Protein AF-0000000073274382 (afdb_homodimer)

Radius of gyration: 22.49 Å; Cα contacts (8 Å, |Δi|>4): 958; chains: 2; bounding box: 64×59×46 Å

Solvent-accessible surface area (backbone atoms only — not comparable to full-atom values): 23959 Å² total; per-residue (Å²): 131,74,59,62,71,60,52,50,51,51,50,50,51,32,51,76,71,53,59,61,35,60,42,79,40,63,68,43,65,32,16,36,60,38,70,47,84,64,98,58,76,69,55,64,51,43,50,75,52,72,89,67,48,58,53,62,30,24,75,82,33,79,48,30,32,30,72,34,10,65,38,61,51,41,24,43,28,49,54,54,39,52,49,35,74,75,32,78,81,61,76,46,40,51,64,54,44,52,42,12,24,39,25,37,29,30,40,70,44,73,39,38,23,36,30,43,52,49,37,32,19,44,68,73,38,45,47,28,59,74,50,41,92,60,39,60,63,46,13,50,50,35,40,48,47,71,65,41,87,89,57,79,57,35,32,37,32,38,70,44,46,30,30,60,51,50,29,33,40,34,37,68,52,89,99,43,81,56,51,65,43,68,72,48,70,46,38,25,76,72,33,68,47,63,59,67,86,44,49,38,60,87,58,90,63,76,57,45,38,41,60,46,32,42,41,63,38,42,53,48,71,71,44,72,87,109,134,76,59,61,72,58,52,50,49,51,50,50,51,31,50,74,70,54,59,61,36,62,44,79,39,64,68,42,65,33,16,36,60,38,70,47,83,63,97,56,76,71,56,62,50,42,48,74,52,74,90,69,48,56,54,62,29,22,76,83,33,79,47,29,30,29,72,35,9,65,39,61,50,41,24,44,28,49,54,54,41,52,50,34,75,76,33,79,81,62,76,45,41,52,64,56,45,52,42,12,24,40,24,38,31,29,39,70,44,74,38,37,25,36,30,42,51,49,38,32,19,44,68,71,39,45,47,25,60,73,49,40,92,61,40,61,63,47,14,50,49,35,39,48,48,70,65,40,85,88,58,78,55,36,31,39,33,38,69,44,46,29,29,61,49,49,30,34,39,33,39,69,52,89,99,44,81,54,49,64,43,69,73,49,69,46,38,26,76,72,34,70,47,64,58,68,85,44,49,37,58,88,59,90,63,76,58,46,38,42,60,45,30,42,41,64,38,41,52,47,69,70,44,70,87,110

Structure (mmCIF, N/CA/C/O backbone):
data_AF-0000000073274382-model_v1
#
loop_
_entity.id
_entity.type
_entity.pdbx_description
1 polymer 'RES domain-containing protein'
#
loop_
_atom_site.group_PDB
_atom_site.id
_atom_site.type_symbol
_atom_site.label_atom_id
_atom_site.label_alt_id
_atom_site.label_comp_id
_atom_site.label_asym_id
_atom_site.label_entity_id
_atom_site.label_seq_id
_atom_site.pdbx_PDB_ins_code
_atom_site.Cartn_x
_atom_site.Cartn_y
_atom_site.Cartn_z
_atom_site.occupancy
_atom_site.B_iso_or_equiv
_atom_site.auth_seq_id
_atom_site.auth_comp_id
_atom_site.auth_asym_id
_atom_site.auth_atom_id
_atom_site.pdbx_PDB_model_num
ATOM 1 N N . MET A 1 1 ? -7.207 -14.641 16.875 1 57.22 1 MET A N 1
ATOM 2 C CA . MET A 1 1 ? -7.715 -15.461 15.781 1 57.22 1 MET A CA 1
ATOM 3 C C . MET A 1 1 ? -9.039 -14.922 15.258 1 57.22 1 MET A C 1
ATOM 5 O O . MET A 1 1 ? -9.883 -14.484 16.047 1 57.22 1 MET A O 1
ATOM 9 N N . VAL A 1 2 ? -9.039 -14.75 13.898 1 70 2 VAL A N 1
ATOM 10 C CA . VAL A 1 2 ? -10.258 -14.195 13.312 1 70 2 VAL A CA 1
ATOM 11 C C . VAL A 1 2 ? -11.367 -15.25 13.336 1 70 2 VAL A C 1
ATOM 13 O O . VAL A 1 2 ? -11.102 -16.438 13.125 1 70 2 VAL A O 1
ATOM 16 N N . ASN A 1 3 ? -12.477 -14.859 13.836 1 82.94 3 ASN A N 1
ATOM 17 C CA . ASN A 1 3 ? -13.648 -15.719 13.742 1 82.94 3 ASN A CA 1
ATOM 18 C C . ASN A 1 3 ? -14.078 -15.93 12.289 1 82.94 3 ASN A C 1
ATOM 20 O O . ASN A 1 3 ? -14.68 -15.039 11.688 1 82.94 3 ASN A O 1
ATOM 24 N N . LYS A 1 4 ? -13.844 -17.172 11.773 1 85.69 4 LYS A N 1
ATOM 25 C CA . LYS A 1 4 ? -14.086 -17.5 10.367 1 85.69 4 LYS A CA 1
ATOM 26 C C . LYS A 1 4 ? -15.547 -17.297 10 1 85.69 4 LYS A C 1
ATOM 28 O O . LYS A 1 4 ? -15.859 -16.688 8.969 1 85.69 4 LYS A O 1
ATOM 33 N N . LYS A 1 5 ? -16.438 -17.891 10.805 1 87.88 5 LYS A N 1
ATOM 34 C CA . LYS A 1 5 ? -17.859 -17.797 10.508 1 87.88 5 LYS A CA 1
ATOM 35 C C . LYS A 1 5 ? -18.328 -16.344 10.422 1 87.88 5 LYS A C 1
ATOM 37 O O . LYS A 1 5 ? -19.109 -15.992 9.539 1 87.88 5 LYS A O 1
ATOM 42 N N . ASN A 1 6 ? -17.844 -15.531 11.289 1 93.38 6 ASN A N 1
ATOM 43 C CA . ASN A 1 6 ? -18.219 -14.125 11.289 1 93.38 6 ASN A CA 1
ATOM 44 C C . ASN A 1 6 ? -17.688 -13.398 10.055 1 93.38 6 ASN A C 1
ATOM 46 O O . ASN A 1 6 ? -18.406 -12.594 9.445 1 93.38 6 ASN A O 1
ATOM 50 N N . LEU A 1 7 ? -16.453 -13.688 9.648 1 96.44 7 LEU A N 1
ATOM 51 C CA . LEU A 1 7 ? -15.867 -13.055 8.477 1 96.44 7 LEU A CA 1
ATOM 52 C C . LEU A 1 7 ? -16.609 -13.484 7.207 1 96.44 7 LEU A C 1
ATOM 54 O O . LEU A 1 7 ? -16.922 -12.648 6.355 1 96.44 7 LEU A O 1
ATOM 58 N N . HIS A 1 8 ? -16.969 -14.773 7.09 1 97.5 8 HIS A N 1
ATOM 59 C CA . HIS A 1 8 ? -17.688 -15.258 5.918 1 97.5 8 HIS A CA 1
ATOM 60 C C . HIS A 1 8 ? -19.062 -14.594 5.809 1 97.5 8 HIS A C 1
ATOM 62 O O . HIS A 1 8 ? -19.5 -14.25 4.707 1 97.5 8 HIS A O 1
ATOM 68 N N . LYS A 1 9 ? -19.672 -14.5 6.953 1 97.44 9 LYS A N 1
ATOM 69 C CA . LYS A 1 9 ? -20.969 -13.859 6.969 1 97.44 9 LYS A CA 1
ATOM 70 C C . LYS A 1 9 ? -20.875 -12.406 6.496 1 97.44 9 LYS A C 1
ATOM 72 O O . LYS A 1 9 ? -21.719 -11.953 5.707 1 97.44 9 LYS A O 1
ATOM 77 N N . GLU A 1 10 ? -19.922 -11.719 6.992 1 96.88 10 GLU A N 1
ATOM 78 C CA . GLU A 1 10 ? -19.719 -10.32 6.605 1 96.88 10 GLU A CA 1
ATOM 79 C C . GLU A 1 10 ? -19.406 -10.203 5.113 1 96.88 10 GLU A C 1
ATOM 81 O O . GLU A 1 10 ? -19.969 -9.352 4.426 1 96.88 10 GLU A O 1
ATOM 86 N N . LEU A 1 11 ? -18.578 -11.031 4.59 1 98.38 11 LEU A N 1
ATOM 87 C CA . LEU A 1 11 ? -18.219 -11.031 3.172 1 98.38 11 LEU A CA 1
ATOM 88 C C . LEU A 1 11 ? -19.438 -11.352 2.312 1 98.38 11 LEU A C 1
ATOM 90 O O . LEU A 1 11 ? -19.656 -10.719 1.275 1 98.38 11 LEU A O 1
ATOM 94 N N . ALA A 1 12 ? -20.188 -12.32 2.752 1 98.12 12 ALA A N 1
ATOM 95 C CA . ALA A 1 12 ? -21.391 -12.688 2.021 1 98.12 12 ALA A CA 1
ATOM 96 C C . ALA A 1 12 ? -22.359 -11.508 1.947 1 98.12 12 ALA A C 1
ATOM 98 O O . ALA A 1 12 ? -23 -11.281 0.911 1 98.12 12 ALA A O 1
ATOM 99 N N . GLN A 1 13 ? -22.516 -10.812 3.068 1 97.06 13 GLN A N 1
ATOM 100 C CA . GLN A 1 13 ? -23.375 -9.641 3.098 1 97.06 13 GLN A CA 1
ATOM 101 C C . GLN A 1 13 ? -22.891 -8.562 2.137 1 97.06 13 GLN A C 1
ATOM 103 O O . GLN A 1 13 ? -23.672 -7.988 1.384 1 97.06 13 GLN A O 1
ATOM 108 N N . LEU A 1 14 ? -21.594 -8.266 2.16 1 96.69 14 LEU A N 1
ATOM 109 C CA . LEU A 1 14 ? -21.016 -7.285 1.252 1 96.69 14 LEU A CA 1
ATOM 110 C C . LEU A 1 14 ? -21.219 -7.691 -0.202 1 96.69 14 LEU A C 1
ATOM 112 O O . LEU A 1 14 ? -21.547 -6.848 -1.047 1 96.69 14 LEU A O 1
ATOM 116 N N . GLU A 1 15 ? -21.031 -8.977 -0.472 1 97.31 15 GLU A N 1
ATOM 117 C CA . GLU A 1 15 ? -21.25 -9.5 -1.815 1 97.31 15 GLU A CA 1
ATOM 118 C C . GLU A 1 15 ? -22.703 -9.297 -2.264 1 97.31 15 GLU A C 1
ATOM 120 O O . GLU A 1 15 ? -22.953 -8.836 -3.379 1 97.31 15 GLU A O 1
ATOM 125 N N . ALA A 1 16 ? -23.594 -9.617 -1.39 1 96.06 16 ALA A N 1
ATOM 126 C CA . ALA A 1 16 ? -25.016 -9.484 -1.697 1 96.06 16 ALA A CA 1
ATOM 127 C C . ALA A 1 16 ? -25.391 -8.031 -1.98 1 96.06 16 ALA A C 1
ATOM 129 O O . ALA A 1 16 ? -26.25 -7.758 -2.812 1 96.06 16 ALA A O 1
ATOM 130 N N . GLU A 1 17 ? -24.719 -7.137 -1.352 1 93.56 17 GLU A N 1
ATOM 131 C CA . GLU A 1 17 ? -25.016 -5.711 -1.48 1 93.56 17 GLU A CA 1
ATOM 132 C C . GLU A 1 17 ? -24.203 -5.078 -2.598 1 93.56 17 GLU A C 1
ATOM 134 O O . GLU A 1 17 ? -24.328 -3.885 -2.879 1 93.56 17 GLU A O 1
ATOM 139 N N . GLY A 1 18 ? -23.312 -5.836 -3.207 1 93.69 18 GLY A N 1
ATOM 140 C CA . GLY A 1 18 ? -22.469 -5.328 -4.285 1 93.69 18 GLY A CA 1
ATOM 141 C C . GLY A 1 18 ? -21.344 -4.449 -3.795 1 93.69 18 GLY A C 1
ATOM 142 O O . GLY A 1 18 ? -20.922 -3.527 -4.496 1 93.69 18 GLY A O 1
ATOM 143 N N . HIS A 1 19 ? -20.812 -4.738 -2.543 1 94.88 19 HIS A N 1
ATOM 144 C CA . HIS A 1 19 ? -19.859 -3.826 -1.926 1 94.88 19 HIS A CA 1
ATOM 145 C C . HIS A 1 19 ? -18.453 -4.445 -1.867 1 94.88 19 HIS A C 1
ATOM 147 O O . HIS A 1 19 ? -17.516 -3.82 -1.375 1 94.88 19 HIS A O 1
ATOM 153 N N . ILE A 1 20 ? -18.25 -5.676 -2.428 1 97.81 20 ILE A N 1
ATOM 154 C CA . ILE A 1 20 ? -16.906 -6.223 -2.52 1 97.81 20 ILE A CA 1
ATOM 155 C C . ILE A 1 20 ? -16.125 -5.473 -3.588 1 97.81 20 ILE A C 1
ATOM 157 O O . ILE A 1 20 ? -16.5 -5.477 -4.762 1 97.81 20 ILE A O 1
ATOM 161 N N . PRO A 1 21 ? -15.117 -4.84 -3.18 1 97.94 21 PRO A N 1
ATOM 162 C CA . PRO A 1 21 ? -14.32 -4.164 -4.203 1 97.94 21 PRO A CA 1
ATOM 163 C C . PRO A 1 21 ? -13.516 -5.141 -5.062 1 97.94 21 PRO A C 1
ATOM 165 O O . PRO A 1 21 ? -12.922 -6.086 -4.539 1 97.94 21 PRO A O 1
ATOM 168 N N . TYR A 1 22 ? -13.523 -4.895 -6.352 1 97.75 22 TYR A N 1
ATOM 169 C CA . TYR A 1 22 ? -12.773 -5.742 -7.27 1 97.75 22 TYR A CA 1
ATOM 170 C C . TYR A 1 22 ? -12.266 -4.938 -8.461 1 97.75 22 TYR A C 1
ATOM 172 O O . TYR A 1 22 ? -12.742 -3.832 -8.719 1 97.75 22 TYR A O 1
ATOM 180 N N . LYS A 1 23 ? -11.234 -5.457 -9.055 1 96 23 LYS A N 1
ATOM 181 C CA . LYS A 1 23 ? -10.695 -4.938 -10.305 1 96 23 LYS A CA 1
ATOM 182 C C . LYS A 1 23 ? -10.961 -5.902 -11.461 1 96 23 LYS A C 1
ATOM 184 O O . LYS A 1 23 ? -10.773 -7.113 -11.312 1 96 23 LYS A O 1
ATOM 189 N N . ILE A 1 24 ? -11.461 -5.312 -12.531 1 96.44 24 ILE A N 1
ATOM 190 C CA . ILE A 1 24 ? -11.469 -6.062 -13.781 1 96.44 24 ILE A CA 1
ATOM 191 C C . ILE A 1 24 ? -10.18 -5.789 -14.555 1 96.44 24 ILE A C 1
ATOM 193 O O . ILE A 1 24 ? -9.914 -4.652 -14.953 1 96.44 24 ILE A O 1
ATOM 197 N N . GLN A 1 25 ? -9.453 -6.781 -14.602 1 94.38 25 GLN A N 1
ATOM 198 C CA . GLN A 1 25 ? -8.164 -6.621 -15.273 1 94.38 25 GLN A CA 1
ATOM 199 C C . GLN A 1 25 ? -8.203 -7.195 -16.688 1 94.38 25 GLN A C 1
ATOM 201 O O . GLN A 1 25 ? -8.492 -8.375 -16.875 1 94.38 25 GLN A O 1
ATOM 206 N N . GLU A 1 26 ? -7.938 -6.297 -17.594 1 93.12 26 GLU A N 1
ATOM 207 C CA . GLU A 1 26 ? -7.797 -6.773 -18.969 1 93.12 26 GLU A CA 1
ATOM 208 C C . GLU A 1 26 ? -6.566 -7.664 -19.109 1 93.12 26 GLU A C 1
ATOM 210 O O . GLU A 1 26 ? -5.77 -7.797 -18.188 1 93.12 26 GLU A O 1
ATOM 215 N N . GLU A 1 27 ? -6.484 -8.227 -20.25 1 90.56 27 GLU A N 1
ATOM 216 C CA . GLU A 1 27 ? -5.328 -9.078 -20.484 1 90.56 27 GLU A CA 1
ATOM 217 C C . GLU A 1 27 ? -4.023 -8.312 -20.297 1 90.56 27 GLU A C 1
ATOM 219 O O . GLU A 1 27 ? -3.85 -7.227 -20.844 1 90.56 27 GLU A O 1
ATOM 224 N N . ASN A 1 28 ? -3.293 -8.906 -19.375 1 95 28 ASN A N 1
ATOM 225 C CA . ASN A 1 28 ? -2.027 -8.25 -19.062 1 95 28 ASN A CA 1
ATOM 226 C C . ASN A 1 28 ? -0.95 -9.266 -18.688 1 95 28 ASN A C 1
ATOM 228 O O . ASN A 1 28 ? -1.222 -10.469 -18.625 1 95 28 ASN A O 1
ATOM 232 N N . GLN A 1 29 ? 0.264 -8.766 -18.656 1 97.44 29 GLN A N 1
ATOM 233 C CA . GLN A 1 29 ? 1.385 -9.625 -18.281 1 97.44 29 GLN A CA 1
ATOM 234 C C . GLN A 1 29 ? 1.617 -9.625 -16.781 1 97.44 29 GLN A C 1
ATOM 236 O O . GLN A 1 29 ? 1.356 -8.625 -16.109 1 97.44 29 GLN A O 1
ATOM 241 N N . GLN A 1 30 ? 2.041 -10.734 -16.266 1 98.44 30 GLN A N 1
ATOM 242 C CA . GLN A 1 30 ? 2.428 -10.953 -14.875 1 98.44 30 GLN A CA 1
ATOM 243 C C . GLN A 1 30 ? 3.834 -11.539 -14.781 1 98.44 30 GLN A C 1
ATOM 245 O O . GLN A 1 30 ? 4.324 -12.156 -15.734 1 98.44 30 GLN A O 1
ATOM 250 N N . LYS A 1 31 ? 4.445 -11.328 -13.656 1 98.81 31 LYS A N 1
ATOM 251 C CA . LYS A 1 31 ? 5.809 -11.812 -13.461 1 98.81 31 LYS A CA 1
ATOM 252 C C . LYS A 1 31 ? 5.895 -12.758 -12.266 1 98.81 31 LYS A C 1
ATOM 254 O O . LYS A 1 31 ? 5.191 -12.57 -11.266 1 98.81 31 LYS A O 1
ATOM 259 N N . ARG A 1 32 ? 6.73 -13.727 -12.383 1 98.5 32 ARG A N 1
ATOM 260 C CA . ARG A 1 32 ? 7.078 -14.617 -11.281 1 98.5 32 ARG A CA 1
ATOM 261 C C . ARG A 1 32 ? 8.586 -14.828 -11.195 1 98.5 32 ARG A C 1
ATOM 263 O O . ARG A 1 32 ? 9.266 -14.914 -12.227 1 98.5 32 ARG A O 1
ATOM 270 N N . TRP A 1 33 ? 9.039 -14.859 -10.008 1 97.31 33 TRP A N 1
ATOM 271 C CA . TRP A 1 33 ? 10.422 -15.211 -9.695 1 97.31 33 TRP A CA 1
ATOM 272 C C . TRP A 1 33 ? 10.508 -16.609 -9.109 1 97.31 33 TRP A C 1
ATOM 274 O O . TRP A 1 33 ? 9.719 -16.969 -8.227 1 97.31 33 TRP A O 1
ATOM 284 N N . GLN A 1 34 ? 11.461 -17.391 -9.609 1 96.75 34 GLN A N 1
ATOM 285 C CA . GLN A 1 34 ? 11.766 -18.703 -9.031 1 96.75 34 GLN A CA 1
ATOM 286 C C . GLN A 1 34 ? 13.273 -18.891 -8.859 1 96.75 34 GLN A C 1
ATOM 288 O O . GLN A 1 34 ? 14.055 -18.438 -9.695 1 96.75 34 GLN A O 1
ATOM 293 N N . TRP A 1 35 ? 13.68 -19.641 -7.895 1 95.56 35 TRP A N 1
ATOM 294 C CA . TRP A 1 35 ? 15.086 -19.797 -7.543 1 95.56 35 TRP A CA 1
ATOM 295 C C . TRP A 1 35 ? 15.789 -20.734 -8.516 1 95.56 35 TRP A C 1
ATOM 297 O O . TRP A 1 35 ? 17.016 -20.781 -8.57 1 95.56 35 TRP A O 1
ATOM 307 N N . LYS A 1 36 ? 14.945 -21.5 -9.18 1 95.5 36 LYS A N 1
ATOM 308 C CA . LYS A 1 36 ? 15.484 -22.438 -10.164 1 95.5 36 LYS A CA 1
ATOM 309 C C . LYS A 1 36 ? 14.539 -22.594 -11.352 1 95.5 36 LYS A C 1
ATOM 311 O O . LYS A 1 36 ? 13.414 -22.094 -11.32 1 95.5 36 LYS A O 1
ATOM 316 N N . HIS A 1 37 ? 15.086 -23.297 -12.336 1 95.81 37 HIS A N 1
ATOM 317 C CA . HIS A 1 37 ? 14.305 -23.484 -13.555 1 95.81 37 HIS A CA 1
ATOM 318 C C . HIS A 1 37 ? 13.195 -24.516 -13.344 1 95.81 37 HIS A C 1
ATOM 320 O O . HIS A 1 37 ? 13.422 -25.562 -12.734 1 95.81 37 HIS A O 1
ATOM 326 N N . TYR A 1 38 ? 12.047 -24.188 -13.766 1 96.06 38 TYR A N 1
ATOM 327 C CA . TYR A 1 38 ? 10.906 -25.078 -13.914 1 96.06 38 TYR A CA 1
ATOM 328 C C . TYR A 1 38 ? 10.344 -25.031 -15.328 1 96.06 38 TYR A C 1
ATOM 330 O O . TYR A 1 38 ? 10.578 -24.062 -16.062 1 96.06 38 TYR A O 1
ATOM 338 N N . THR A 1 39 ? 9.578 -26.031 -15.664 1 95.38 39 THR A N 1
ATOM 339 C CA . THR A 1 39 ? 9.039 -26.109 -17.016 1 95.38 39 THR A CA 1
ATOM 340 C C . THR A 1 39 ? 8.062 -24.969 -17.281 1 95.38 39 THR A C 1
ATOM 342 O O . THR A 1 39 ? 7.938 -24.5 -18.406 1 95.38 39 THR A O 1
ATOM 345 N N . SER A 1 40 ? 7.383 -24.5 -16.25 1 97.25 40 SER A N 1
ATOM 346 C CA . SER A 1 40 ? 6.422 -23.406 -16.359 1 97.25 40 SER A CA 1
ATOM 347 C C . SER A 1 40 ? 6.395 -22.578 -15.086 1 97.25 40 SER A C 1
ATOM 349 O O . SER A 1 40 ? 6.641 -23.094 -13.992 1 97.25 40 SER A O 1
ATOM 351 N N . GLY A 1 41 ? 6.105 -21.281 -15.336 1 97.38 41 GLY A N 1
ATOM 352 C CA . GLY A 1 41 ? 5.887 -20.422 -14.18 1 97.38 41 GLY A CA 1
ATOM 353 C C . GLY A 1 41 ? 4.488 -20.547 -13.609 1 97.38 41 GLY A C 1
ATOM 354 O O . GLY A 1 41 ? 4.207 -20.031 -12.523 1 97.38 41 GLY A O 1
ATOM 355 N N . VAL A 1 42 ? 3.627 -21.203 -14.352 1 98.06 42 VAL A N 1
ATOM 356 C CA . VAL A 1 42 ? 2.26 -21.391 -13.875 1 98.06 42 VAL A CA 1
ATOM 357 C C . VAL A 1 42 ? 2.18 -22.625 -12.992 1 98.06 42 VAL A C 1
ATOM 359 O O . VAL A 1 42 ? 2.459 -23.734 -13.453 1 98.06 42 VAL A O 1
ATOM 362 N N . HIS A 1 43 ? 1.908 -22.484 -11.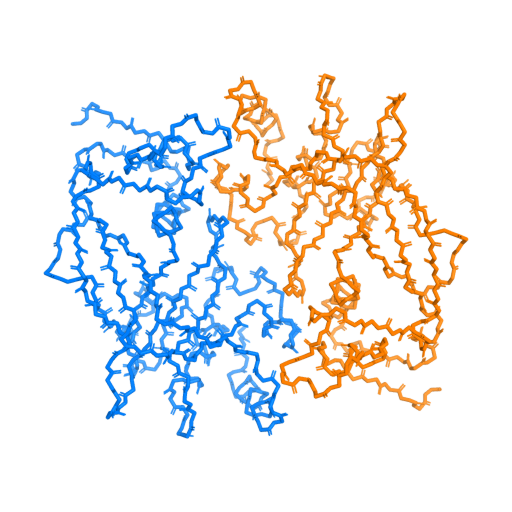805 1 96.94 43 HIS A N 1
ATOM 363 C CA . HIS A 1 43 ? 1.713 -23.578 -10.852 1 96.94 43 HIS A CA 1
ATOM 364 C C . HIS A 1 43 ? 0.72 -23.172 -9.766 1 96.94 43 HIS A C 1
ATOM 366 O O . HIS A 1 43 ? 0.996 -22.281 -8.961 1 96.94 43 HIS A O 1
ATOM 372 N N . TYR A 1 44 ? -0.398 -23.859 -9.773 1 97.19 44 TYR A N 1
ATOM 373 C CA . TYR A 1 44 ? -1.399 -23.641 -8.734 1 97.19 44 TYR A CA 1
ATOM 374 C C . TYR A 1 44 ? -1.19 -24.609 -7.578 1 97.19 44 TYR A C 1
ATOM 376 O O . TYR A 1 44 ? -1.521 -25.797 -7.68 1 97.19 44 TYR A O 1
ATOM 384 N N . PHE A 1 45 ? -0.705 -24.078 -6.492 1 96.31 45 PHE A N 1
ATOM 385 C CA . PHE A 1 45 ? -0.283 -24.891 -5.355 1 96.31 45 PHE A CA 1
ATOM 386 C C . PHE A 1 45 ? -1.33 -24.859 -4.25 1 96.31 45 PHE A C 1
ATOM 388 O O . PHE A 1 45 ? -1.826 -23.797 -3.889 1 96.31 45 PHE A O 1
ATOM 395 N N . ALA A 1 46 ? -1.783 -26.031 -3.77 1 97 46 ALA A N 1
ATOM 396 C CA . ALA A 1 46 ? -2.764 -26.172 -2.693 1 97 46 ALA A CA 1
ATOM 397 C C . ALA A 1 46 ? -2.184 -26.953 -1.519 1 97 46 ALA A C 1
ATOM 399 O O . ALA A 1 46 ? -2.605 -28.078 -1.247 1 97 46 ALA A O 1
ATOM 400 N N . PRO A 1 47 ? -1.356 -26.297 -0.76 1 96.56 47 PRO A N 1
ATOM 401 C CA . PRO A 1 47 ? -0.765 -27 0.38 1 96.56 47 PRO A CA 1
ATOM 402 C C . PRO A 1 47 ? -1.756 -27.219 1.521 1 96.56 47 PRO A C 1
ATOM 404 O O . PRO A 1 47 ? -2.688 -26.422 1.691 1 96.56 47 PRO A O 1
ATOM 407 N N . THR A 1 48 ? -1.571 -28.266 2.291 1 94.56 48 THR A N 1
ATOM 408 C CA . THR A 1 48 ? -2.391 -28.516 3.469 1 94.56 48 THR A CA 1
ATOM 409 C C . THR A 1 48 ? -1.576 -28.328 4.746 1 94.56 48 THR A C 1
ATOM 411 O O . THR A 1 48 ? -2.139 -28.125 5.824 1 94.56 48 THR A O 1
ATOM 414 N N . ASP A 1 49 ? -0.257 -28.391 4.562 1 95.62 49 ASP A N 1
ATOM 415 C CA . ASP A 1 49 ? 0.638 -28.094 5.68 1 95.62 49 ASP A CA 1
ATOM 416 C C . ASP A 1 49 ? 0.731 -26.594 5.926 1 95.62 49 ASP A C 1
ATOM 418 O O . ASP A 1 49 ? 1.162 -25.844 5.051 1 95.62 49 ASP A O 1
ATOM 422 N N . PRO A 1 50 ? 0.406 -26.156 7.145 1 92.19 50 PRO A N 1
ATOM 423 C CA . PRO A 1 50 ? 0.426 -24.719 7.445 1 92.19 50 PRO A CA 1
ATOM 424 C C . PRO A 1 50 ? 1.792 -24.078 7.195 1 92.19 50 PRO A C 1
ATOM 426 O O . PRO A 1 50 ? 1.872 -22.906 6.82 1 92.19 50 PRO A O 1
ATOM 429 N N . LEU A 1 51 ? 2.818 -24.859 7.348 1 92.25 51 LEU A N 1
ATOM 430 C CA . LEU A 1 51 ? 4.168 -24.328 7.191 1 92.25 51 LEU A CA 1
ATOM 431 C C . LEU A 1 51 ? 4.473 -24.047 5.723 1 92.25 51 LEU A C 1
ATOM 433 O O . LEU A 1 51 ? 5.406 -23.297 5.41 1 92.25 51 LEU A O 1
ATOM 437 N N . GLU A 1 52 ? 3.639 -24.562 4.855 1 95 52 GLU A N 1
ATOM 438 C CA . GLU A 1 52 ? 3.852 -24.391 3.422 1 95 52 GLU A CA 1
ATOM 439 C C . GLU A 1 52 ? 2.887 -23.359 2.84 1 95 52 GLU A C 1
ATOM 441 O O . GLU A 1 52 ? 2.977 -23.016 1.661 1 95 52 GLU A O 1
ATOM 446 N N . MET A 1 53 ? 1.979 -22.938 3.67 1 95.5 53 MET A N 1
ATOM 447 C CA . MET A 1 53 ? 0.945 -22.031 3.184 1 95.5 53 MET A CA 1
ATOM 448 C C . MET A 1 53 ? 1.458 -20.594 3.15 1 95.5 53 MET A C 1
ATOM 450 O O . MET A 1 53 ? 2.158 -20.156 4.066 1 95.5 53 MET A O 1
ATOM 454 N N . GLY A 1 54 ? 1.182 -19.969 2 1 95.88 54 GLY A N 1
ATOM 455 C CA . GLY A 1 54 ? 1.383 -18.531 1.914 1 95.88 54 GLY A CA 1
ATOM 456 C C . GLY A 1 54 ? 0.177 -17.734 2.369 1 95.88 54 GLY A C 1
ATOM 457 O O . GLY A 1 54 ? -0.847 -18.312 2.748 1 95.88 54 GLY A O 1
ATOM 458 N N . ARG A 1 55 ? 0.283 -16.547 2.34 1 96.69 55 ARG A N 1
ATOM 459 C CA . ARG A 1 55 ? -0.66 -15.578 2.889 1 96.69 55 ARG A CA 1
ATOM 460 C C . ARG A 1 55 ? -2.047 -15.758 2.279 1 96.69 55 ARG A C 1
ATOM 462 O O . ARG A 1 55 ? -3.059 -15.578 2.959 1 96.69 55 ARG A O 1
ATOM 469 N N . TYR A 1 56 ? -2.09 -16.094 1.008 1 98.44 56 TYR A N 1
ATOM 470 C CA . TYR A 1 56 ? -3.375 -16.156 0.319 1 98.44 56 TYR A CA 1
ATOM 471 C C . TYR A 1 56 ? -3.654 -17.562 -0.19 1 98.44 56 TYR A C 1
ATOM 473 O O . TYR A 1 56 ? -4.312 -17.75 -1.216 1 98.44 56 TYR A O 1
ATOM 481 N N . ASN A 1 57 ? -3.029 -18.531 0.455 1 98.31 57 ASN A N 1
ATOM 482 C CA . ASN A 1 57 ? -3.422 -19.906 0.165 1 98.31 57 ASN A CA 1
ATOM 483 C C . ASN A 1 57 ? -4.77 -20.25 0.794 1 98.31 57 ASN A C 1
ATOM 485 O O . ASN A 1 57 ? -5.172 -19.641 1.784 1 98.31 57 ASN A O 1
ATOM 489 N N . ASP A 1 58 ? -5.434 -21.156 0.171 1 97.75 58 ASP A N 1
ATOM 490 C CA . ASP A 1 58 ? -6.699 -21.688 0.672 1 97.75 58 ASP A CA 1
ATOM 491 C C . ASP A 1 58 ? -6.465 -22.656 1.825 1 97.75 58 ASP A C 1
ATOM 493 O O . ASP A 1 58 ? -5.91 -23.75 1.628 1 97.75 58 ASP A O 1
ATOM 497 N N . PRO A 1 59 ? -6.938 -22.344 3.025 1 96.62 59 PRO A N 1
ATOM 498 C CA . PRO A 1 59 ? -6.656 -23.203 4.18 1 96.62 59 PRO A CA 1
ATOM 499 C C . PRO A 1 59 ? -7.359 -24.562 4.098 1 96.62 59 PRO A C 1
ATOM 501 O O . PRO A 1 59 ? -7.004 -25.5 4.82 1 96.62 59 PRO A O 1
ATOM 504 N N . THR A 1 60 ? -8.305 -24.719 3.221 1 95.94 60 THR A N 1
ATOM 505 C CA . THR A 1 60 ? -9.031 -25.969 3.086 1 95.94 60 THR A CA 1
ATOM 506 C C . THR A 1 60 ? -8.273 -26.938 2.18 1 95.94 60 THR A C 1
ATOM 508 O O . THR A 1 60 ? -8.578 -28.141 2.145 1 95.94 60 THR A O 1
ATOM 511 N N . GLY A 1 61 ? -7.359 -26.438 1.384 1 95.88 61 GLY A N 1
ATOM 512 C CA . GLY A 1 61 ? -6.586 -27.266 0.471 1 95.88 61 GLY A CA 1
ATOM 513 C C . GLY A 1 61 ? -7.336 -27.594 -0.803 1 95.88 61 GLY A C 1
ATOM 514 O O . GLY A 1 61 ? -6.852 -28.391 -1.621 1 95.88 61 GLY A O 1
ATOM 515 N N . ILE A 1 62 ? -8.461 -26.984 -1.022 1 95.5 62 ILE A N 1
ATOM 516 C CA . ILE A 1 62 ? -9.312 -27.281 -2.172 1 95.5 62 ILE A CA 1
ATOM 517 C C . ILE A 1 62 ? -8.805 -26.531 -3.398 1 95.5 62 ILE A C 1
ATOM 519 O O . ILE A 1 62 ? -8.719 -27.094 -4.488 1 95.5 62 ILE A O 1
ATOM 523 N N . THR A 1 63 ? -8.438 -25.297 -3.195 1 96.38 63 THR A N 1
ATOM 524 C CA . THR A 1 63 ? -8.109 -24.406 -4.297 1 96.38 63 THR A CA 1
ATOM 525 C C . THR A 1 63 ? -6.605 -24.141 -4.344 1 96.38 63 THR A C 1
ATOM 527 O O . THR A 1 63 ? -6.008 -23.734 -3.348 1 96.38 63 THR A O 1
ATOM 530 N N . GLY A 1 64 ? -6.012 -24.359 -5.496 1 97.19 64 GLY A N 1
ATOM 531 C CA . GLY A 1 64 ? -4.617 -24 -5.691 1 97.19 64 GLY A CA 1
ATOM 532 C C . GLY A 1 64 ? -4.434 -22.531 -6.035 1 97.19 64 GLY A C 1
ATOM 533 O O . GLY A 1 64 ? -5.277 -21.938 -6.707 1 97.19 64 GLY A O 1
ATOM 534 N N . ILE A 1 65 ? -3.346 -21.984 -5.625 1 98.44 65 ILE A N 1
ATOM 535 C CA . ILE A 1 65 ? -3.061 -20.562 -5.809 1 98.44 65 ILE A CA 1
ATOM 536 C C . ILE A 1 65 ? -1.77 -20.391 -6.609 1 98.44 65 ILE A C 1
ATOM 538 O O . ILE A 1 65 ? -0.786 -21.094 -6.367 1 98.44 65 ILE A O 1
ATOM 542 N N . CYS A 1 66 ? -1.781 -19.547 -7.555 1 98.56 66 CYS A N 1
ATOM 543 C CA . CYS A 1 66 ? -0.583 -19.109 -8.258 1 98.56 66 CYS A CA 1
ATOM 544 C C . CYS A 1 66 ? -0.302 -17.625 -7.977 1 98.56 66 CYS A C 1
ATOM 546 O O . CYS A 1 66 ? -1.077 -16.766 -8.375 1 98.56 66 CYS A O 1
ATOM 548 N N . TYR A 1 67 ? 0.811 -17.375 -7.312 1 98.44 67 TYR A N 1
ATOM 549 C CA . TYR A 1 67 ? 1.206 -16.016 -6.969 1 98.44 67 TYR A CA 1
ATOM 550 C C . TYR A 1 67 ? 1.965 -15.352 -8.117 1 98.44 67 TYR A C 1
ATOM 552 O O . TYR A 1 67 ? 2.889 -15.953 -8.68 1 98.44 67 TYR A O 1
ATOM 560 N N . THR A 1 68 ? 1.584 -14.156 -8.414 1 98.69 68 THR A N 1
ATOM 561 C CA . THR A 1 68 ? 2.293 -13.359 -9.414 1 98.69 68 THR A CA 1
ATOM 562 C C . THR A 1 68 ? 2.445 -11.922 -8.938 1 98.69 68 THR A C 1
ATOM 564 O O . THR A 1 68 ? 1.939 -11.547 -7.879 1 98.69 68 THR A O 1
ATOM 567 N N . ALA A 1 69 ? 3.223 -11.164 -9.68 1 98.62 69 ALA A N 1
ATOM 568 C CA . ALA A 1 69 ? 3.359 -9.727 -9.477 1 98.62 69 ALA A CA 1
ATOM 569 C C . ALA A 1 69 ? 3.258 -8.969 -10.797 1 98.62 69 ALA A C 1
ATOM 571 O O . ALA A 1 69 ? 3.475 -9.539 -11.867 1 98.62 69 ALA A O 1
ATOM 572 N N . ASP A 1 70 ? 2.945 -7.676 -10.672 1 98.06 70 ASP A N 1
ATOM 573 C CA . ASP A 1 70 ? 2.795 -6.855 -11.867 1 98.06 70 ASP A CA 1
ATOM 574 C C . ASP A 1 70 ? 4.141 -6.637 -12.555 1 98.06 70 ASP A C 1
ATOM 576 O O . ASP A 1 70 ? 4.203 -6.508 -13.781 1 98.06 70 ASP A O 1
ATOM 580 N N . TYR A 1 71 ? 5.176 -6.559 -11.773 1 98.62 71 TYR A N 1
ATOM 581 C CA . TYR A 1 71 ? 6.508 -6.25 -12.289 1 98.62 71 TYR A CA 1
ATOM 582 C C . TYR A 1 71 ? 7.555 -7.172 -11.688 1 98.62 71 TYR A C 1
ATOM 584 O O . TYR A 1 71 ? 7.363 -7.703 -10.586 1 98.62 71 TYR A O 1
ATOM 592 N N . ALA A 1 72 ? 8.641 -7.301 -12.398 1 98.75 72 ALA A N 1
ATOM 593 C CA . ALA A 1 72 ? 9.711 -8.195 -11.969 1 98.75 72 ALA A CA 1
ATOM 594 C C . ALA A 1 72 ? 10.273 -7.766 -10.617 1 98.75 72 ALA A C 1
ATOM 596 O O . ALA A 1 72 ? 10.531 -8.609 -9.75 1 98.75 72 ALA A O 1
ATOM 597 N N . VAL A 1 73 ? 10.406 -6.469 -10.422 1 98.62 73 VAL A N 1
ATOM 598 C CA . VAL A 1 73 ? 10.984 -5.953 -9.188 1 98.62 73 VAL A CA 1
ATOM 599 C C . VAL A 1 73 ? 10.133 -6.387 -7.992 1 98.62 73 VAL A C 1
ATOM 601 O O . VAL A 1 73 ? 10.664 -6.715 -6.93 1 98.62 73 VAL A O 1
ATOM 604 N N . VAL A 1 74 ? 8.836 -6.406 -8.156 1 98.62 74 VAL A N 1
ATOM 605 C CA . VAL A 1 74 ? 7.926 -6.758 -7.066 1 98.62 74 VAL A CA 1
ATOM 606 C C . VAL A 1 74 ? 8.031 -8.25 -6.77 1 98.62 74 VAL A C 1
ATOM 608 O O . VAL A 1 74 ? 8.086 -8.656 -5.605 1 98.62 74 VAL A O 1
ATOM 611 N N . ALA A 1 75 ? 8.062 -9.055 -7.832 1 98.5 75 ALA A N 1
ATOM 612 C CA . ALA A 1 75 ? 8.211 -10.492 -7.66 1 98.5 75 ALA A CA 1
ATOM 613 C C . ALA A 1 75 ? 9.516 -10.828 -6.945 1 98.5 75 ALA A C 1
ATOM 615 O O . ALA A 1 75 ? 9.531 -11.633 -6.012 1 98.5 75 ALA A O 1
ATOM 616 N N . ILE A 1 76 ? 10.586 -10.203 -7.359 1 98 76 ILE A N 1
ATOM 617 C CA . ILE A 1 76 ? 11.906 -10.422 -6.77 1 98 76 ILE A CA 1
ATOM 618 C C . ILE A 1 76 ? 11.898 -9.977 -5.312 1 98 76 ILE A C 1
ATOM 620 O O . ILE A 1 76 ? 12.359 -10.703 -4.43 1 98 76 ILE A O 1
ATOM 624 N N . ALA A 1 77 ? 11.328 -8.82 -5.055 1 97.88 77 ALA A N 1
ATOM 625 C CA . ALA A 1 77 ? 11.281 -8.266 -3.705 1 97.88 77 ALA A CA 1
ATOM 626 C C . ALA A 1 77 ? 10.531 -9.195 -2.756 1 97.88 77 ALA A C 1
ATOM 628 O O . ALA A 1 77 ? 10.961 -9.398 -1.615 1 97.88 77 ALA A O 1
ATOM 629 N N . GLU A 1 78 ? 9.43 -9.719 -3.209 1 96.38 78 GLU A N 1
ATOM 630 C CA . GLU A 1 78 ? 8.648 -10.625 -2.369 1 96.38 78 GLU A CA 1
ATOM 631 C C . GLU A 1 78 ? 9.461 -11.867 -1.992 1 96.38 78 GLU A C 1
ATOM 633 O O . GLU A 1 78 ? 9.406 -12.32 -0.85 1 96.38 78 GLU A O 1
ATOM 638 N N . SER A 1 79 ? 10.211 -12.398 -2.896 1 94.62 79 SER A N 1
ATOM 639 C CA . SER A 1 79 ? 10.992 -13.602 -2.641 1 94.62 79 SER A CA 1
ATOM 640 C C . SER A 1 79 ? 12.203 -13.312 -1.764 1 94.62 79 SER A C 1
ATOM 642 O O . SER A 1 79 ? 12.352 -13.891 -0.688 1 94.62 79 SER A O 1
ATOM 644 N N . LEU A 1 80 ? 13.023 -12.359 -2.197 1 94.94 80 LEU A N 1
ATOM 645 C CA . LEU A 1 80 ? 14.242 -12.039 -1.468 1 94.94 80 LEU A CA 1
ATOM 646 C C . LEU A 1 80 ? 13.914 -11.422 -0.111 1 94.94 80 LEU A C 1
ATOM 648 O O . LEU A 1 80 ? 14.594 -11.703 0.881 1 94.94 80 LEU A O 1
ATOM 652 N N . GLY A 1 81 ? 12.836 -10.562 -0.136 1 94.31 81 GLY A N 1
ATOM 653 C CA . GLY A 1 81 ? 12.414 -9.961 1.121 1 94.31 81 GLY A CA 1
ATOM 654 C C . GLY A 1 81 ? 12.008 -10.984 2.166 1 94.31 81 GLY A C 1
ATOM 655 O O . GLY A 1 81 ? 12.375 -10.859 3.336 1 94.31 81 GLY A O 1
ATOM 656 N N . ARG A 1 82 ? 11.289 -11.961 1.735 1 91.38 82 ARG A N 1
ATOM 657 C CA . ARG A 1 82 ? 10.883 -13.023 2.648 1 91.38 82 ARG A CA 1
ATOM 658 C C . ARG A 1 82 ? 12.094 -13.75 3.223 1 91.38 82 ARG A C 1
ATOM 660 O O . ARG A 1 82 ? 12.156 -14 4.43 1 91.38 82 ARG A O 1
ATOM 667 N N . HIS A 1 83 ? 13.047 -14.062 2.41 1 90.5 83 HIS A N 1
ATOM 668 C CA . HIS A 1 83 ? 14.258 -14.742 2.855 1 90.5 83 HIS A CA 1
ATOM 669 C C . HIS A 1 83 ? 15.047 -13.883 3.834 1 90.5 83 HIS A C 1
ATOM 671 O O . HIS A 1 83 ? 15.516 -14.367 4.863 1 90.5 83 HIS A O 1
ATOM 677 N N . TYR A 1 84 ? 15.125 -12.633 3.537 1 91.06 84 TYR A N 1
ATOM 678 C CA . TYR A 1 84 ? 15.867 -11.688 4.367 1 91.06 84 TYR A CA 1
ATOM 679 C C . TYR A 1 84 ? 15.227 -11.555 5.746 1 91.06 84 TYR A C 1
ATOM 681 O O . TYR A 1 84 ? 15.922 -11.531 6.762 1 91.06 84 TYR A O 1
ATOM 689 N N . GLN A 1 85 ? 13.883 -11.492 5.781 1 89.62 85 GLN A N 1
ATOM 690 C CA . GLN A 1 85 ? 13.18 -11.344 7.047 1 89.62 85 GLN A CA 1
ATOM 691 C C . GLN A 1 85 ? 13.352 -12.594 7.918 1 89.62 85 GLN A C 1
ATOM 693 O O . GLN A 1 85 ? 13.375 -12.5 9.148 1 89.62 85 GLN A O 1
ATOM 698 N N . HIS A 1 86 ? 13.539 -13.703 7.301 1 88.62 86 HIS A N 1
ATOM 699 C CA . HIS A 1 86 ? 13.734 -14.953 8.023 1 88.62 86 HIS A CA 1
ATOM 700 C C . HIS A 1 86 ? 15.172 -15.086 8.523 1 88.62 86 HIS A C 1
ATOM 702 O O . HIS A 1 86 ? 15.414 -15.719 9.555 1 88.62 86 HIS A O 1
ATOM 708 N N . ASN A 1 87 ? 16.094 -14.562 7.73 1 89.31 87 ASN A N 1
ATOM 709 C CA . ASN A 1 87 ? 17.516 -14.578 8.062 1 89.31 87 ASN A CA 1
ATOM 710 C C . ASN A 1 87 ? 18.203 -13.289 7.645 1 89.31 87 ASN A C 1
ATOM 712 O O . ASN A 1 87 ? 18.719 -13.188 6.531 1 89.31 87 ASN A O 1
ATOM 716 N N . LYS A 1 88 ? 18.406 -12.43 8.5 1 83.06 88 LYS A N 1
ATOM 717 C CA . LYS A 1 88 ? 18.953 -11.109 8.211 1 83.06 88 LYS A CA 1
ATOM 718 C C . LYS A 1 88 ? 20.406 -11.195 7.762 1 83.06 88 LYS A C 1
ATOM 720 O O . LYS A 1 88 ? 20.922 -10.266 7.145 1 83.06 88 LYS A O 1
ATOM 725 N N . ALA A 1 89 ? 21.016 -12.336 8.109 1 82.31 89 ALA A N 1
ATOM 726 C CA . ALA A 1 89 ? 22.391 -12.547 7.684 1 82.31 89 ALA A CA 1
ATOM 727 C C . ALA A 1 89 ? 22.453 -13.219 6.312 1 82.31 89 ALA A C 1
ATOM 729 O O . ALA A 1 89 ? 23.516 -13.656 5.875 1 82.31 89 ALA A O 1
ATOM 730 N N . PHE A 1 90 ? 21.328 -13.18 5.809 1 81.94 90 PHE A N 1
ATOM 731 C CA . PHE A 1 90 ? 21.188 -13.812 4.5 1 81.94 90 PHE A CA 1
ATOM 732 C C . PHE A 1 90 ? 22.156 -13.195 3.502 1 81.94 90 PHE A C 1
ATOM 734 O O . PHE A 1 90 ? 22.25 -11.969 3.381 1 81.94 90 PHE A O 1
ATOM 741 N N . ILE A 1 91 ? 22.969 -14.148 2.834 1 83.81 91 ILE A N 1
ATOM 742 C CA . ILE A 1 91 ? 23.906 -13.711 1.804 1 83.81 91 ILE A CA 1
ATOM 743 C C . ILE A 1 91 ? 23.406 -14.156 0.431 1 83.81 91 ILE A C 1
ATOM 745 O O . ILE A 1 91 ? 23.156 -15.344 0.213 1 83.81 91 ILE A O 1
ATOM 749 N N . LEU A 1 92 ? 23.281 -13.234 -0.403 1 90.56 92 LEU A N 1
ATOM 750 C CA . LEU A 1 92 ? 22.859 -13.516 -1.771 1 90.56 92 LEU A CA 1
ATOM 751 C C . LEU A 1 92 ? 24.062 -13.789 -2.668 1 90.56 92 LEU A C 1
ATOM 753 O O . LEU A 1 92 ? 24.828 -12.875 -2.967 1 90.56 92 LEU A O 1
ATOM 757 N N . GLY A 1 93 ? 24.219 -15.078 -3.1 1 91.69 93 GLY A N 1
ATOM 758 C CA . GLY A 1 93 ? 25.328 -15.461 -3.949 1 91.69 93 GLY A CA 1
ATOM 759 C C . GLY A 1 93 ? 25.031 -15.328 -5.43 1 91.69 93 GLY A C 1
ATOM 760 O O . GLY A 1 93 ? 23.922 -15.617 -5.867 1 91.69 93 GLY A O 1
ATOM 761 N N . LEU A 1 94 ? 26.078 -14.984 -6.16 1 91.62 94 LEU A N 1
ATOM 762 C CA . LEU A 1 94 ? 25.922 -14.82 -7.602 1 91.62 94 LEU A CA 1
ATOM 763 C C . LEU A 1 94 ? 25.547 -16.141 -8.258 1 91.62 94 LEU A C 1
ATOM 765 O O . LEU A 1 94 ? 24.781 -16.172 -9.219 1 91.62 94 LEU A O 1
ATOM 769 N N . SER A 1 95 ? 26.031 -17.172 -7.75 1 90.38 95 SER A N 1
ATOM 770 C CA . SER A 1 95 ? 25.734 -18.484 -8.305 1 90.38 95 SER A CA 1
ATOM 771 C C . SER A 1 95 ? 24.25 -18.828 -8.172 1 90.38 95 SER A C 1
ATOM 773 O O . SER A 1 95 ? 23.641 -19.375 -9.102 1 90.38 95 SER A O 1
ATOM 775 N N . ASP A 1 96 ? 23.688 -18.562 -7.023 1 90.44 96 ASP A N 1
ATOM 776 C CA . ASP A 1 96 ? 22.266 -18.766 -6.812 1 90.44 96 ASP A CA 1
ATOM 777 C C . ASP A 1 96 ? 21.438 -17.875 -7.734 1 90.44 96 ASP A C 1
ATOM 779 O O . ASP A 1 96 ? 20.422 -18.312 -8.273 1 90.44 96 ASP A O 1
ATOM 783 N N . LEU A 1 97 ? 21.891 -16.703 -7.949 1 92 97 LEU A N 1
ATOM 784 C CA . LEU A 1 97 ? 21.156 -15.742 -8.781 1 92 97 LEU A CA 1
ATOM 785 C C . LEU A 1 97 ? 21.188 -16.156 -10.242 1 92 97 LEU A C 1
ATOM 787 O O . LEU A 1 97 ? 20.234 -15.922 -10.984 1 92 97 LEU A O 1
ATOM 791 N N . LYS A 1 98 ? 22.234 -16.812 -10.594 1 91 98 LYS A N 1
ATOM 792 C CA . LYS A 1 98 ? 22.359 -17.281 -11.969 1 91 98 LYS A CA 1
ATOM 793 C C . LYS A 1 98 ? 21.375 -18.438 -12.242 1 91 98 LYS A C 1
ATOM 795 O O . LYS A 1 98 ? 20.953 -18.641 -13.375 1 91 98 LYS A O 1
ATOM 800 N N . LYS A 1 99 ? 21.031 -19.094 -11.25 1 94.75 99 LYS A N 1
ATOM 801 C CA . LYS A 1 99 ? 20.078 -20.188 -11.375 1 94.75 99 LYS A CA 1
ATOM 802 C C . LYS A 1 99 ? 18.641 -19.688 -11.344 1 94.75 99 LYS A C 1
ATOM 804 O O . LYS A 1 99 ? 17.734 -20.344 -11.852 1 94.75 99 LYS A O 1
ATOM 809 N N . ALA A 1 100 ? 18.469 -18.578 -10.75 1 96.94 100 ALA A N 1
ATOM 810 C CA . ALA A 1 100 ? 17.125 -18 -10.586 1 96.94 100 ALA A CA 1
ATOM 811 C C . ALA A 1 100 ? 16.531 -17.641 -11.938 1 96.94 100 ALA A C 1
ATOM 813 O O . ALA A 1 100 ? 17.25 -17.328 -12.891 1 96.94 100 ALA A O 1
ATOM 814 N N . GLN A 1 101 ? 15.172 -17.734 -12.031 1 97.94 101 GLN A N 1
ATOM 815 C CA . GLN A 1 101 ? 14.43 -17.484 -13.266 1 97.94 101 GLN A CA 1
ATOM 816 C C . GLN A 1 101 ? 13.367 -16.406 -13.055 1 97.94 101 GLN A C 1
ATOM 818 O O . GLN A 1 101 ? 12.766 -16.312 -11.977 1 97.94 101 GLN A O 1
ATOM 823 N N . ILE A 1 102 ? 13.203 -15.594 -14.086 1 98.5 102 ILE A N 1
ATOM 824 C CA . ILE A 1 102 ? 12.039 -14.719 -14.188 1 98.5 102 ILE A CA 1
ATOM 825 C C . ILE A 1 102 ? 11.078 -15.258 -15.242 1 98.5 102 ILE A C 1
ATOM 827 O O . ILE A 1 102 ? 11.461 -15.453 -16.406 1 98.5 102 ILE A O 1
ATOM 831 N N . TYR A 1 103 ? 9.883 -15.516 -14.859 1 98.75 103 TYR A N 1
ATOM 832 C CA . TYR A 1 103 ? 8.836 -15.953 -15.766 1 98.75 103 TYR A CA 1
ATOM 833 C C . TYR A 1 103 ? 7.898 -14.805 -16.109 1 98.75 103 TYR A C 1
ATOM 835 O O . TYR A 1 103 ? 7.543 -14 -15.25 1 98.75 103 TYR A O 1
ATOM 843 N N . THR A 1 104 ? 7.59 -14.68 -17.344 1 98.62 104 THR A N 1
ATOM 844 C CA . THR A 1 104 ? 6.52 -13.82 -17.828 1 98.62 104 THR A CA 1
ATOM 845 C C . THR A 1 104 ? 5.273 -14.633 -18.156 1 98.62 104 THR A C 1
ATOM 847 O O . THR A 1 104 ? 5.32 -15.539 -19 1 98.62 104 THR A O 1
ATOM 850 N N . LEU A 1 105 ? 4.258 -14.336 -17.422 1 98.69 105 LEU A N 1
ATOM 851 C CA . LEU A 1 105 ? 2.955 -14.945 -17.656 1 98.69 105 LEU A CA 1
ATOM 852 C C . LEU A 1 105 ? 1.988 -13.93 -18.266 1 98.69 105 LEU A C 1
ATOM 854 O O . LEU A 1 105 ? 2.252 -12.727 -18.25 1 98.69 105 LEU A O 1
ATOM 858 N N . ALA A 1 106 ? 0.954 -14.43 -18.844 1 98.25 106 ALA A N 1
ATOM 859 C CA . ALA A 1 106 ? -0.131 -13.586 -19.344 1 98.25 106 ALA A CA 1
ATOM 860 C C . ALA A 1 106 ? -1.486 -14.102 -18.859 1 98.25 106 ALA A C 1
ATOM 862 O O . ALA A 1 106 ? -1.702 -15.312 -18.781 1 98.25 106 ALA A O 1
ATOM 863 N N . THR A 1 107 ? -2.359 -13.18 -18.516 1 97.88 107 THR A N 1
ATOM 864 C CA . THR A 1 107 ? -3.732 -13.617 -18.281 1 97.88 107 THR A CA 1
ATOM 865 C C . THR A 1 107 ? -4.387 -14.062 -19.594 1 97.88 107 THR A C 1
ATOM 867 O O . THR A 1 107 ? -4.172 -13.461 -20.641 1 97.88 107 THR A O 1
ATOM 870 N N . THR A 1 108 ? -5.207 -15.055 -19.516 1 97.19 108 THR A N 1
ATOM 871 C CA . THR A 1 108 ? -5.789 -15.68 -20.703 1 97.19 108 THR A CA 1
ATOM 872 C C . THR A 1 108 ? -7.098 -15 -21.094 1 97.19 108 THR A C 1
ATOM 874 O O . THR A 1 108 ? -7.633 -15.234 -22.172 1 97.19 108 THR A O 1
ATOM 877 N N . ARG A 1 109 ? -7.578 -14.25 -20.25 1 95.69 109 ARG A N 1
ATOM 878 C CA . ARG A 1 109 ? -8.867 -13.57 -20.359 1 95.69 109 ARG A CA 1
ATOM 879 C C . ARG A 1 109 ? -8.977 -12.422 -19.375 1 95.69 109 ARG A C 1
ATOM 881 O O . ARG A 1 109 ? -8.07 -12.211 -18.562 1 95.69 109 ARG A O 1
ATOM 888 N N . LYS A 1 110 ? -10.016 -11.719 -19.578 1 96.12 110 LYS A N 1
ATOM 889 C CA . LYS A 1 110 ? -10.344 -10.758 -18.531 1 96.12 110 LYS A CA 1
ATOM 890 C C . LYS A 1 110 ? -10.547 -11.453 -17.188 1 96.12 110 LYS A C 1
ATOM 892 O O . LYS A 1 110 ? -11.203 -12.492 -17.109 1 96.12 110 LYS A O 1
ATOM 897 N N . THR A 1 111 ? -9.891 -10.953 -16.203 1 97.25 111 THR A N 1
ATOM 898 C CA . THR A 1 111 ? -10.008 -11.555 -14.875 1 97.25 111 THR A CA 1
ATOM 899 C C . THR A 1 111 ? -10.656 -10.586 -13.898 1 97.25 111 THR A C 1
ATOM 901 O O . THR A 1 111 ? -10.531 -9.367 -14.047 1 97.25 111 THR A O 1
ATOM 904 N N . LYS A 1 112 ? -11.445 -11.078 -13 1 97.44 112 LYS A N 1
ATOM 905 C CA . LYS A 1 112 ? -12.055 -10.352 -11.883 1 97.44 112 LYS A CA 1
ATOM 906 C C . LYS A 1 112 ? -11.328 -10.648 -10.57 1 97.44 112 LYS A C 1
ATOM 908 O O . LYS A 1 112 ? -11.367 -11.781 -10.078 1 97.44 112 LYS A O 1
ATOM 913 N N . LEU A 1 113 ? -10.695 -9.609 -9.961 1 98.56 113 LEU A N 1
ATOM 914 C CA . LEU A 1 113 ? -9.805 -9.805 -8.82 1 98.56 113 LEU A CA 1
ATOM 915 C C . LEU A 1 113 ? -10.273 -8.969 -7.629 1 98.56 113 LEU A C 1
ATOM 917 O O . LEU A 1 113 ? -10.445 -7.758 -7.746 1 98.56 113 LEU A O 1
ATOM 921 N N . ILE A 1 114 ? -10.484 -9.625 -6.492 1 98.69 114 ILE A N 1
ATOM 922 C CA . ILE A 1 114 ? -10.805 -8.883 -5.277 1 98.69 114 ILE A CA 1
ATOM 923 C C . ILE A 1 114 ? -9.656 -7.938 -4.926 1 98.69 114 ILE A C 1
ATOM 925 O O . ILE A 1 114 ? -8.484 -8.32 -5.016 1 98.69 114 ILE A O 1
ATOM 929 N N . ASP A 1 115 ? -10.023 -6.73 -4.57 1 98 115 ASP A N 1
ATOM 930 C CA . ASP A 1 115 ? -9.055 -5.691 -4.242 1 98 115 ASP A CA 1
ATOM 931 C C . ASP A 1 115 ? -8.844 -5.594 -2.732 1 98 115 ASP A C 1
ATOM 933 O O . ASP A 1 115 ? -9.602 -4.91 -2.037 1 98 115 ASP A O 1
ATOM 937 N N . ILE A 1 116 ? -7.793 -6.121 -2.199 1 98.12 116 ILE A N 1
ATOM 938 C CA . ILE A 1 116 ? -7.582 -6.27 -0.762 1 98.12 116 ILE A CA 1
ATOM 939 C C . ILE A 1 116 ? -7.344 -4.898 -0.133 1 98.12 116 ILE A C 1
ATOM 941 O O . ILE A 1 116 ? -7.891 -4.594 0.93 1 98.12 116 ILE A O 1
ATOM 945 N N . PRO A 1 117 ? -6.578 -4 -0.752 1 95.75 117 PRO A N 1
ATOM 946 C CA . PRO A 1 117 ? -6.367 -2.695 -0.125 1 95.75 117 PRO A CA 1
ATOM 947 C C . PRO A 1 117 ? -7.672 -1.949 0.14 1 95.75 117 PRO A C 1
ATOM 949 O O . PRO A 1 117 ? -7.793 -1.243 1.144 1 95.75 117 PRO A O 1
ATOM 952 N N . LYS A 1 118 ? -8.641 -2.109 -0.677 1 96.88 118 LYS A N 1
ATOM 953 C CA . LYS A 1 118 ? -9.945 -1.485 -0.446 1 96.88 118 LYS A CA 1
ATOM 954 C C . LYS A 1 118 ? -10.789 -2.318 0.51 1 96.88 118 LYS A C 1
ATOM 956 O O . LYS A 1 118 ? -11.43 -1.776 1.412 1 96.88 118 LYS A O 1
ATOM 961 N N . LEU A 1 119 ? -10.75 -3.613 0.354 1 98.06 119 LEU A N 1
ATOM 962 C CA . LEU A 1 119 ? -11.594 -4.508 1.134 1 98.06 119 LEU A CA 1
ATOM 963 C C . LEU A 1 119 ? -11.25 -4.426 2.617 1 98.06 119 LEU A C 1
ATOM 965 O O . LEU A 1 119 ? -12.141 -4.434 3.469 1 98.06 119 LEU A O 1
ATOM 969 N N . GLN A 1 120 ? -9.977 -4.402 2.846 1 96.94 120 GLN A N 1
ATOM 970 C CA . GLN A 1 120 ? -9.602 -4.359 4.258 1 96.94 120 GLN A CA 1
ATOM 971 C C . GLN A 1 120 ? -10.18 -3.119 4.938 1 96.94 120 GLN A C 1
ATOM 973 O O . GLN A 1 120 ? -10.602 -3.18 6.094 1 9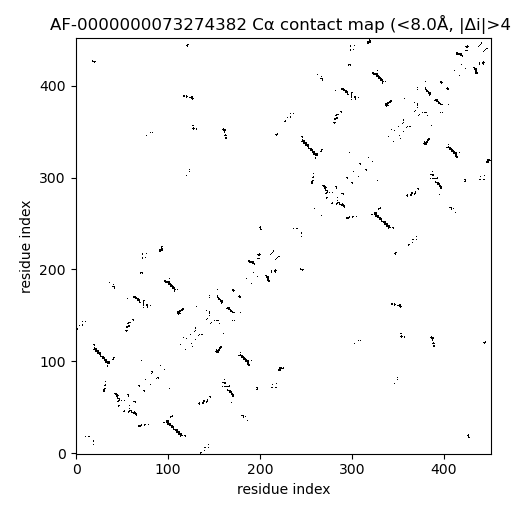6.94 120 GLN A O 1
ATOM 978 N N . GLY A 1 121 ? -10.219 -1.997 4.219 1 95.56 121 GLY A N 1
ATOM 979 C CA . GLY A 1 121 ? -10.82 -0.793 4.773 1 95.56 121 GLY A CA 1
ATOM 980 C C . GLY A 1 121 ? -12.305 -0.939 5.047 1 95.56 121 GLY A C 1
ATOM 981 O O . GLY A 1 121 ? -12.797 -0.484 6.082 1 95.56 121 GLY A O 1
ATOM 982 N N . ILE A 1 122 ? -12.953 -1.575 4.156 1 96.44 122 ILE A N 1
ATOM 983 C CA . ILE A 1 122 ? -14.391 -1.783 4.262 1 96.44 122 ILE A CA 1
ATOM 984 C C . ILE A 1 122 ? -14.695 -2.707 5.438 1 96.44 122 ILE A C 1
ATOM 986 O O . ILE A 1 122 ? -15.695 -2.523 6.137 1 96.44 122 ILE A O 1
ATOM 990 N N . LEU A 1 123 ? -13.758 -3.623 5.684 1 95.94 123 LEU A N 1
ATOM 991 C CA . LEU A 1 123 ? -13.906 -4.578 6.777 1 95.94 123 LEU A CA 1
ATOM 992 C C . LEU A 1 123 ? -13.375 -3.998 8.086 1 95.94 123 LEU A C 1
ATOM 994 O O . LEU A 1 123 ? -13.43 -4.656 9.125 1 95.94 123 LEU A O 1
ATOM 998 N N . HIS A 1 124 ? -12.805 -2.805 8.016 1 95.31 124 HIS A N 1
ATOM 999 C CA . HIS A 1 124 ? -12.203 -2.125 9.156 1 95.31 124 HIS A CA 1
ATOM 1000 C C . HIS A 1 124 ? -11.07 -2.947 9.75 1 95.31 124 HIS A C 1
ATOM 1002 O O . HIS A 1 124 ? -10.938 -3.041 10.969 1 95.31 124 HIS A O 1
ATOM 1008 N N . ILE A 1 125 ? -10.367 -3.602 8.844 1 95.69 125 ILE A N 1
ATOM 1009 C CA . ILE A 1 125 ? -9.102 -4.277 9.125 1 95.6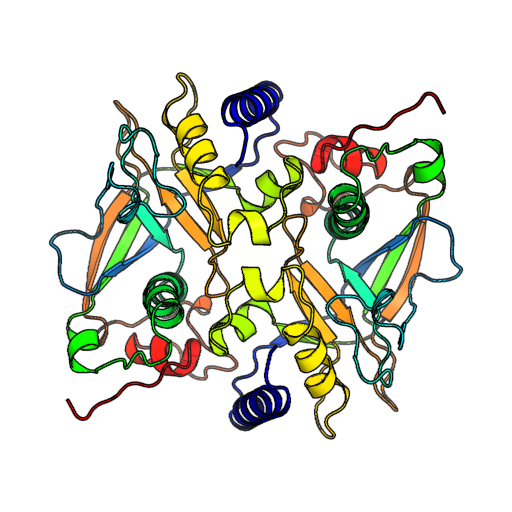9 125 ILE A CA 1
ATOM 1010 C C . ILE A 1 125 ? -7.938 -3.408 8.656 1 95.69 125 ILE A C 1
ATOM 1012 O O . ILE A 1 125 ? -7.965 -2.859 7.555 1 95.69 125 ILE A O 1
ATOM 1016 N N . THR A 1 126 ? -6.895 -3.254 9.5 1 96.25 126 THR A N 1
ATOM 1017 C CA . THR A 1 126 ? -5.793 -2.365 9.148 1 96.25 126 THR A CA 1
ATOM 1018 C C . THR A 1 126 ? -4.828 -3.057 8.188 1 96.25 126 THR A C 1
ATOM 1020 O O . THR A 1 126 ? -4.758 -4.289 8.148 1 96.25 126 THR A O 1
ATOM 1023 N N . ALA A 1 127 ? -4.125 -2.229 7.438 1 96.25 127 ALA A N 1
ATOM 1024 C CA . ALA A 1 127 ? -3.209 -2.744 6.426 1 96.25 127 ALA A CA 1
ATOM 1025 C C . ALA A 1 127 ? -2.148 -3.645 7.055 1 96.25 127 ALA A C 1
ATOM 1027 O O . ALA A 1 127 ? -1.786 -4.676 6.484 1 96.25 127 ALA A O 1
ATOM 1028 N N . ASP A 1 128 ? -1.63 -3.291 8.234 1 95.88 128 ASP A N 1
ATOM 1029 C CA . ASP A 1 128 ? -0.588 -4.09 8.875 1 95.88 128 ASP A CA 1
ATOM 1030 C C . ASP A 1 128 ? -1.126 -5.453 9.297 1 95.88 128 ASP A C 1
ATOM 1032 O O . ASP A 1 128 ? -0.365 -6.414 9.422 1 95.88 128 ASP A O 1
ATOM 1036 N N . GLN A 1 129 ? -2.471 -5.602 9.5 1 94.69 129 GLN A N 1
ATOM 1037 C CA . GLN A 1 129 ? -3.064 -6.879 9.875 1 94.69 129 GLN A CA 1
ATOM 1038 C C . GLN A 1 129 ? -3.09 -7.84 8.695 1 94.69 129 GLN A C 1
ATOM 1040 O O . GLN A 1 129 ? -2.896 -9.047 8.859 1 94.69 129 GLN A O 1
ATOM 1045 N N . VAL A 1 130 ? -3.266 -7.277 7.461 1 96.19 130 VAL A N 1
ATOM 1046 C CA . VAL A 1 130 ? -3.338 -8.164 6.301 1 96.19 130 VAL A CA 1
ATOM 1047 C C . VAL A 1 130 ? -1.94 -8.375 5.727 1 96.19 130 VAL A C 1
ATOM 1049 O O . VAL A 1 130 ? -1.74 -9.234 4.867 1 96.19 130 VAL A O 1
ATOM 1052 N N . MET A 1 131 ? -0.95 -7.664 6.215 1 96 131 MET A N 1
ATOM 1053 C CA . MET A 1 131 ? 0.409 -7.801 5.699 1 96 131 MET A CA 1
ATOM 1054 C C . MET A 1 131 ? 1.342 -8.359 6.766 1 96 131 MET A C 1
ATOM 1056 O O . MET A 1 131 ? 2.531 -8.562 6.516 1 96 131 MET A O 1
ATOM 1060 N N . GLY A 1 132 ? 0.815 -8.641 7.914 1 93.25 132 GLY A N 1
ATOM 1061 C CA . GLY A 1 132 ? 1.634 -9.078 9.039 1 93.25 132 GLY A CA 1
ATOM 1062 C C . GLY A 1 132 ? 1.884 -10.57 9.047 1 93.25 132 GLY A C 1
ATOM 1063 O O . GLY A 1 132 ? 1.73 -11.242 8.023 1 93.25 132 GLY A O 1
ATOM 1064 N N . LYS A 1 133 ? 2.303 -11.133 10.148 1 89.25 133 LYS A N 1
ATOM 1065 C CA . LYS A 1 133 ? 2.803 -12.5 10.273 1 89.25 133 LYS A CA 1
ATOM 1066 C C . LYS A 1 133 ? 1.657 -13.508 10.266 1 89.25 133 LYS A C 1
ATOM 1068 O O . LYS A 1 133 ? 1.836 -14.656 9.859 1 89.25 133 LYS A O 1
ATOM 1073 N N . SER A 1 134 ? 0.491 -13.078 10.711 1 93.5 134 SER A N 1
ATOM 1074 C CA . SER A 1 134 ? -0.651 -13.984 10.711 1 93.5 134 SER A CA 1
ATOM 1075 C C . SER A 1 134 ? -1.364 -13.977 9.359 1 93.5 134 SER A C 1
ATOM 1077 O O . SER A 1 134 ? -1.642 -12.914 8.805 1 93.5 134 SER A O 1
ATOM 1079 N N . TYR A 1 135 ? -1.709 -15.211 8.898 1 96.31 135 TYR A N 1
ATOM 1080 C CA . TYR A 1 135 ? -2.346 -15.344 7.594 1 96.31 135 TYR A CA 1
ATOM 1081 C C . TYR A 1 135 ? -3.822 -15.688 7.738 1 96.31 135 TYR A C 1
ATOM 1083 O O . TYR A 1 135 ? -4.516 -15.914 6.742 1 96.31 135 TYR A O 1
ATOM 1091 N N . ASP A 1 136 ? -4.309 -15.641 8.898 1 96.25 136 ASP A N 1
ATOM 1092 C CA . ASP A 1 136 ? -5.656 -16.141 9.172 1 96.25 136 ASP A CA 1
ATOM 1093 C C . ASP A 1 136 ? -6.699 -15.352 8.383 1 96.25 136 ASP A C 1
ATOM 1095 O O . ASP A 1 136 ? -7.527 -15.945 7.684 1 96.25 136 ASP A O 1
ATOM 1099 N N . ILE A 1 137 ? -6.633 -14.109 8.383 1 97.31 137 ILE A N 1
ATOM 1100 C CA . ILE A 1 137 ? -7.633 -13.258 7.75 1 97.31 137 ILE A CA 1
ATOM 1101 C C . ILE A 1 137 ? -7.609 -13.469 6.238 1 97.31 137 ILE A C 1
ATOM 1103 O O . ILE A 1 137 ? -8.641 -13.758 5.629 1 97.31 137 ILE A O 1
ATOM 1107 N N . THR A 1 138 ? -6.449 -13.383 5.648 1 98.25 138 THR A N 1
ATOM 1108 C CA . THR A 1 138 ? -6.324 -13.414 4.195 1 98.25 138 THR A CA 1
ATOM 1109 C C . THR A 1 138 ? -6.645 -14.812 3.66 1 98.25 138 THR A C 1
ATOM 1111 O O . THR A 1 138 ? -7.305 -14.945 2.631 1 98.25 138 THR A O 1
ATOM 1114 N N . GLN A 1 139 ? -6.227 -15.852 4.383 1 98.12 139 GLN A N 1
ATOM 1115 C CA . GLN A 1 139 ? -6.543 -17.219 3.967 1 98.12 139 GLN A CA 1
ATOM 1116 C C . GLN A 1 139 ? -8.047 -17.469 4.023 1 98.12 139 GLN A C 1
ATOM 1118 O O . GLN A 1 139 ? -8.602 -18.141 3.148 1 98.12 139 GLN A O 1
ATOM 1123 N N . ASN A 1 140 ? -8.727 -16.891 4.988 1 97.94 140 ASN A N 1
ATOM 1124 C CA . ASN A 1 140 ? -10.164 -17.094 5.102 1 97.94 140 ASN A CA 1
ATOM 1125 C C . ASN A 1 140 ? -10.922 -16.312 4.035 1 97.94 140 ASN A C 1
ATOM 1127 O O . ASN A 1 140 ? -11.984 -16.734 3.576 1 97.94 140 ASN A O 1
ATOM 1131 N N . ILE A 1 141 ? -10.367 -15.18 3.631 1 98.5 141 ILE A N 1
ATOM 1132 C CA . ILE A 1 141 ? -10.961 -14.453 2.514 1 98.5 141 ILE A CA 1
ATOM 1133 C C . ILE A 1 141 ? -10.859 -15.297 1.242 1 98.5 141 ILE A C 1
ATOM 1135 O O . ILE A 1 141 ? -11.82 -15.383 0.47 1 98.5 141 ILE A O 1
ATOM 1139 N N . VAL A 1 142 ? -9.742 -15.914 1.028 1 98.38 142 VAL A N 1
ATOM 1140 C CA . VAL A 1 142 ? -9.562 -16.766 -0.141 1 98.38 142 VAL A CA 1
ATOM 1141 C C . VAL A 1 142 ? -10.539 -17.938 -0.081 1 98.38 142 VAL A C 1
ATOM 1143 O O . VAL A 1 142 ? -11.195 -18.266 -1.073 1 98.38 142 VAL A O 1
ATOM 1146 N N . ASP A 1 143 ? -10.609 -18.594 1.075 1 98.06 143 ASP A N 1
ATOM 1147 C CA . ASP A 1 143 ? -11.555 -19.688 1.249 1 98.06 143 ASP A CA 1
ATOM 1148 C C . ASP A 1 143 ? -12.961 -19.281 0.825 1 98.06 143 ASP A C 1
ATOM 1150 O O . ASP A 1 143 ? -13.578 -19.938 -0.008 1 98.06 143 ASP A O 1
ATOM 1154 N N . TRP A 1 144 ? -13.391 -18.172 1.268 1 98.62 144 TRP A N 1
ATOM 1155 C CA . TRP A 1 144 ? -14.719 -17.672 0.926 1 98.62 144 TRP A CA 1
ATOM 1156 C C . TRP A 1 144 ? -14.828 -17.406 -0.57 1 98.62 144 TRP A C 1
ATOM 1158 O O . TRP A 1 144 ? -15.766 -17.859 -1.225 1 98.62 144 TRP A O 1
ATOM 1168 N N . ALA A 1 145 ? -13.922 -16.703 -1.134 1 98.31 145 ALA A N 1
ATOM 1169 C CA . ALA A 1 145 ? -14 -16.203 -2.502 1 98.31 145 ALA A CA 1
ATOM 1170 C C . ALA A 1 145 ? -13.875 -17.328 -3.514 1 98.31 145 ALA A C 1
ATOM 1172 O O . ALA A 1 145 ? -14.539 -17.312 -4.555 1 98.31 145 ALA A O 1
ATOM 1173 N N . ALA A 1 146 ? -13.055 -18.281 -3.213 1 97.5 146 ALA A N 1
ATOM 1174 C CA . ALA A 1 146 ? -12.734 -19.328 -4.188 1 97.5 146 ALA A CA 1
ATOM 1175 C C . ALA A 1 146 ? -13.703 -20.5 -4.074 1 97.5 146 ALA A C 1
ATOM 1177 O O . ALA A 1 146 ? -13.961 -21.188 -5.059 1 97.5 146 ALA A O 1
ATOM 1178 N N . ASN A 1 147 ? -14.273 -20.672 -2.891 1 96.88 147 ASN A N 1
ATOM 1179 C CA . ASN A 1 147 ? -14.961 -21.938 -2.668 1 96.88 147 ASN A CA 1
ATOM 1180 C C . ASN A 1 147 ? -16.469 -21.734 -2.488 1 96.88 147 ASN A C 1
ATOM 1182 O O . ASN A 1 147 ? -17.234 -22.703 -2.469 1 96.88 147 ASN A O 1
ATOM 1186 N N . THR A 1 148 ? -16.906 -20.547 -2.326 1 96.75 148 THR A N 1
ATOM 1187 C CA . THR A 1 148 ? -18.344 -20.297 -2.238 1 96.75 148 THR A CA 1
ATOM 1188 C C . THR A 1 148 ? -19 -20.422 -3.611 1 96.75 148 THR A C 1
ATOM 1190 O O . THR A 1 148 ? -18.609 -19.719 -4.551 1 96.75 148 THR A O 1
ATOM 1193 N N . PRO A 1 149 ? -20 -21.297 -3.738 1 94.81 149 PRO A N 1
ATOM 1194 C CA . PRO A 1 149 ? -20.672 -21.469 -5.031 1 94.81 149 PRO A CA 1
ATOM 1195 C C . PRO A 1 149 ? -21.297 -20.172 -5.547 1 94.81 149 PRO A C 1
ATOM 1197 O O . PRO A 1 149 ? -21.859 -19.406 -4.766 1 94.81 149 PRO A O 1
ATOM 1200 N N . GLY A 1 150 ? -21.125 -19.938 -6.781 1 94.31 150 GLY A N 1
ATOM 1201 C CA . GLY A 1 150 ? -21.766 -18.797 -7.426 1 94.31 150 GLY A CA 1
ATOM 1202 C C . GLY A 1 150 ? -20.859 -17.594 -7.555 1 94.31 150 GLY A C 1
ATOM 1203 O O . GLY A 1 150 ? -21.125 -16.688 -8.352 1 94.31 150 GLY A O 1
ATOM 1204 N N . LEU A 1 151 ? -19.812 -17.547 -6.727 1 96.44 151 LEU A N 1
ATOM 1205 C CA . LEU A 1 151 ? -18.875 -16.438 -6.855 1 96.44 151 LEU A CA 1
ATOM 1206 C C . LEU A 1 151 ? -17.984 -16.609 -8.086 1 96.44 151 LEU A C 1
ATOM 1208 O O . LEU A 1 151 ? -17.609 -17.734 -8.43 1 96.44 151 LEU A O 1
ATOM 1212 N N . ASP A 1 152 ? -17.609 -15.492 -8.711 1 95.81 152 ASP A N 1
ATOM 1213 C CA . ASP A 1 152 ? -16.906 -15.594 -9.992 1 95.81 152 ASP A CA 1
ATOM 1214 C C . ASP A 1 152 ? -15.562 -14.883 -9.922 1 95.81 152 ASP A C 1
ATOM 1216 O O . ASP A 1 152 ? -15.086 -14.344 -10.93 1 95.81 152 ASP A O 1
ATOM 1220 N N . TYR A 1 153 ? -14.969 -14.758 -8.828 1 97.56 153 TYR A N 1
ATOM 1221 C CA . TYR A 1 153 ? -13.648 -14.148 -8.695 1 97.56 153 TYR A CA 1
ATOM 1222 C C . TYR A 1 153 ? -12.562 -15.094 -9.211 1 97.56 153 TYR A C 1
ATOM 1224 O O . TYR A 1 153 ? -12.633 -16.297 -9.008 1 97.56 153 TYR A O 1
ATOM 1232 N N . ASP A 1 154 ? -11.508 -14.523 -9.812 1 98 154 ASP A N 1
ATOM 1233 C CA . ASP A 1 154 ? -10.398 -15.281 -10.375 1 98 154 ASP A CA 1
ATOM 1234 C C . ASP A 1 154 ? -9.164 -15.203 -9.477 1 98 154 ASP A C 1
ATOM 1236 O O . ASP A 1 154 ? -8.164 -15.883 -9.727 1 98 154 ASP A O 1
ATOM 1240 N N . GLY A 1 155 ? -9.227 -14.359 -8.5 1 98.5 155 GLY A N 1
ATOM 1241 C CA . GLY A 1 155 ? -8.094 -14.164 -7.602 1 98.5 155 GLY A CA 1
ATOM 1242 C C . GLY A 1 155 ? -8.242 -12.938 -6.723 1 98.5 155 GLY A C 1
ATOM 1243 O O . GLY A 1 155 ? -9.328 -12.383 -6.598 1 98.5 155 GLY A O 1
ATOM 1244 N N . ILE A 1 156 ? -7.152 -12.578 -6.059 1 98.69 156 ILE A N 1
ATOM 1245 C CA . ILE A 1 156 ? -7.062 -11.43 -5.172 1 98.69 156 ILE A CA 1
ATOM 1246 C C . ILE A 1 156 ? -5.797 -10.633 -5.484 1 98.69 156 ILE A C 1
ATOM 1248 O O . ILE A 1 156 ? -4.727 -11.211 -5.688 1 98.69 156 ILE A O 1
ATOM 1252 N N . THR A 1 157 ? -5.98 -9.359 -5.621 1 98.44 157 THR A N 1
ATOM 1253 C CA . THR A 1 157 ? -4.828 -8.477 -5.738 1 98.44 157 THR A CA 1
ATOM 1254 C C . THR A 1 157 ? -4.527 -7.805 -4.402 1 98.44 157 THR A C 1
ATOM 1256 O O . THR A 1 157 ? -5.445 -7.457 -3.654 1 98.44 157 THR A O 1
ATOM 1259 N N . TYR A 1 158 ? -3.256 -7.641 -4.094 1 98.12 158 TYR A N 1
ATOM 1260 C CA . TYR A 1 158 ? -2.818 -7.109 -2.809 1 98.12 158 TYR A CA 1
ATOM 1261 C C . TYR A 1 158 ? -1.485 -6.383 -2.943 1 98.12 158 TYR A C 1
ATOM 1263 O O . TYR A 1 158 ? -0.738 -6.617 -3.896 1 98.12 158 TYR A O 1
ATOM 1271 N N . SER A 1 159 ? -1.212 -5.512 -2.008 1 96.75 159 SER A N 1
ATOM 1272 C CA . SER A 1 159 ? 0.053 -4.785 -1.998 1 96.75 159 SER A CA 1
ATOM 1273 C C . SER A 1 159 ? 1.195 -5.664 -1.504 1 96.75 159 SER A C 1
ATOM 1275 O O . SER A 1 159 ? 1.029 -6.43 -0.55 1 96.75 159 SER A O 1
ATOM 1277 N N . SER A 1 160 ? 2.314 -5.5 -2.162 1 97.19 160 SER A N 1
ATOM 1278 C CA . SER A 1 160 ? 3.504 -6.219 -1.716 1 97.19 160 SER A CA 1
ATOM 1279 C C . SER A 1 160 ? 3.92 -5.781 -0.315 1 97.19 160 SER A C 1
ATOM 1281 O O . SER A 1 160 ? 3.898 -4.594 0.002 1 97.19 160 SER A O 1
ATOM 1283 N N . ARG A 1 161 ? 4.332 -6.742 0.499 1 96.94 161 ARG A N 1
ATOM 1284 C CA . ARG A 1 161 ? 4.836 -6.516 1.85 1 96.94 161 ARG A CA 1
ATOM 1285 C C . ARG A 1 161 ? 6.258 -5.973 1.819 1 96.94 161 ARG A C 1
ATOM 1287 O O . ARG A 1 161 ? 6.719 -5.363 2.789 1 96.94 161 ARG A O 1
ATOM 1294 N N . HIS A 1 162 ? 6.969 -6.102 0.714 1 96.88 162 HIS A N 1
ATOM 1295 C CA . HIS A 1 162 ? 8.414 -5.941 0.73 1 96.88 162 HIS A CA 1
ATOM 1296 C C . HIS A 1 162 ? 8.859 -4.824 -0.21 1 96.88 162 HIS A C 1
ATOM 1298 O O . HIS A 1 162 ? 10.016 -4.402 -0.184 1 96.88 162 HIS A O 1
ATOM 1304 N N . TYR A 1 163 ? 7.973 -4.344 -1.012 1 96.12 163 TYR A N 1
ATOM 1305 C CA . TYR A 1 163 ? 8.289 -3.246 -1.92 1 96.12 163 TYR A CA 1
ATOM 1306 C C . TYR A 1 163 ? 7.023 -2.588 -2.447 1 96.12 163 TYR A C 1
ATOM 1308 O O . TYR A 1 163 ? 5.918 -3.082 -2.213 1 96.12 163 TYR A O 1
ATOM 1316 N N . TYR A 1 164 ? 7.215 -1.404 -3.09 1 94.56 164 TYR A N 1
ATOM 1317 C CA . TYR A 1 164 ? 6.086 -0.725 -3.713 1 94.56 164 TYR A CA 1
ATOM 1318 C C . TYR A 1 164 ? 5.598 -1.489 -4.938 1 94.56 164 TYR A C 1
ATOM 1320 O O . TYR A 1 164 ? 6.367 -1.749 -5.863 1 94.56 164 TYR A O 1
ATOM 1328 N N . GLY A 1 165 ? 4.305 -1.834 -4.902 1 96.56 165 GLY A N 1
ATOM 1329 C CA . GLY A 1 165 ? 3.73 -2.529 -6.043 1 96.56 165 GLY A CA 1
ATOM 1330 C C . GLY A 1 165 ? 2.66 -3.533 -5.652 1 96.56 165 GLY A C 1
ATOM 1331 O O . GLY A 1 165 ? 2.391 -3.73 -4.465 1 96.56 165 GLY A O 1
ATOM 1332 N N . MET A 1 166 ? 2.096 -4.215 -6.711 1 97.5 166 MET A N 1
ATOM 1333 C CA . MET A 1 166 ? 0.953 -5.098 -6.504 1 97.5 166 MET A CA 1
ATOM 1334 C C . MET A 1 166 ? 1.306 -6.539 -6.863 1 97.5 166 MET A C 1
ATOM 1336 O O . MET A 1 166 ? 2.066 -6.777 -7.801 1 97.5 166 MET A O 1
ATOM 1340 N N . CYS A 1 167 ? 0.744 -7.426 -6.117 1 98.25 167 CYS A N 1
ATOM 1341 C CA . CYS A 1 167 ? 0.768 -8.859 -6.359 1 98.25 167 CYS A CA 1
ATOM 1342 C C . CYS A 1 167 ? -0.641 -9.406 -6.574 1 98.25 167 CYS A C 1
ATOM 1344 O O . CYS A 1 167 ? -1.623 -8.742 -6.238 1 98.25 167 CYS A O 1
ATOM 1346 N N . THR A 1 168 ? -0.683 -10.547 -7.164 1 98.69 168 THR A N 1
ATOM 1347 C CA . THR A 1 168 ? -1.967 -11.211 -7.355 1 98.69 168 THR A CA 1
ATOM 1348 C C . THR A 1 168 ? -1.86 -12.695 -7.02 1 98.69 168 THR A C 1
ATOM 1350 O O . THR A 1 168 ? -0.873 -13.344 -7.371 1 98.69 168 THR A O 1
ATOM 1353 N N . ALA A 1 169 ? -2.764 -13.195 -6.309 1 98.75 169 ALA A N 1
ATOM 1354 C CA . ALA A 1 169 ? -2.994 -14.625 -6.105 1 98.75 169 ALA A CA 1
ATOM 1355 C C . ALA A 1 169 ? -4.148 -15.125 -6.965 1 98.75 169 ALA A C 1
ATOM 1357 O O . ALA A 1 169 ? -5.316 -14.852 -6.668 1 98.75 169 ALA A O 1
ATOM 1358 N N . PHE A 1 170 ? -3.818 -15.867 -7.98 1 98.62 170 PHE A N 1
ATOM 1359 C CA . PHE A 1 170 ? -4.816 -16.391 -8.914 1 98.62 170 PHE A CA 1
ATOM 1360 C C . PHE A 1 170 ? -5.234 -17.797 -8.523 1 98.62 170 PHE A C 1
ATOM 1362 O O . PHE A 1 170 ? -4.438 -18.562 -7.973 1 98.62 170 PHE A O 1
ATOM 1369 N N . TRP A 1 171 ? -6.457 -18.109 -8.805 1 98.31 171 TRP A N 1
ATOM 1370 C CA . TRP A 1 171 ? -6.883 -19.516 -8.75 1 98.31 171 TRP A CA 1
ATOM 1371 C C . TRP A 1 171 ? -7.695 -19.875 -9.992 1 98.31 171 TRP A C 1
ATOM 1373 O O . TRP A 1 171 ? -8.07 -19.016 -10.781 1 98.31 171 TRP A O 1
ATOM 1383 N N . CYS A 1 172 ? -7.801 -21.219 -10.133 1 93.56 172 CYS A N 1
ATOM 1384 C CA . CYS A 1 172 ? -8.602 -21.75 -11.234 1 93.56 172 CYS A CA 1
ATOM 1385 C C . CYS A 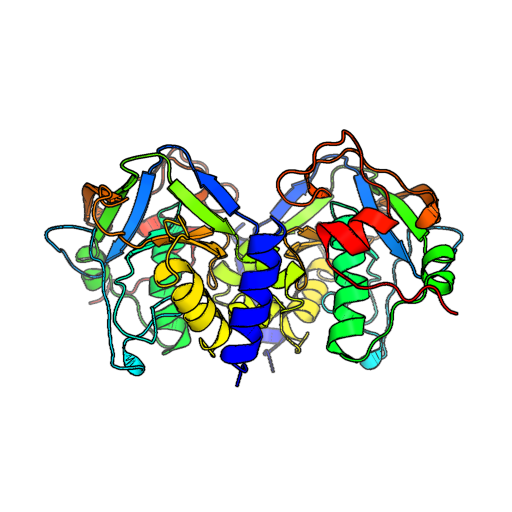1 172 ? -10 -22.125 -10.75 1 93.56 172 CYS A C 1
ATOM 1387 O O . CYS A 1 172 ? -10.18 -22.516 -9.602 1 93.56 172 CYS A O 1
ATOM 1389 N N . ARG A 1 173 ? -10.852 -21.938 -11.594 1 85.88 173 ARG A N 1
ATOM 1390 C CA . ARG A 1 173 ? -12.219 -22.391 -11.359 1 85.88 173 ARG A CA 1
ATOM 1391 C C . ARG A 1 173 ? -12.594 -23.516 -12.32 1 85.88 173 ARG A C 1
ATOM 1393 O O . ARG A 1 173 ? -12.109 -23.562 -13.461 1 85.88 173 ARG A O 1
ATOM 1400 N N . LYS A 1 174 ? -13.531 -24.281 -11.789 1 81.31 174 LYS A N 1
ATOM 1401 C CA . LYS A 1 174 ? -13.984 -25.391 -12.609 1 81.31 174 LYS A CA 1
ATOM 1402 C C . LYS A 1 174 ? -14.641 -24.906 -13.898 1 81.31 174 LYS A C 1
ATOM 1404 O O . LYS A 1 174 ? -15.383 -23.922 -13.883 1 81.31 174 LYS A O 1
ATOM 1409 N N . HIS A 1 175 ? -14.336 -25.469 -15.062 1 85.44 175 HIS A N 1
ATOM 1410 C CA . HIS A 1 175 ? -14.953 -25.281 -16.375 1 85.44 175 HIS A CA 1
ATOM 1411 C C . HIS A 1 175 ? -14.609 -23.922 -16.953 1 85.44 175 HIS A C 1
ATOM 1413 O O . HIS A 1 175 ? -15.32 -23.406 -17.828 1 85.44 175 HIS A O 1
ATOM 1419 N N . ILE A 1 176 ? -13.82 -23.234 -16.297 1 88.25 176 ILE A N 1
ATOM 1420 C CA . ILE A 1 176 ? -13.312 -21.969 -16.844 1 88.25 176 ILE A CA 1
ATOM 1421 C C . ILE A 1 176 ? -11.844 -22.125 -17.203 1 88.25 176 ILE A C 1
ATOM 1423 O O . ILE A 1 176 ? -11.086 -22.797 -16.5 1 88.25 176 ILE A O 1
ATOM 1427 N N . ILE A 1 177 ? -11.516 -21.547 -18.312 1 92.56 177 ILE A N 1
ATOM 1428 C CA . ILE A 1 177 ? -10.117 -21.562 -18.719 1 92.56 177 ILE A CA 1
ATOM 1429 C C . ILE A 1 177 ? -9.242 -20.984 -17.609 1 92.56 177 ILE A C 1
ATOM 1431 O O . ILE A 1 177 ? -9.57 -19.953 -17.031 1 92.56 177 ILE A O 1
ATOM 1435 N N . PRO A 1 178 ? -8.164 -21.688 -17.266 1 95.38 178 PRO A N 1
ATOM 1436 C CA . PRO A 1 178 ? -7.27 -21.125 -16.25 1 95.38 178 PRO A CA 1
ATOM 1437 C C . PRO A 1 178 ? -6.828 -19.688 -16.578 1 95.38 178 PRO A C 1
ATOM 1439 O O . PRO A 1 178 ? -6.602 -19.375 -17.75 1 95.38 178 PRO A O 1
ATOM 1442 N N . PRO A 1 179 ? -6.656 -18.891 -15.609 1 97.62 179 PRO A N 1
ATOM 1443 C CA . PRO A 1 179 ? -6.453 -17.453 -15.836 1 97.62 179 PRO A CA 1
ATOM 1444 C C . PRO A 1 179 ? -5.039 -17.141 -16.312 1 97.62 179 PRO A C 1
ATOM 1446 O O . PRO A 1 179 ? -4.785 -16.016 -16.781 1 97.62 179 PRO A O 1
ATOM 1449 N N . LEU A 1 180 ? -4.086 -18.078 -16.266 1 98.12 180 LEU A N 1
ATOM 1450 C CA . LEU A 1 180 ? -2.701 -17.75 -16.594 1 98.12 180 LEU A CA 1
ATOM 1451 C C . LEU A 1 180 ? -2.129 -18.719 -17.609 1 98.12 180 LEU A C 1
ATOM 1453 O O . LEU A 1 180 ? -2.441 -19.906 -17.578 1 98.12 180 LEU A O 1
ATOM 1457 N N . VAL A 1 181 ? -1.336 -18.188 -18.406 1 97.81 181 VAL A N 1
ATOM 1458 C CA . VAL A 1 181 ? -0.532 -19.016 -19.312 1 97.81 181 VAL A CA 1
ATOM 1459 C C . VAL A 1 181 ? 0.923 -18.547 -19.266 1 97.81 181 VAL A C 1
ATOM 1461 O O . VAL A 1 181 ? 1.2 -17.359 -19.078 1 97.81 181 VAL A O 1
ATOM 1464 N N . ASP A 1 182 ? 1.798 -19.453 -19.422 1 98.31 182 ASP A N 1
ATOM 1465 C CA . ASP A 1 182 ? 3.227 -19.172 -19.453 1 98.31 182 ASP A CA 1
ATOM 1466 C C . ASP A 1 182 ? 3.65 -18.641 -20.828 1 98.31 182 ASP A C 1
ATOM 1468 O O . ASP A 1 182 ? 3.379 -19.266 -21.859 1 98.31 182 ASP A O 1
ATOM 1472 N N . ILE A 1 183 ? 4.301 -17.5 -20.891 1 98.31 183 ILE A N 1
ATOM 1473 C CA . ILE A 1 183 ? 4.703 -16.875 -22.141 1 98.31 183 ILE A CA 1
ATOM 1474 C C . ILE A 1 183 ? 6.195 -17.109 -22.375 1 98.31 183 ILE A C 1
ATOM 1476 O O . ILE A 1 183 ? 6.602 -17.516 -23.469 1 98.31 183 ILE A O 1
ATOM 1480 N N . SER A 1 184 ? 6.98 -16.781 -21.406 1 97.81 184 SER A N 1
ATOM 1481 C CA . SER A 1 184 ? 8.422 -16.906 -21.547 1 97.81 184 SER A CA 1
ATOM 1482 C C . SER A 1 184 ? 9.109 -16.938 -20.188 1 97.81 184 SER A C 1
ATOM 1484 O O . SER A 1 184 ? 8.484 -16.656 -19.156 1 97.81 184 SER A O 1
ATOM 1486 N N . HIS A 1 185 ? 10.312 -17.359 -20.203 1 97.81 185 HIS A N 1
ATOM 1487 C CA . HIS A 1 185 ? 11.18 -17.25 -19.031 1 97.81 185 HIS A CA 1
ATOM 1488 C C . HIS A 1 185 ? 12.648 -17.141 -19.438 1 97.81 185 HIS A C 1
ATOM 1490 O O . HIS A 1 185 ? 13.016 -17.516 -20.562 1 97.81 185 HIS A O 1
ATOM 1496 N N . CYS A 1 186 ? 13.438 -16.625 -18.578 1 97.06 186 CYS A N 1
ATOM 1497 C CA . CYS A 1 186 ? 14.883 -16.641 -18.734 1 97.06 186 CYS A CA 1
ATOM 1498 C C . CYS A 1 186 ? 15.586 -16.516 -17.391 1 97.06 186 CYS A C 1
ATOM 1500 O O . CYS A 1 186 ? 14.953 -16.172 -16.391 1 97.06 186 CYS A O 1
ATOM 1502 N N . SER A 1 187 ? 16.844 -16.859 -17.422 1 97 187 SER A N 1
ATOM 1503 C CA . SER A 1 187 ? 17.641 -16.719 -16.203 1 97 187 SER A CA 1
ATOM 1504 C C . SER A 1 187 ? 17.797 -15.25 -15.805 1 97 187 SER A C 1
ATOM 1506 O O . SER A 1 187 ? 17.844 -14.375 -16.672 1 97 187 SER A O 1
ATOM 1508 N N . LEU A 1 188 ? 17.859 -15.031 -14.508 1 96.62 188 LEU A N 1
ATOM 1509 C CA . LEU A 1 188 ? 17.922 -13.672 -13.977 1 96.62 188 LEU A CA 1
ATOM 1510 C C . LEU A 1 188 ? 19.078 -12.898 -14.586 1 96.62 188 LEU A C 1
ATOM 1512 O O . LEU A 1 188 ? 18.953 -11.703 -14.867 1 96.62 188 LEU A O 1
ATOM 1516 N N . ASP A 1 189 ? 20.219 -13.578 -14.789 1 93.56 189 ASP A N 1
ATOM 1517 C CA . ASP A 1 189 ? 21.422 -12.891 -15.266 1 93.56 189 ASP A CA 1
ATOM 1518 C C . ASP A 1 189 ? 21.25 -12.453 -16.719 1 93.56 189 ASP A C 1
ATOM 1520 O O . ASP A 1 189 ? 22 -11.594 -17.203 1 93.56 189 ASP A O 1
ATOM 1524 N N . LEU A 1 190 ? 20.25 -12.977 -17.391 1 96 190 LEU A N 1
ATOM 1525 C CA . LEU A 1 190 ? 20 -12.617 -18.781 1 96 190 LEU A CA 1
ATOM 1526 C C . LEU A 1 190 ? 18.766 -11.719 -18.891 1 96 190 LEU A C 1
ATOM 1528 O O . LEU A 1 190 ? 18.453 -11.219 -19.969 1 96 190 LEU A O 1
ATOM 1532 N N . TYR A 1 191 ? 18.109 -11.492 -17.859 1 98.12 191 TYR A N 1
ATOM 1533 C CA . TYR A 1 191 ? 16.844 -10.742 -17.875 1 98.12 191 TYR A CA 1
ATOM 1534 C C . TYR A 1 191 ? 17.109 -9.25 -18.031 1 98.12 191 TYR A C 1
ATOM 1536 O O . TYR A 1 191 ? 18.031 -8.703 -17.406 1 98.12 191 TYR A O 1
ATOM 1544 N N . THR A 1 192 ? 16.312 -8.602 -18.891 1 98.25 192 THR A N 1
ATOM 1545 C CA . THR A 1 192 ? 16.25 -7.152 -19.016 1 98.25 192 THR A CA 1
ATOM 1546 C C . THR A 1 192 ? 14.797 -6.676 -19.109 1 98.25 192 THR A C 1
ATOM 1548 O O . THR A 1 192 ? 13.922 -7.41 -19.562 1 98.25 192 THR A O 1
ATOM 1551 N N . ASP A 1 193 ? 14.547 -5.512 -18.578 1 98.25 193 ASP A N 1
ATOM 1552 C CA . ASP A 1 193 ? 13.203 -4.949 -18.578 1 98.25 193 ASP A CA 1
ATOM 1553 C C . ASP A 1 193 ? 13.234 -3.436 -18.781 1 98.25 193 ASP A C 1
ATOM 1555 O O . ASP A 1 193 ? 14.156 -2.76 -18.312 1 98.25 193 ASP A O 1
ATOM 1559 N N . CYS A 1 194 ? 12.203 -2.881 -19.438 1 98.19 194 CYS A N 1
ATOM 1560 C CA . CYS A 1 194 ? 12.211 -1.462 -19.766 1 98.19 194 CYS A CA 1
ATOM 1561 C C . CYS A 1 194 ? 11.094 -0.723 -19.031 1 98.19 194 CYS A C 1
ATOM 1563 O O . CYS A 1 194 ? 10.93 0.486 -19.219 1 98.19 194 CYS A O 1
ATOM 1565 N N . LYS A 1 195 ? 10.328 -1.503 -18.266 1 97.38 195 LYS A N 1
ATOM 1566 C CA . LYS A 1 195 ? 9.289 -0.839 -17.5 1 97.38 195 LYS A CA 1
ATOM 1567 C C . LYS A 1 195 ? 9.891 0.007 -16.375 1 97.38 195 LYS A C 1
ATOM 1569 O O . LYS A 1 195 ? 10.695 -0.485 -15.586 1 97.38 195 LYS A O 1
ATOM 1574 N N . LYS A 1 196 ? 9.422 1.203 -16.25 1 96.5 196 LYS A N 1
ATOM 1575 C CA . LYS A 1 196 ? 10.008 2.17 -15.328 1 96.5 196 LYS A CA 1
ATOM 1576 C C . LYS A 1 196 ? 9.805 1.742 -13.875 1 96.5 196 LYS A C 1
ATOM 1578 O O . LYS A 1 196 ? 10.57 2.129 -13 1 96.5 196 LYS A O 1
ATOM 1583 N N . GLU A 1 197 ? 8.82 0.963 -13.625 1 96.75 197 GLU A N 1
ATOM 1584 C CA . GLU A 1 197 ? 8.539 0.475 -12.281 1 96.75 197 GLU A CA 1
ATOM 1585 C C . GLU A 1 197 ? 9.703 -0.349 -11.734 1 96.75 197 GLU A C 1
ATOM 1587 O O . GLU A 1 197 ? 9.883 -0.465 -10.523 1 96.75 197 GLU A O 1
ATOM 1592 N N . ASN A 1 198 ? 10.508 -0.863 -12.641 1 98.19 198 ASN A N 1
ATOM 1593 C CA . ASN A 1 198 ? 11.648 -1.678 -12.234 1 98.19 198 ASN A CA 1
ATOM 1594 C C . ASN A 1 198 ? 12.859 -0.816 -11.891 1 98.19 198 ASN A C 1
ATOM 1596 O O . ASN A 1 198 ? 13.844 -1.311 -11.336 1 98.19 198 ASN A O 1
ATOM 1600 N N . PHE A 1 199 ? 12.82 0.452 -12.211 1 97.56 199 PHE A N 1
ATOM 1601 C CA . PHE A 1 199 ? 13.992 1.316 -12.125 1 97.56 199 PHE A CA 1
ATOM 1602 C C . PHE A 1 199 ? 14.117 1.93 -10.734 1 97.56 199 PHE A C 1
ATOM 1604 O O . PHE A 1 199 ? 13.109 2.254 -10.102 1 97.56 199 PHE A O 1
ATOM 1611 N N . PRO A 1 200 ? 15.391 2.027 -10.234 1 95.75 200 PRO A N 1
ATOM 1612 C CA . PRO A 1 200 ? 15.562 2.926 -9.094 1 95.75 200 PRO A CA 1
ATOM 1613 C C . PRO A 1 200 ? 15.32 4.391 -9.453 1 95.75 200 PRO A C 1
ATOM 1615 O O . PRO A 1 200 ? 15.07 4.711 -10.617 1 95.75 200 PRO A O 1
ATOM 1618 N N . GLN A 1 201 ? 15.391 5.262 -8.383 1 92.19 201 GLN A N 1
ATOM 1619 C CA . GLN A 1 201 ? 15.242 6.695 -8.602 1 92.19 201 GLN A CA 1
ATOM 1620 C C . GLN A 1 201 ? 16.312 7.223 -9.555 1 92.19 201 GLN A C 1
ATOM 1622 O O . GLN A 1 201 ? 17.484 6.883 -9.422 1 92.19 201 GLN A O 1
ATOM 1627 N N . ASN A 1 202 ? 15.953 8 -10.57 1 91.06 202 ASN A N 1
ATOM 1628 C CA . ASN A 1 202 ? 16.859 8.719 -11.461 1 91.06 202 ASN A CA 1
ATOM 1629 C C . ASN A 1 202 ? 17.719 7.762 -12.281 1 91.06 202 ASN A C 1
ATOM 1631 O O . ASN A 1 202 ? 18.891 8.031 -12.531 1 91.06 202 ASN A O 1
ATOM 1635 N N . TRP A 1 203 ? 17.203 6.617 -12.625 1 95.75 203 TRP A N 1
ATOM 1636 C CA . TRP A 1 203 ? 17.891 5.637 -13.461 1 95.75 203 TRP A CA 1
ATOM 1637 C C . TRP A 1 203 ? 18.141 6.195 -14.859 1 95.75 203 TRP A C 1
ATOM 1639 O O . TRP A 1 203 ? 17.203 6.578 -15.555 1 95.75 203 TRP A O 1
ATOM 1649 N N . PRO A 1 204 ? 19.406 6.277 -15.391 1 95.75 204 PRO A N 1
ATOM 1650 C CA . PRO A 1 204 ? 19.719 7.023 -16.609 1 95.75 204 PRO A CA 1
ATOM 1651 C C . PRO A 1 204 ? 19.594 6.172 -17.875 1 95.75 204 PRO A C 1
ATOM 1653 O O . PRO A 1 204 ? 19.766 6.68 -18.984 1 95.75 204 PRO A O 1
ATOM 1656 N N . TYR A 1 205 ? 19.297 4.883 -17.75 1 97.69 205 TYR A N 1
ATOM 1657 C CA . TYR A 1 205 ? 19.281 3.982 -18.906 1 97.69 205 TYR A CA 1
ATOM 1658 C C . TYR A 1 205 ? 17.859 3.629 -19.297 1 97.69 205 TYR A C 1
ATOM 1660 O O . TYR A 1 205 ? 16.906 3.922 -18.578 1 97.69 205 TYR A O 1
ATOM 1668 N N . GLN A 1 206 ? 17.734 3.01 -20.469 1 98.06 206 GLN A N 1
ATOM 1669 C CA . GLN A 1 206 ? 16.422 2.699 -21.016 1 98.06 206 GLN A CA 1
ATOM 1670 C C . GLN A 1 206 ? 15.914 1.357 -20.5 1 98.06 206 GLN A C 1
ATOM 1672 O O . GLN A 1 206 ? 14.727 1.055 -20.625 1 98.06 206 GLN A O 1
ATOM 1677 N N . ASP A 1 207 ? 16.875 0.575 -20.141 1 98.56 207 ASP A N 1
ATOM 1678 C CA . ASP A 1 207 ? 16.516 -0.725 -19.578 1 98.56 207 ASP A CA 1
ATOM 1679 C C . ASP A 1 207 ? 17.312 -1.021 -18.312 1 98.56 207 ASP A C 1
ATOM 1681 O O . ASP A 1 207 ? 18.172 -0.234 -17.922 1 98.56 207 ASP A O 1
ATOM 1685 N N . ILE A 1 208 ? 16.953 -2.086 -17.609 1 98.5 208 ILE A N 1
ATOM 1686 C CA . ILE A 1 208 ? 17.641 -2.527 -16.391 1 98.5 208 ILE A CA 1
ATOM 1687 C C . ILE A 1 208 ? 17.75 -4.051 -16.391 1 98.5 208 ILE A C 1
ATOM 1689 O O . ILE A 1 208 ? 16.828 -4.746 -16.812 1 98.5 208 ILE A O 1
ATOM 1693 N N . THR A 1 209 ? 18.859 -4.547 -15.961 1 98.19 209 THR A N 1
ATOM 1694 C CA . THR A 1 209 ? 19.062 -5.992 -15.922 1 98.19 209 THR A CA 1
ATOM 1695 C C . THR A 1 209 ? 18.484 -6.578 -14.633 1 98.19 209 THR A C 1
ATOM 1697 O O . THR A 1 209 ? 18.234 -5.848 -13.672 1 98.19 209 THR A O 1
ATOM 1700 N N . GLY A 1 210 ? 18.281 -7.887 -14.688 1 97.88 210 GLY A N 1
ATOM 1701 C CA . GLY A 1 210 ? 17.844 -8.562 -13.477 1 97.88 210 GLY A CA 1
ATOM 1702 C C . GLY A 1 210 ? 18.75 -8.32 -12.289 1 97.88 210 GLY A C 1
ATOM 1703 O O . GLY A 1 210 ? 18.281 -8.062 -11.18 1 97.88 210 GLY A O 1
ATOM 1704 N N . LEU A 1 211 ? 20.031 -8.367 -12.508 1 97 211 LEU A N 1
ATOM 1705 C CA . LEU A 1 211 ? 21 -8.156 -11.438 1 97 211 LEU A CA 1
ATOM 1706 C C . LEU A 1 211 ? 20.938 -6.719 -10.93 1 97 211 LEU A C 1
ATOM 1708 O O . LEU A 1 211 ? 21.047 -6.48 -9.719 1 97 211 LEU A O 1
ATOM 1712 N N . GLU A 1 212 ? 20.719 -5.789 -11.836 1 97.38 212 GLU A N 1
ATOM 1713 C CA . GLU A 1 212 ? 20.641 -4.387 -11.445 1 97.38 212 GLU A CA 1
ATOM 1714 C C . GLU A 1 212 ? 19.359 -4.109 -10.656 1 97.38 212 GLU A C 1
ATOM 1716 O O . GLU A 1 212 ? 19.344 -3.264 -9.758 1 97.38 212 GLU A O 1
ATOM 1721 N N . ILE A 1 213 ? 18.281 -4.785 -10.977 1 98.12 213 ILE A N 1
ATOM 1722 C CA . ILE A 1 213 ? 17.078 -4.656 -10.164 1 98.12 213 ILE A CA 1
ATOM 1723 C C . ILE A 1 213 ? 17.375 -5.023 -8.719 1 98.12 213 ILE A C 1
ATOM 1725 O O . ILE A 1 213 ? 16.984 -4.316 -7.793 1 98.12 213 ILE A O 1
ATOM 1729 N N . ILE A 1 214 ? 18.141 -6.066 -8.516 1 97.19 214 ILE A N 1
ATOM 1730 C CA . ILE A 1 214 ? 18.453 -6.57 -7.184 1 97.19 214 ILE A CA 1
ATOM 1731 C C . ILE A 1 214 ? 19.406 -5.605 -6.477 1 97.19 214 ILE A C 1
ATOM 1733 O O . ILE A 1 214 ? 19.188 -5.246 -5.32 1 97.19 214 ILE A O 1
ATOM 1737 N N . THR A 1 215 ? 20.406 -5.055 -7.184 1 95.81 215 THR A N 1
ATOM 1738 C CA . THR A 1 215 ? 21.453 -4.285 -6.535 1 95.81 215 THR A CA 1
ATOM 1739 C C . THR A 1 215 ? 21.109 -2.801 -6.512 1 95.81 215 THR A C 1
ATOM 1741 O O . THR A 1 215 ? 21.344 -2.119 -5.508 1 95.81 215 THR A O 1
ATOM 1744 N N . GLU A 1 216 ? 20.5 -2.316 -7.633 1 96.75 216 GLU A N 1
ATOM 1745 C CA . GLU A 1 216 ? 20.312 -0.875 -7.762 1 96.75 216 GLU A CA 1
ATOM 1746 C C . GLU A 1 216 ? 18.922 -0.462 -7.285 1 96.75 216 GLU A C 1
ATOM 1748 O O . GLU A 1 216 ? 18.75 0.595 -6.676 1 96.75 216 GLU A O 1
ATOM 1753 N N . THR A 1 217 ? 17.953 -1.271 -7.57 1 97.5 217 THR A N 1
ATOM 1754 C CA . THR A 1 217 ? 16.609 -0.903 -7.188 1 97.5 217 THR A CA 1
ATOM 1755 C C . THR A 1 217 ? 16.297 -1.382 -5.77 1 97.5 217 THR A C 1
ATOM 1757 O O . THR A 1 217 ? 15.844 -0.599 -4.93 1 97.5 217 THR A O 1
ATOM 1760 N N . LEU A 1 218 ? 16.625 -2.643 -5.465 1 96.5 218 LEU A N 1
ATOM 1761 C CA . LEU A 1 218 ? 16.234 -3.232 -4.191 1 96.5 218 LEU A CA 1
ATOM 1762 C C . LEU A 1 218 ? 17.375 -3.146 -3.18 1 96.5 218 LEU A C 1
ATOM 1764 O O . LEU A 1 218 ? 17.172 -3.414 -1.992 1 96.5 218 LEU A O 1
ATOM 1768 N N . HIS A 1 219 ? 18.578 -2.846 -3.607 1 95.12 219 HIS A N 1
ATOM 1769 C CA . HIS A 1 219 ? 19.734 -2.543 -2.764 1 95.12 219 HIS A CA 1
ATOM 1770 C C . HIS A 1 219 ? 20.125 -3.752 -1.927 1 95.12 219 HIS A C 1
ATOM 1772 O O . HIS A 1 219 ? 20.453 -3.615 -0.745 1 95.12 219 HIS A O 1
ATOM 1778 N N . PHE A 1 220 ? 20.016 -4.855 -2.549 1 94.94 220 PHE A N 1
ATOM 1779 C CA . PHE A 1 220 ? 20.641 -6.039 -1.974 1 94.94 220 PHE A CA 1
ATOM 1780 C C . PHE A 1 220 ? 22.125 -6.105 -2.344 1 94.94 220 PHE A C 1
ATOM 1782 O O . PHE A 1 220 ? 22.516 -5.684 -3.436 1 94.94 220 PHE A O 1
ATOM 1789 N N . LYS A 1 221 ? 22.953 -6.684 -1.483 1 91.88 221 LYS A N 1
ATOM 1790 C CA . LYS A 1 221 ? 24.359 -6.957 -1.788 1 91.88 221 LYS A CA 1
ATOM 1791 C C . LYS A 1 221 ? 24.531 -8.391 -2.271 1 91.88 221 LYS A C 1
ATOM 1793 O O . LYS A 1 221 ? 23.906 -9.312 -1.752 1 91.88 221 LYS A O 1
ATOM 1798 N N . ILE A 1 222 ? 25.312 -8.445 -3.299 1 92.88 222 ILE A N 1
ATOM 1799 C CA . ILE A 1 222 ? 25.594 -9.758 -3.854 1 92.88 222 ILE A CA 1
ATOM 1800 C C . ILE A 1 222 ? 27.031 -10.156 -3.518 1 92.88 222 ILE A C 1
ATOM 1802 O O . ILE A 1 222 ? 27.953 -9.352 -3.648 1 92.88 222 ILE A O 1
ATOM 1806 N N . ASN A 1 223 ? 27.203 -11.328 -2.994 1 88.62 223 ASN A N 1
ATOM 1807 C CA . ASN A 1 223 ? 28.516 -11.906 -2.766 1 88.62 223 ASN A CA 1
ATOM 1808 C C . ASN A 1 223 ? 29.016 -12.664 -3.994 1 88.62 223 ASN A C 1
ATOM 1810 O O . ASN A 1 223 ? 28.453 -13.688 -4.371 1 88.62 223 ASN A O 1
ATOM 1814 N N . ASP A 1 224 ? 30.078 -12.219 -4.605 1 79.38 224 ASP A N 1
ATOM 1815 C CA . ASP A 1 224 ? 30.609 -12.805 -5.836 1 79.38 224 ASP A CA 1
ATOM 1816 C C . ASP A 1 224 ? 31.594 -13.922 -5.527 1 79.38 224 ASP A C 1
ATOM 1818 O O . ASP A 1 224 ? 32.031 -14.641 -6.43 1 79.38 224 ASP A O 1
ATOM 1822 N N . ASN A 1 225 ? 32.156 -14.023 -4.352 1 66.31 225 ASN A N 1
ATOM 1823 C CA . ASN A 1 225 ? 33.219 -14.961 -4.051 1 66.31 225 ASN A CA 1
ATOM 1824 C C . ASN A 1 225 ? 32.719 -16.391 -3.945 1 66.31 225 ASN A C 1
ATOM 1826 O O . ASN A 1 225 ? 33.469 -17.297 -3.576 1 66.31 225 ASN A O 1
ATOM 1830 N N . GLU A 1 226 ? 31.5 -16.688 -4.238 1 48.41 226 GLU A N 1
ATOM 1831 C CA . GLU A 1 226 ? 31.297 -18.125 -4.105 1 48.41 226 GLU A CA 1
ATOM 1832 C C . GLU A 1 226 ? 31.422 -18.828 -5.457 1 48.41 226 GLU A C 1
ATOM 1834 O O . GLU A 1 226 ? 31.109 -18.234 -6.496 1 48.41 226 GLU A O 1
ATOM 1839 N N . MET B 1 1 ? 13.391 -2.096 19.172 1 56.25 1 MET B N 1
ATOM 1840 C CA . MET B 1 1 ? 13.68 -0.677 18.969 1 56.25 1 MET B CA 1
ATOM 1841 C C . MET B 1 1 ? 14.742 -0.48 17.891 1 56.25 1 MET B C 1
ATOM 1843 O O . MET B 1 1 ? 15.719 -1.228 17.828 1 56.25 1 MET B O 1
ATOM 1847 N N . VAL B 1 2 ? 14.336 0.387 16.922 1 69.5 2 VAL B N 1
ATOM 1848 C CA . VAL B 1 2 ? 15.273 0.618 15.82 1 69.5 2 VAL B CA 1
ATOM 1849 C C . VAL B 1 2 ? 16.453 1.446 16.328 1 69.5 2 VAL B C 1
ATOM 1851 O O . VAL B 1 2 ? 16.281 2.352 17.141 1 69.5 2 VAL B O 1
ATOM 1854 N N . ASN B 1 3 ? 17.609 0.972 16.047 1 82.38 3 ASN B N 1
ATOM 1855 C CA . ASN B 1 3 ? 18.812 1.762 16.312 1 82.38 3 ASN B CA 1
ATOM 1856 C C . ASN B 1 3 ? 18.844 3.025 15.469 1 82.38 3 ASN B C 1
ATOM 1858 O O . ASN B 1 3 ? 19.141 2.963 14.273 1 82.38 3 ASN B O 1
ATOM 1862 N N . LYS B 1 4 ? 18.625 4.195 16.125 1 85.62 4 LYS B N 1
ATOM 1863 C CA . LYS B 1 4 ? 18.516 5.484 15.453 1 85.62 4 LYS B CA 1
ATOM 1864 C C . LYS B 1 4 ? 19.781 5.809 14.68 1 85.62 4 LYS B C 1
ATOM 1866 O O . LYS B 1 4 ? 19.734 6.219 13.516 1 85.62 4 LYS B O 1
ATOM 1871 N N . LYS B 1 5 ? 20.938 5.727 15.375 1 87.31 5 LYS B N 1
ATOM 1872 C CA . LYS B 1 5 ? 22.219 6.07 14.75 1 87.31 5 LYS B CA 1
ATOM 1873 C C . LYS B 1 5 ? 22.453 5.227 13.5 1 87.31 5 LYS B C 1
ATOM 1875 O O . LYS B 1 5 ? 22.922 5.742 12.477 1 87.31 5 LYS B O 1
ATOM 1880 N N . ASN B 1 6 ? 22.109 3.986 13.555 1 93.44 6 ASN B N 1
ATOM 1881 C CA . ASN B 1 6 ? 22.297 3.104 12.406 1 93.44 6 ASN B CA 1
ATOM 1882 C C . ASN B 1 6 ? 21.375 3.475 11.25 1 93.44 6 ASN B C 1
ATOM 1884 O O . ASN B 1 6 ? 21.797 3.484 10.094 1 93.44 6 ASN B O 1
ATOM 1888 N N . LEU B 1 7 ? 20.125 3.814 11.547 1 96.44 7 LEU B N 1
ATOM 1889 C CA . LEU B 1 7 ? 19.172 4.195 10.516 1 96.44 7 LEU B CA 1
ATOM 1890 C C . LEU B 1 7 ? 19.578 5.508 9.852 1 96.44 7 LEU B C 1
ATOM 1892 O O . LEU B 1 7 ? 19.547 5.629 8.625 1 96.44 7 LEU B O 1
ATOM 1896 N N . HIS B 1 8 ? 20.047 6.496 10.664 1 97.5 8 HIS B N 1
ATOM 1897 C CA . HIS B 1 8 ? 20.484 7.773 10.109 1 97.5 8 HIS B CA 1
ATOM 1898 C C . HIS B 1 8 ? 21.672 7.59 9.18 1 97.5 8 HIS B C 1
ATOM 1900 O O . HIS B 1 8 ? 21.766 8.234 8.133 1 97.5 8 HIS B O 1
ATOM 1906 N N . LYS B 1 9 ? 22.562 6.742 9.633 1 97.5 9 LYS B N 1
ATOM 1907 C CA . LYS B 1 9 ? 23.734 6.469 8.812 1 97.5 9 LYS B CA 1
ATOM 1908 C C . LYS B 1 9 ? 23.344 5.852 7.477 1 97.5 9 LYS B C 1
ATOM 1910 O O . LYS B 1 9 ? 23.875 6.234 6.43 1 97.5 9 LYS B O 1
ATOM 1915 N N . GLU B 1 10 ? 22.469 4.91 7.527 1 96.94 10 GLU B N 1
ATOM 1916 C CA . GLU B 1 10 ? 22 4.25 6.312 1 96.94 10 GLU B CA 1
ATOM 1917 C C . GLU B 1 10 ? 21.297 5.238 5.391 1 96.94 10 GLU B C 1
ATOM 1919 O O . GLU B 1 10 ? 21.547 5.254 4.184 1 96.94 10 GLU B O 1
ATOM 1924 N N . LEU B 1 11 ? 20.453 6.07 5.906 1 98.38 11 LEU B N 1
ATOM 1925 C CA . LEU B 1 11 ? 19.734 7.078 5.129 1 98.38 11 LEU B CA 1
ATOM 1926 C C . LEU B 1 11 ? 20.703 8.078 4.512 1 98.38 11 LEU B C 1
ATOM 1928 O O . LEU B 1 11 ? 20.562 8.461 3.348 1 98.38 11 LEU B O 1
ATOM 1932 N N . ALA B 1 12 ? 21.656 8.484 5.301 1 98.19 12 ALA B N 1
ATOM 1933 C CA . ALA B 1 12 ? 22.656 9.414 4.797 1 98.19 12 ALA B CA 1
ATOM 1934 C C . ALA B 1 12 ? 23.422 8.82 3.619 1 98.19 12 ALA B C 1
ATOM 1936 O O . ALA B 1 12 ? 23.719 9.516 2.643 1 98.19 12 ALA B O 1
ATOM 1937 N N . GLN B 1 13 ? 23.766 7.543 3.746 1 97.12 13 GLN B N 1
ATOM 1938 C CA . GLN B 1 13 ? 24.469 6.859 2.66 1 97.12 13 GLN B CA 1
ATOM 1939 C C . GLN B 1 13 ? 23.594 6.801 1.405 1 97.12 13 GLN B C 1
ATOM 1941 O O . GLN B 1 13 ? 24.078 7.074 0.302 1 97.12 13 GLN B O 1
ATOM 1946 N N . LEU B 1 14 ? 22.344 6.426 1.542 1 96.88 14 LEU B N 1
ATOM 1947 C CA . LEU B 1 14 ? 21.406 6.383 0.415 1 96.88 14 LEU B CA 1
ATOM 1948 C C . LEU B 1 14 ? 21.281 7.754 -0.234 1 96.88 14 LEU B C 1
ATOM 1950 O O . LEU B 1 14 ? 21.25 7.863 -1.462 1 96.88 14 LEU B O 1
ATOM 1954 N N . GLU B 1 15 ? 21.188 8.781 0.601 1 97.44 15 GLU B N 1
ATOM 1955 C CA . GLU B 1 15 ? 21.094 10.148 0.109 1 97.44 15 GLU B CA 1
ATOM 1956 C C . GLU B 1 15 ? 22.328 10.523 -0.707 1 97.44 15 GLU B C 1
ATOM 1958 O O . GLU B 1 15 ? 22.203 11.086 -1.801 1 97.44 15 GLU B O 1
ATOM 1963 N N . ALA B 1 16 ? 23.453 10.203 -0.16 1 96.25 16 ALA B N 1
ATOM 1964 C CA . ALA B 1 16 ? 24.719 10.523 -0.827 1 96.25 16 ALA B CA 1
ATOM 1965 C C . ALA B 1 16 ? 24.812 9.82 -2.18 1 96.25 16 ALA B C 1
ATOM 1967 O O . ALA B 1 16 ? 25.391 10.367 -3.127 1 96.25 16 ALA B O 1
ATOM 1968 N N . GLU B 1 17 ? 24.25 8.68 -2.287 1 93.88 17 GLU B N 1
ATOM 1969 C CA . GLU B 1 17 ? 24.312 7.871 -3.5 1 93.88 17 GLU B CA 1
ATOM 1970 C C . GLU B 1 17 ? 23.141 8.172 -4.434 1 93.88 17 GLU B C 1
ATOM 1972 O O . GLU B 1 17 ? 23.062 7.605 -5.527 1 93.88 17 GLU B O 1
ATOM 1977 N N . GLY B 1 18 ? 22.234 9.016 -4.008 1 93.94 18 GLY B N 1
ATOM 1978 C CA . GLY B 1 18 ? 21.078 9.375 -4.824 1 93.94 18 GLY B CA 1
ATOM 1979 C C . GLY B 1 18 ? 20.016 8.289 -4.867 1 93.94 18 GLY B C 1
ATOM 1980 O O . GLY B 1 18 ? 19.312 8.141 -5.863 1 93.94 18 GLY B O 1
ATOM 1981 N N . HIS B 1 19 ? 19.875 7.492 -3.734 1 95.12 19 HIS B N 1
ATOM 1982 C CA . HIS B 1 19 ? 19.016 6.316 -3.771 1 95.12 19 HIS B CA 1
ATOM 1983 C C . HIS B 1 19 ? 17.797 6.508 -2.889 1 95.12 19 HIS B C 1
ATOM 1985 O O . HIS B 1 19 ? 16.953 5.605 -2.781 1 95.12 19 HIS B O 1
ATOM 1991 N N . ILE B 1 20 ? 17.594 7.703 -2.271 1 97.88 20 ILE B N 1
ATOM 1992 C CA . ILE B 1 20 ? 16.344 7.965 -1.559 1 97.88 20 ILE B CA 1
ATOM 1993 C C . ILE B 1 20 ? 15.211 8.164 -2.561 1 97.88 20 ILE B C 1
ATOM 1995 O O . ILE B 1 20 ? 15.258 9.086 -3.379 1 97.88 20 ILE B O 1
ATOM 1999 N N . PRO B 1 21 ? 14.297 7.332 -2.512 1 97.94 21 PRO B N 1
ATOM 2000 C CA . PRO B 1 21 ? 13.172 7.547 -3.428 1 97.94 21 PRO B CA 1
ATOM 2001 C C . PRO B 1 21 ? 12.289 8.727 -3.018 1 97.94 21 PRO B C 1
ATOM 2003 O O . PRO B 1 21 ? 11.984 8.883 -1.834 1 97.94 21 PRO B O 1
ATOM 2006 N N . TYR B 1 22 ? 11.93 9.508 -3.996 1 97.75 22 TYR B N 1
ATOM 2007 C CA . TYR B 1 22 ? 11.062 10.656 -3.73 1 97.75 22 TYR B CA 1
ATOM 2008 C C . TYR B 1 22 ? 10.164 10.945 -4.926 1 97.75 22 TYR B C 1
ATOM 2010 O O . TYR B 1 22 ? 10.414 10.461 -6.031 1 97.75 22 TYR B O 1
ATOM 2018 N N . LYS B 1 23 ? 9.086 11.602 -4.633 1 96.06 23 LYS B N 1
ATOM 2019 C CA . LYS B 1 23 ? 8.172 12.125 -5.648 1 96.06 23 LYS B CA 1
ATOM 2020 C C . LYS B 1 23 ? 8.234 13.648 -5.711 1 96.06 23 LYS B C 1
ATOM 2022 O O . LYS B 1 23 ? 8.242 14.312 -4.676 1 96.06 23 LYS B O 1
ATOM 2027 N N . ILE B 1 24 ? 8.336 14.109 -6.934 1 96.5 24 ILE B N 1
ATOM 2028 C CA . ILE B 1 24 ? 8.094 15.531 -7.152 1 96.5 24 ILE B CA 1
ATOM 2029 C C . ILE B 1 24 ? 6.625 15.758 -7.488 1 96.5 24 ILE B C 1
ATOM 2031 O O . ILE B 1 24 ? 6.129 15.273 -8.508 1 96.5 24 ILE B O 1
ATOM 2035 N N . GLN B 1 25 ? 6.039 16.359 -6.59 1 94.44 25 GLN B N 1
ATOM 2036 C CA . GLN B 1 25 ? 4.609 16.578 -6.773 1 94.44 25 GLN B CA 1
ATOM 2037 C C . GLN B 1 25 ? 4.328 18.016 -7.223 1 94.44 25 GLN B C 1
ATOM 2039 O O . GLN B 1 25 ? 4.703 18.969 -6.539 1 94.44 25 GLN B O 1
ATOM 2044 N N . GLU B 1 26 ? 3.729 18.078 -8.367 1 93.19 26 GLU B N 1
ATOM 2045 C CA . GLU B 1 26 ? 3.281 19.391 -8.812 1 93.19 26 GLU B CA 1
ATOM 2046 C C . GLU B 1 26 ? 2.174 19.938 -7.914 1 93.19 26 GLU B C 1
ATOM 2048 O O . GLU B 1 26 ? 1.689 19.234 -7.023 1 93.19 26 GLU B O 1
ATOM 2053 N N . GLU B 1 27 ? 1.865 21.125 -8.172 1 90.44 27 GLU B N 1
ATOM 2054 C CA . GLU B 1 27 ? 0.795 21.719 -7.375 1 90.44 27 GLU B CA 1
ATOM 2055 C C . GLU B 1 27 ? -0.486 20.906 -7.473 1 90.44 27 GLU B C 1
ATOM 2057 O O . GLU B 1 27 ? -0.932 20.562 -8.57 1 90.44 27 GLU B O 1
ATOM 2062 N N . ASN B 1 28 ? -0.87 20.531 -6.273 1 94.88 28 ASN B N 1
ATOM 2063 C CA . ASN B 1 28 ? -2.074 19.703 -6.223 1 94.88 28 ASN B CA 1
ATOM 2064 C C . ASN B 1 28 ? -2.875 19.953 -4.949 1 94.88 28 ASN B C 1
ATOM 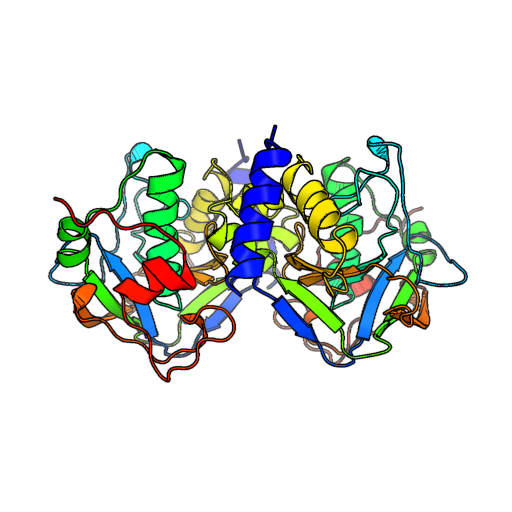2066 O O . ASN B 1 28 ? -2.441 20.719 -4.082 1 94.88 28 ASN B O 1
ATOM 2070 N N . GLN B 1 29 ? -4.082 19.453 -4.969 1 97.38 29 GLN B N 1
ATOM 2071 C CA . GLN B 1 29 ? -4.949 19.625 -3.803 1 97.38 29 GLN B CA 1
ATOM 2072 C C . GLN B 1 29 ? -4.758 18.469 -2.816 1 97.38 29 GLN B C 1
ATOM 2074 O O . GLN B 1 29 ? -4.441 17.344 -3.215 1 97.38 29 GLN B O 1
ATOM 2079 N N . GLN B 1 30 ? -4.902 18.766 -1.577 1 98.44 30 GLN B N 1
ATOM 2080 C CA . GLN B 1 30 ? -4.867 17.844 -0.455 1 98.44 30 GLN B CA 1
ATOM 2081 C C . GLN B 1 30 ? -6.113 17.969 0.412 1 98.44 30 GLN B C 1
ATOM 2083 O O . GLN B 1 30 ? -6.762 19.016 0.417 1 98.44 30 GLN B O 1
ATOM 2088 N N . LYS B 1 31 ? -6.41 16.922 1.126 1 98.81 31 LYS B N 1
ATOM 2089 C CA . LYS B 1 31 ? -7.602 16.938 1.971 1 98.81 31 LYS B CA 1
ATOM 2090 C C . LYS B 1 31 ? -7.242 16.656 3.428 1 98.81 31 LYS B C 1
ATOM 2092 O O . LYS B 1 31 ? -6.324 15.883 3.713 1 98.81 31 LYS B O 1
ATOM 2097 N N . ARG B 1 32 ? -7.945 17.281 4.285 1 98.5 32 ARG B N 1
ATOM 2098 C CA . ARG B 1 32 ? -7.875 17 5.715 1 98.5 32 ARG B CA 1
ATOM 2099 C C . ARG B 1 32 ? -9.266 16.891 6.324 1 98.5 32 ARG B C 1
ATOM 2101 O O . ARG B 1 32 ? -10.18 17.625 5.93 1 98.5 32 ARG B O 1
ATOM 2108 N N . TRP B 1 33 ? -9.359 15.992 7.23 1 97.31 33 TRP B N 1
ATOM 2109 C CA . TRP B 1 33 ? -10.555 15.812 8.047 1 97.31 33 TRP B CA 1
ATOM 2110 C C . TRP B 1 33 ? -10.312 16.297 9.477 1 97.31 33 TRP B C 1
ATOM 2112 O O . TRP B 1 33 ? -9.273 15.992 10.07 1 97.31 33 TRP B O 1
ATOM 2122 N N . GLN B 1 34 ? -11.273 17.062 9.992 1 96.75 34 GLN B N 1
ATOM 2123 C CA . GLN B 1 34 ? -11.25 17.453 11.398 1 96.75 34 GLN B CA 1
ATOM 2124 C C . GLN B 1 34 ? -12.617 17.25 12.047 1 96.75 34 GLN B C 1
ATOM 2126 O O . GLN B 1 34 ? -13.648 17.484 11.406 1 96.75 34 GLN B O 1
ATOM 2131 N N . TRP B 1 35 ? -12.656 16.984 13.312 1 95.56 35 TRP B N 1
ATOM 2132 C CA . TRP B 1 35 ? -13.891 16.656 14.023 1 95.56 35 TRP B CA 1
ATOM 2133 C C . TRP B 1 35 ? -14.703 17.906 14.305 1 95.56 35 TRP B C 1
ATOM 2135 O O . TRP B 1 35 ? -15.891 17.828 14.641 1 95.56 35 TRP B O 1
ATOM 2145 N N . LYS B 1 36 ? -13.984 19 14.25 1 95.5 36 LYS B N 1
ATOM 2146 C CA . LYS B 1 36 ? -14.656 20.281 14.477 1 95.5 36 LYS B CA 1
ATOM 2147 C C . LYS B 1 36 ? -14.055 21.375 13.602 1 95.5 36 LYS B C 1
ATOM 2149 O O . LYS B 1 36 ? -13.031 21.172 12.945 1 95.5 36 LYS B O 1
ATOM 2154 N N . HIS B 1 37 ? -14.758 22.516 13.656 1 95.81 37 HIS B N 1
ATOM 2155 C CA . HIS B 1 37 ? -14.328 23.641 12.836 1 95.81 37 HIS B CA 1
ATOM 2156 C C . HIS B 1 37 ? -13.086 24.297 13.422 1 95.81 37 HIS B C 1
ATOM 2158 O O . HIS B 1 37 ? -13.008 24.516 14.633 1 95.81 37 HIS B O 1
ATOM 2164 N N . TYR B 1 38 ? -12.148 24.547 12.617 1 96 38 TYR B N 1
ATOM 2165 C CA . TYR B 1 38 ? -10.992 25.391 12.875 1 96 38 TYR B CA 1
ATOM 2166 C C . TYR B 1 38 ? -10.852 26.469 11.797 1 96 38 TYR B C 1
ATOM 2168 O O . TYR B 1 38 ? -11.398 26.328 10.703 1 96 38 TYR B O 1
ATOM 2176 N N . THR B 1 39 ? -10.102 27.5 12.117 1 95.25 39 THR B N 1
ATOM 2177 C CA . THR B 1 39 ? -9.945 28.594 11.18 1 95.25 39 THR B CA 1
ATOM 2178 C C . THR B 1 39 ? -9.219 28.141 9.922 1 95.25 39 THR B C 1
ATOM 2180 O O . THR B 1 39 ? -9.453 28.672 8.828 1 95.25 39 THR B O 1
ATOM 2183 N N . SER B 1 40 ? -8.344 27.188 10.047 1 97.12 40 SER B N 1
ATOM 2184 C CA . SER B 1 40 ? -7.57 26.656 8.93 1 97.12 40 SER B CA 1
ATOM 2185 C C . SER B 1 40 ? -7.305 25.156 9.094 1 97.12 40 SER B C 1
ATOM 2187 O O . SER B 1 40 ? -7.199 24.672 10.219 1 97.12 40 SER B O 1
ATOM 2189 N N . GLY B 1 41 ? -7.23 24.516 7.922 1 97.38 41 GLY B N 1
ATOM 2190 C CA . GLY B 1 41 ? -6.816 23.125 7.945 1 97.38 41 GLY B CA 1
ATOM 2191 C C . GLY B 1 41 ? -5.312 22.953 8.008 1 97.38 41 GLY B C 1
ATOM 2192 O O . GLY B 1 41 ? -4.816 21.844 8.219 1 97.38 41 GLY B O 1
ATOM 2193 N N . VAL B 1 42 ? -4.609 24.047 7.805 1 98 42 VAL B N 1
ATOM 2194 C CA . VAL B 1 42 ? -3.154 23.984 7.859 1 98 42 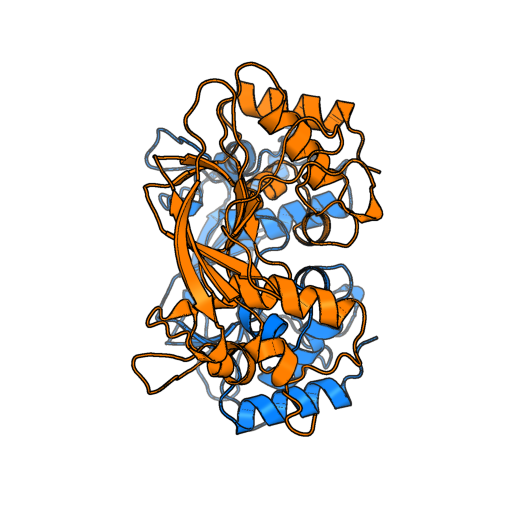VAL B CA 1
ATOM 2195 C C . VAL B 1 42 ? -2.684 24.172 9.297 1 98 42 VAL B C 1
ATOM 2197 O O . VAL B 1 42 ? -2.941 25.203 9.914 1 98 42 VAL B O 1
ATOM 2200 N N . HIS B 1 43 ? -2.111 23.234 9.852 1 96.94 43 HIS B N 1
ATOM 2201 C CA . HIS B 1 43 ? -1.524 23.281 11.188 1 96.94 43 HIS B CA 1
ATOM 2202 C C . HIS B 1 43 ? -0.33 22.328 11.297 1 96.94 43 HIS B C 1
ATOM 2204 O O . HIS B 1 43 ? -0.486 21.109 11.203 1 96.94 43 HIS B O 1
ATOM 2210 N N . TYR B 1 44 ? 0.82 22.922 11.484 1 97.19 44 TYR B N 1
ATOM 2211 C CA . TYR B 1 44 ? 2.031 22.141 11.695 1 97.19 44 TYR B CA 1
ATOM 2212 C C . TYR B 1 44 ? 2.268 21.906 13.18 1 97.19 44 TYR B C 1
ATOM 2214 O O . TYR B 1 44 ? 2.689 22.797 13.906 1 97.19 44 TYR B O 1
ATOM 2222 N N . PHE B 1 45 ? 2.039 20.688 13.578 1 96.38 45 PHE B N 1
ATOM 2223 C CA . PHE B 1 45 ? 2.045 20.328 14.992 1 96.38 45 PHE B CA 1
ATOM 2224 C C . PHE B 1 45 ? 3.338 19.609 15.367 1 96.38 45 PHE B C 1
ATOM 2226 O O . PHE B 1 45 ? 3.775 18.703 14.664 1 96.38 45 PHE B O 1
ATOM 2233 N N . ALA B 1 46 ? 4.043 20.078 16.422 1 97.06 46 ALA B N 1
ATOM 2234 C CA . ALA B 1 46 ? 5.285 19.484 16.922 1 97.06 46 ALA B CA 1
ATOM 2235 C C . ALA B 1 46 ? 5.141 19.062 18.375 1 97.06 46 ALA B C 1
ATOM 2237 O O . ALA B 1 46 ? 5.758 19.656 19.266 1 97.06 46 ALA B O 1
ATOM 2238 N N . PRO B 1 47 ? 4.473 17.969 18.578 1 96.62 47 PRO B N 1
ATOM 2239 C CA . PRO B 1 47 ? 4.297 17.516 19.953 1 96.62 47 PRO B CA 1
ATOM 2240 C C . PRO B 1 47 ? 5.574 16.922 20.547 1 96.62 47 PRO B C 1
ATOM 2242 O O . PRO B 1 47 ? 6.414 16.391 19.812 1 96.62 47 PRO B O 1
ATOM 2245 N N . THR B 1 48 ? 5.719 17.016 21.844 1 94.69 48 TH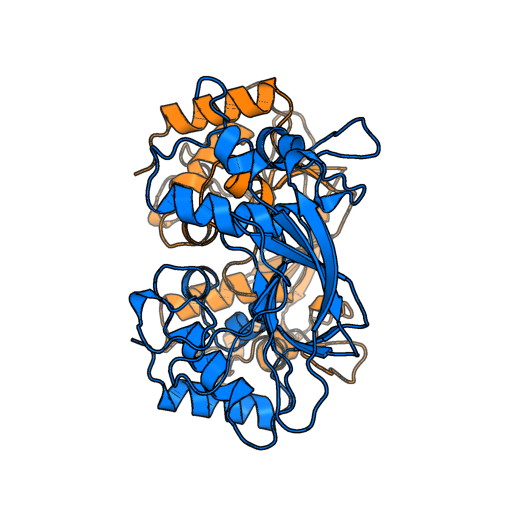R B N 1
ATOM 2246 C CA . THR B 1 48 ? 6.848 16.391 22.547 1 94.69 48 THR B CA 1
ATOM 2247 C C . THR B 1 48 ? 6.375 15.234 23.406 1 94.69 48 THR B C 1
ATOM 2249 O O . THR B 1 48 ? 7.168 14.359 23.766 1 94.69 48 THR B O 1
ATOM 2252 N N . ASP B 1 49 ? 5.082 15.266 23.703 1 95.69 49 ASP B N 1
ATOM 2253 C CA . ASP B 1 49 ? 4.477 14.141 24.406 1 95.69 49 ASP B CA 1
ATOM 2254 C C . ASP B 1 49 ? 4.266 12.953 23.469 1 95.69 49 ASP B C 1
ATOM 2256 O O . ASP B 1 49 ? 3.531 13.055 22.484 1 95.69 49 ASP B O 1
ATOM 2260 N N . PRO B 1 50 ? 4.84 11.797 23.797 1 92.31 50 PRO B N 1
ATOM 2261 C CA . PRO B 1 50 ? 4.723 10.625 22.922 1 92.31 50 PRO B CA 1
ATOM 2262 C C . PRO B 1 50 ? 3.271 10.234 22.672 1 92.31 50 PRO B C 1
ATOM 2264 O O . PRO B 1 50 ? 2.951 9.727 21.578 1 92.31 50 PRO B O 1
ATOM 2267 N N . LEU B 1 51 ? 2.428 10.523 23.609 1 92.31 51 LEU B N 1
ATOM 2268 C CA . LEU B 1 51 ? 1.029 10.133 23.484 1 92.31 51 LEU B CA 1
ATOM 2269 C C . LEU B 1 51 ? 0.317 10.992 22.453 1 92.31 51 LEU B C 1
ATOM 2271 O O . LEU B 1 51 ? -0.75 10.625 21.953 1 92.31 51 LEU B O 1
ATOM 2275 N N . GLU B 1 52 ? 0.946 12.078 22.078 1 95.06 52 GLU B N 1
ATOM 2276 C CA . GLU B 1 52 ? 0.343 13 21.125 1 95.06 52 GLU B CA 1
ATOM 2277 C C . GLU B 1 52 ? 0.991 12.875 19.75 1 95.06 52 GLU B C 1
ATOM 2279 O O . GLU B 1 52 ? 0.559 13.516 18.781 1 95.06 52 GLU B O 1
ATOM 2284 N N . MET B 1 53 ? 2.018 12.07 19.703 1 95.56 53 MET B N 1
ATOM 2285 C CA . MET B 1 53 ? 2.77 11.961 18.453 1 95.56 53 MET B CA 1
ATOM 2286 C C . MET B 1 53 ? 2.1 10.969 17.5 1 95.56 53 MET B C 1
ATOM 2288 O O . MET B 1 53 ? 1.619 9.922 17.922 1 95.56 53 MET B O 1
ATOM 2292 N N . GLY B 1 54 ? 1.991 11.43 16.266 1 95.94 54 GLY B N 1
ATOM 2293 C CA . GLY B 1 54 ? 1.604 10.523 15.195 1 95.94 54 GLY B CA 1
ATOM 2294 C C . GLY B 1 54 ? 2.781 9.805 14.562 1 95.94 54 GLY B C 1
ATOM 2295 O O . GLY B 1 54 ? 3.932 10.031 14.953 1 95.94 54 GLY B O 1
ATOM 2296 N N . ARG B 1 55 ? 2.529 9.031 13.695 1 96.62 55 ARG B N 1
ATOM 2297 C CA . ARG B 1 55 ? 3.461 8.102 13.062 1 96.62 55 ARG B CA 1
ATOM 2298 C C . ARG B 1 55 ? 4.645 8.844 12.445 1 96.62 55 ARG B C 1
ATOM 2300 O O . ARG B 1 55 ? 5.77 8.344 12.453 1 96.62 55 ARG B O 1
ATOM 2307 N N . TYR B 1 56 ? 4.383 10.016 11.906 1 98.38 56 TYR B N 1
ATOM 2308 C CA . TYR B 1 56 ? 5.434 10.727 11.188 1 98.38 56 TYR B CA 1
ATOM 2309 C C . TYR B 1 56 ? 5.738 12.07 11.844 1 98.38 56 TYR B C 1
ATOM 2311 O O . TYR B 1 56 ? 6.121 13.023 11.172 1 98.38 56 TYR B O 1
ATOM 2319 N N . ASN B 1 57 ? 5.43 12.156 13.125 1 98.31 57 ASN B N 1
ATOM 2320 C CA . ASN B 1 57 ? 5.891 13.328 13.859 1 98.31 57 ASN B CA 1
ATOM 2321 C C . ASN B 1 57 ? 7.391 13.258 14.141 1 98.31 57 ASN B C 1
ATOM 2323 O O . ASN B 1 57 ? 7.965 12.172 14.195 1 98.31 57 ASN B O 1
ATOM 2327 N N . ASP B 1 58 ? 7.965 14.398 14.234 1 97.81 58 ASP B N 1
ATOM 2328 C CA . ASP B 1 58 ? 9.375 14.539 14.594 1 97.81 58 ASP B CA 1
ATOM 2329 C C . ASP B 1 58 ? 9.586 14.297 16.094 1 97.81 58 ASP B C 1
ATOM 2331 O O . ASP B 1 58 ? 9.133 15.086 16.922 1 97.81 58 ASP B O 1
ATOM 2335 N N . PRO B 1 59 ? 10.328 13.273 16.469 1 96.69 59 PRO B N 1
ATOM 2336 C CA . PRO B 1 59 ? 10.477 12.945 17.891 1 96.69 59 PRO B CA 1
ATOM 2337 C C . PRO B 1 59 ? 11.297 13.984 18.656 1 96.69 59 PRO B C 1
ATOM 2339 O O . PRO B 1 59 ? 11.266 14.023 19.891 1 96.69 59 PRO B O 1
ATOM 2342 N N . THR B 1 60 ? 11.977 14.852 17.969 1 96 60 THR B N 1
ATOM 2343 C CA . THR B 1 60 ? 12.789 15.875 18.625 1 96 60 THR B CA 1
ATOM 2344 C C . THR B 1 60 ? 11.945 17.094 19 1 96 60 THR B C 1
ATOM 2346 O O . THR B 1 60 ? 12.375 17.938 19.781 1 96 60 THR B O 1
ATOM 2349 N N . GLY B 1 61 ? 10.789 17.234 18.375 1 96 61 GLY B N 1
ATOM 2350 C CA . GLY B 1 61 ? 9.906 18.359 18.641 1 96 61 GLY B CA 1
ATOM 2351 C C . GLY B 1 61 ? 10.32 19.609 17.906 1 96 61 GLY B C 1
ATOM 2352 O O . GLY B 1 61 ? 9.727 20.672 18.109 1 96 61 GLY B O 1
ATOM 2353 N N . ILE B 1 62 ? 11.266 19.531 17.016 1 95.62 62 ILE B N 1
ATOM 2354 C CA . ILE B 1 62 ? 11.797 20.672 16.297 1 95.62 62 ILE B CA 1
ATOM 2355 C C . ILE B 1 62 ? 10.891 21.031 15.125 1 95.62 62 ILE B C 1
ATOM 2357 O O . ILE B 1 62 ? 10.578 22.203 14.898 1 95.62 62 ILE B O 1
ATOM 2361 N N . THR B 1 63 ? 10.438 20 14.43 1 96.44 63 THR B N 1
ATOM 2362 C CA . THR B 1 63 ? 9.711 20.188 13.172 1 96.44 63 THR B CA 1
ATOM 2363 C C . THR B 1 63 ? 8.234 19.859 13.359 1 96.44 63 THR B C 1
ATOM 2365 O O . THR B 1 63 ? 7.883 18.781 13.82 1 96.44 63 THR B O 1
ATOM 2368 N N . GLY B 1 64 ? 7.383 20.797 12.977 1 97.31 64 GLY B N 1
ATOM 2369 C CA . GLY B 1 64 ? 5.953 20.531 12.961 1 97.31 64 GLY B CA 1
ATOM 2370 C C . GLY B 1 64 ? 5.508 19.781 11.711 1 97.31 64 GLY B C 1
ATOM 2371 O O . GLY B 1 64 ? 6.059 20 10.633 1 97.31 64 GLY B O 1
ATOM 2372 N N . ILE B 1 65 ? 4.512 18.984 11.844 1 98.5 65 ILE B N 1
ATOM 2373 C CA . ILE B 1 65 ? 4.016 18.141 10.758 1 98.5 65 ILE B CA 1
ATOM 2374 C C . ILE B 1 65 ? 2.547 18.469 10.492 1 98.5 65 ILE B C 1
ATOM 2376 O O . ILE B 1 65 ? 1.761 18.625 11.43 1 98.5 65 ILE B O 1
ATOM 2380 N N . CYS B 1 66 ? 2.203 18.609 9.289 1 98.56 66 CYS B N 1
ATOM 2381 C CA . CYS B 1 66 ? 0.814 18.688 8.852 1 98.56 66 CYS B CA 1
ATOM 2382 C C . CYS B 1 66 ? 0.441 17.469 8.008 1 98.56 66 CYS B C 1
ATOM 2384 O O . CYS B 1 66 ? 0.965 17.297 6.906 1 98.56 66 CYS B O 1
ATOM 2386 N N . TYR B 1 67 ? -0.483 16.672 8.523 1 98.38 67 TYR B N 1
ATOM 2387 C CA . TYR B 1 67 ? -0.935 15.469 7.832 1 98.38 67 TYR B CA 1
ATOM 2388 C C . TYR B 1 67 ? -2.049 15.789 6.848 1 98.38 67 TYR B C 1
ATOM 2390 O O . TYR B 1 67 ? -3.01 16.484 7.191 1 98.38 67 TYR B O 1
ATOM 2398 N N . THR B 1 68 ? -1.903 15.273 5.672 1 98.69 68 THR B N 1
ATOM 2399 C CA . THR B 1 68 ? -2.949 15.398 4.664 1 98.69 68 THR B CA 1
ATOM 2400 C C . THR B 1 68 ? -3.146 14.07 3.928 1 98.69 68 THR B C 1
ATOM 2402 O O . THR B 1 68 ? -2.424 13.109 4.176 1 98.69 68 THR B O 1
ATOM 2405 N N . ALA B 1 69 ? -4.188 14.031 3.119 1 98.62 69 ALA B N 1
ATOM 2406 C CA . ALA B 1 69 ? -4.441 12.906 2.221 1 98.62 69 ALA B CA 1
ATOM 2407 C C . ALA B 1 69 ? -4.793 13.398 0.818 1 98.62 69 ALA B C 1
ATOM 2409 O O . ALA B 1 69 ? -5.211 14.539 0.64 1 98.62 69 ALA B O 1
ATOM 2410 N N . ASP B 1 70 ? -4.617 12.492 -0.14 1 98.06 70 ASP B N 1
ATOM 2411 C CA . ASP B 1 70 ? -4.895 12.852 -1.525 1 98.06 70 ASP B CA 1
ATOM 2412 C C . ASP B 1 70 ? -6.391 13.055 -1.752 1 98.06 70 ASP B C 1
ATOM 2414 O O . ASP B 1 70 ? -6.797 13.867 -2.586 1 98.06 70 ASP B O 1
ATOM 2418 N N . TYR B 1 71 ? -7.176 12.297 -1.05 1 98.62 71 TYR B N 1
ATOM 2419 C CA . TYR B 1 71 ? -8.625 12.312 -1.24 1 98.62 71 TYR B CA 1
ATOM 2420 C C . TYR B 1 71 ? -9.352 12.344 0.099 1 98.62 71 TYR B C 1
ATOM 2422 O O . TYR B 1 71 ? -8.805 11.906 1.117 1 98.62 71 TYR B O 1
ATOM 2430 N N . ALA B 1 72 ? -10.578 12.812 0.045 1 98.75 72 ALA B N 1
ATOM 2431 C CA . ALA B 1 72 ? -11.375 12.953 1.26 1 98.75 72 ALA B CA 1
ATOM 2432 C C . ALA B 1 72 ? -11.594 11.602 1.929 1 98.75 72 ALA B C 1
ATOM 2434 O O . ALA B 1 72 ? -11.508 11.484 3.154 1 98.75 72 ALA B O 1
ATOM 2435 N N . VAL B 1 73 ? -11.82 10.586 1.124 1 98.62 73 VAL B N 1
ATOM 2436 C CA . VAL B 1 73 ? -12.109 9.258 1.66 1 98.62 73 VAL B CA 1
ATOM 2437 C C . VAL B 1 73 ? -10.922 8.766 2.486 1 98.62 73 VAL B C 1
ATOM 2439 O O . VAL B 1 73 ? -11.102 8.133 3.529 1 98.62 73 VAL B O 1
ATOM 2442 N N . VAL B 1 74 ? -9.727 9.055 2.045 1 98.62 74 VAL B N 1
ATOM 2443 C CA . VAL B 1 74 ? -8.516 8.594 2.73 1 98.62 74 VAL B CA 1
ATOM 2444 C C . VAL B 1 74 ? -8.352 9.352 4.047 1 98.62 74 VAL B C 1
ATOM 2446 O O . VAL B 1 74 ? -8.047 8.75 5.078 1 98.62 74 VAL B O 1
ATOM 2449 N N . ALA B 1 75 ? -8.57 10.664 4.004 1 98.5 75 ALA B N 1
ATOM 2450 C CA . ALA B 1 75 ? -8.492 11.469 5.219 1 98.5 75 ALA B CA 1
ATOM 2451 C C . ALA B 1 75 ? -9.5 11 6.258 1 98.5 75 ALA B C 1
ATOM 2453 O O . ALA B 1 75 ? -9.164 10.836 7.434 1 98.5 75 ALA B O 1
ATOM 2454 N N . ILE B 1 76 ? -10.711 10.758 5.824 1 98 76 ILE B N 1
ATOM 2455 C CA . ILE B 1 76 ? -11.781 10.305 6.703 1 98 76 ILE B CA 1
ATOM 2456 C C . ILE B 1 76 ? -11.438 8.93 7.266 1 98 76 ILE B C 1
ATOM 2458 O O . ILE B 1 76 ? -11.555 8.695 8.477 1 98 76 ILE B O 1
ATOM 2462 N N . ALA B 1 77 ? -10.961 8.047 6.41 1 97.88 77 ALA B N 1
ATOM 2463 C CA . ALA B 1 77 ? -10.625 6.688 6.816 1 97.88 77 ALA B CA 1
ATOM 2464 C C . ALA B 1 77 ? -9.539 6.691 7.895 1 97.88 77 ALA B C 1
ATOM 2466 O O . ALA B 1 77 ? -9.609 5.922 8.852 1 97.88 77 ALA B O 1
ATOM 2467 N N . GLU B 1 78 ? -8.547 7.52 7.707 1 96.31 78 GLU B N 1
ATOM 2468 C CA . GLU B 1 78 ? -7.465 7.59 8.688 1 96.31 78 GLU B CA 1
ATOM 2469 C C . GLU B 1 78 ? -7.984 8.023 10.055 1 96.31 78 GLU B C 1
ATOM 2471 O O . GLU B 1 78 ? -7.566 7.484 11.078 1 96.31 78 GLU B O 1
ATOM 2476 N N . SER B 1 79 ? -8.883 8.945 10.094 1 94.69 79 SER B N 1
ATOM 2477 C CA . SER B 1 79 ? -9.406 9.453 11.359 1 94.69 79 SER B CA 1
ATOM 2478 C C . SER B 1 79 ? -10.359 8.445 12 1 94.69 79 SER B C 1
ATOM 2480 O O . SER B 1 79 ? -10.141 8.008 13.133 1 94.69 79 SER B O 1
ATOM 2482 N N . LEU B 1 80 ? -11.375 8.039 11.25 1 95 80 LEU B N 1
ATOM 2483 C CA . LEU B 1 80 ? -12.391 7.129 11.789 1 95 80 LEU B CA 1
ATOM 2484 C C . LEU B 1 80 ? -11.789 5.758 12.07 1 95 80 LEU B C 1
ATOM 2486 O O . LEU B 1 80 ? -12.133 5.117 13.07 1 95 80 LEU B O 1
ATOM 2490 N N . GLY B 1 81 ? -10.867 5.352 11.125 1 94.31 81 GLY B N 1
ATOM 2491 C CA . GLY B 1 81 ? -10.195 4.078 11.336 1 94.31 81 GLY B CA 1
ATOM 2492 C C . GLY B 1 81 ? -9.406 4.023 12.633 1 94.31 81 GLY B C 1
ATOM 2493 O O . GLY B 1 81 ? -9.461 3.027 13.359 1 94.31 81 GLY B O 1
ATOM 2494 N N . ARG B 1 82 ? -8.719 5.074 12.906 1 91.31 82 ARG B N 1
ATOM 2495 C CA . ARG B 1 82 ? -7.953 5.145 14.148 1 91.31 82 ARG B CA 1
ATOM 2496 C C . ARG B 1 82 ? -8.867 5.047 15.359 1 91.31 82 ARG B C 1
ATOM 2498 O O . ARG B 1 82 ? -8.578 4.309 16.312 1 91.31 82 ARG B O 1
ATOM 2505 N N . HIS B 1 83 ? -9.961 5.734 15.352 1 90.44 83 HIS B N 1
ATOM 2506 C CA . HIS B 1 83 ? -10.922 5.695 16.453 1 90.44 83 HIS B CA 1
ATOM 2507 C C . HIS B 1 83 ? -11.508 4.297 16.625 1 90.44 83 HIS B C 1
ATOM 2509 O O . HIS B 1 83 ? -11.617 3.799 17.75 1 90.44 83 HIS B O 1
ATOM 2515 N N . TYR B 1 84 ? -11.82 3.689 15.539 1 90.94 84 TYR B N 1
ATOM 2516 C CA . TYR B 1 84 ? -12.414 2.355 15.547 1 90.94 84 TYR B CA 1
ATOM 2517 C C . TYR B 1 84 ? -11.438 1.332 16.125 1 90.94 84 TYR B C 1
ATOM 2519 O O . TYR B 1 84 ? -11.828 0.471 16.906 1 90.94 84 TYR B O 1
ATOM 2527 N N . GLN B 1 85 ? -10.156 1.439 15.734 1 89.38 85 GLN B N 1
ATOM 2528 C CA . GLN B 1 85 ? -9.148 0.497 16.219 1 89.38 85 GLN B CA 1
ATOM 2529 C C . GLN B 1 85 ? -8.93 0.651 17.719 1 89.38 85 GLN B C 1
ATOM 2531 O O . GLN B 1 85 ? -8.625 -0.322 18.422 1 89.38 85 GLN B O 1
ATOM 2536 N N . HIS B 1 86 ? -9.156 1.818 18.234 1 88.44 86 HIS B N 1
ATOM 2537 C CA . HIS B 1 86 ? -8.992 2.086 19.656 1 88.44 86 HIS B CA 1
ATOM 2538 C C . HIS B 1 86 ? -10.211 1.621 20.438 1 88.44 86 HIS B C 1
ATOM 2540 O O . HIS B 1 86 ? -10.094 1.246 21.609 1 88.44 86 HIS B O 1
ATOM 2546 N N . ASN B 1 87 ? -11.359 1.737 19.797 1 89.25 87 ASN B N 1
ATOM 2547 C CA . ASN B 1 87 ? -12.625 1.332 20.406 1 89.25 87 ASN B CA 1
ATOM 2548 C C . ASN B 1 87 ? -13.555 0.688 19.375 1 89.25 87 ASN B C 1
ATOM 2550 O O . ASN B 1 87 ? -14.367 1.374 18.75 1 89.25 87 ASN B O 1
ATOM 2554 N N . LYS B 1 88 ? -13.625 -0.539 19.328 1 82.94 88 LYS B N 1
ATOM 2555 C CA . LYS B 1 88 ? -14.383 -1.271 18.328 1 82.94 88 LYS B CA 1
ATOM 2556 C C . LYS B 1 88 ? -15.883 -1.062 18.5 1 82.94 88 LYS B C 1
ATOM 2558 O O . LYS B 1 88 ? -16.656 -1.292 17.562 1 82.94 88 LYS B O 1
ATOM 2563 N N . ALA B 1 89 ? -16.234 -0.619 19.719 1 82.25 89 ALA B N 1
ATOM 2564 C CA . ALA B 1 89 ? -17.641 -0.34 19.969 1 82.25 89 ALA B CA 1
ATOM 2565 C C . ALA B 1 89 ? -17.984 1.107 19.625 1 82.25 89 ALA B C 1
ATOM 2567 O O . ALA B 1 89 ? -19.062 1.593 19.984 1 82.25 89 ALA B O 1
ATOM 2568 N N . PHE B 1 90 ? -17.062 1.589 18.984 1 81.56 90 PHE B N 1
ATOM 2569 C CA . PHE B 1 90 ? -17.203 2.984 18.594 1 81.56 90 PHE B CA 1
ATOM 2570 C C . PHE B 1 90 ? -18.484 3.189 17.781 1 81.56 90 PHE B C 1
ATOM 2572 O O . PHE B 1 90 ? -18.75 2.455 16.828 1 81.56 90 PHE B O 1
ATOM 2579 N N . ILE B 1 91 ? -19.312 4.215 18.297 1 83.88 91 ILE B N 1
ATOM 2580 C CA . ILE B 1 91 ? -20.531 4.578 17.609 1 83.88 91 ILE B CA 1
ATOM 2581 C C . ILE B 1 91 ? -20.391 5.957 16.969 1 83.88 91 ILE B C 1
ATOM 2583 O O . ILE B 1 91 ? -20.062 6.93 17.656 1 83.88 91 ILE B O 1
ATOM 2587 N N . LEU B 1 92 ? -20.609 5.992 15.742 1 90.75 92 LEU B N 1
ATOM 2588 C CA . LEU B 1 92 ? -20.547 7.246 15 1 90.75 92 LEU B CA 1
ATOM 2589 C C . LEU B 1 92 ? -21.891 7.945 14.984 1 90.75 92 LEU B C 1
ATOM 2591 O O . LEU B 1 92 ? -22.844 7.465 14.344 1 90.75 92 LEU B O 1
ATOM 2595 N N . GLY B 1 93 ? -22 9.094 15.719 1 91.94 93 GLY B N 1
ATOM 2596 C CA . GLY B 1 93 ? -23.234 9.844 15.781 1 91.94 93 GLY B CA 1
ATOM 2597 C C . GLY B 1 93 ? -23.359 10.891 14.688 1 91.94 93 GLY B C 1
ATOM 2598 O O . GLY B 1 93 ? -22.375 11.539 14.328 1 91.94 93 GLY B O 1
ATOM 2599 N N . LEU B 1 94 ? -24.609 11.086 14.258 1 91.75 94 LEU B N 1
ATOM 2600 C CA . LEU B 1 94 ? -24.859 12.062 13.203 1 91.75 94 LEU B CA 1
ATOM 2601 C C . LEU B 1 94 ? -24.531 13.469 13.68 1 91.75 94 LEU B C 1
ATOM 2603 O O . LEU B 1 94 ? -24.031 14.289 12.898 1 91.75 94 LEU B O 1
ATOM 2607 N N . SER B 1 95 ? -24.719 13.719 14.875 1 90.5 95 SER B N 1
ATOM 2608 C CA . SER B 1 95 ? -24.438 15.039 15.43 1 90.5 95 SER B CA 1
ATOM 2609 C C . SER B 1 95 ? -22.938 15.352 15.367 1 90.5 95 SER B C 1
ATOM 2611 O O . SER B 1 95 ? -22.547 16.469 15.039 1 90.5 95 SER B O 1
ATOM 2613 N N . ASP B 1 96 ? -22.141 14.383 15.734 1 90.44 96 ASP B N 1
ATOM 2614 C CA . ASP B 1 96 ? -20.688 14.547 15.641 1 90.44 96 ASP B CA 1
ATOM 2615 C C . ASP B 1 96 ? -20.25 14.742 14.195 1 90.44 96 ASP B C 1
ATOM 2617 O O . ASP B 1 96 ? -19.375 15.562 13.914 1 90.44 96 ASP B O 1
ATOM 2621 N N . LEU B 1 97 ? -20.859 14.062 13.305 1 92.25 97 LEU B N 1
ATOM 2622 C CA . LEU B 1 97 ? -20.5 14.133 11.891 1 92.25 97 LEU B CA 1
ATOM 2623 C C . LEU B 1 97 ? -20.875 15.492 11.305 1 92.25 97 LEU B C 1
ATOM 2625 O O . LEU B 1 97 ? -20.188 16 10.414 1 92.25 97 LEU B O 1
ATOM 2629 N N . LYS B 1 98 ? -21.906 16.047 11.852 1 91.06 98 LYS B N 1
ATOM 2630 C CA . LYS B 1 98 ? -22.328 17.359 11.375 1 91.06 98 LYS B CA 1
ATOM 2631 C C . LYS B 1 98 ? -21.344 18.438 11.805 1 91.06 98 LYS B C 1
ATOM 2633 O O . LYS B 1 98 ? -21.219 19.469 11.141 1 91.06 98 LYS B O 1
ATOM 2638 N N . LYS B 1 99 ? -20.641 18.188 12.805 1 94.75 99 LYS B N 1
ATOM 2639 C CA . LYS B 1 99 ? -19.641 19.141 13.289 1 94.75 99 LYS B CA 1
ATOM 2640 C C . LYS B 1 99 ? -18.312 18.953 12.555 1 94.75 99 LYS B C 1
ATOM 2642 O O . LYS B 1 99 ? -17.5 19.875 12.492 1 94.75 99 LYS B O 1
ATOM 2647 N N . ALA B 1 100 ? -18.125 17.797 12.047 1 96.94 100 ALA B N 1
ATOM 2648 C CA . ALA B 1 100 ? -16.875 17.469 11.367 1 96.94 100 ALA B CA 1
ATOM 2649 C C . ALA B 1 100 ? -16.719 18.297 10.094 1 96.94 100 ALA B C 1
ATOM 2651 O O . ALA B 1 100 ? -17.703 18.703 9.484 1 96.94 100 ALA B O 1
ATOM 2652 N N . GLN B 1 101 ? -15.438 18.609 9.75 1 97.94 101 GLN B N 1
ATOM 2653 C CA . GLN B 1 101 ? -15.086 19.453 8.609 1 97.94 101 GLN B CA 1
ATOM 2654 C C . GLN B 1 101 ? -14.141 18.719 7.656 1 97.94 101 GLN B C 1
ATOM 2656 O O . GLN B 1 101 ? -13.289 17.938 8.094 1 97.94 101 GLN B O 1
ATOM 2661 N N . ILE B 1 102 ? -14.359 18.969 6.363 1 98.5 102 ILE B N 1
ATOM 2662 C CA . ILE B 1 102 ? -13.383 18.609 5.34 1 98.5 102 ILE B CA 1
ATOM 2663 C C . ILE B 1 102 ? -12.688 19.875 4.836 1 98.5 102 ILE B C 1
ATOM 2665 O O . ILE B 1 102 ? -13.344 20.812 4.371 1 98.5 102 ILE B O 1
ATOM 2669 N N . TYR B 1 103 ? -11.414 19.906 4.949 1 98.75 103 TYR B N 1
ATOM 2670 C CA . TYR B 1 103 ? -10.602 21 4.438 1 98.75 103 TYR B CA 1
ATOM 2671 C C . TYR B 1 103 ? -9.945 20.625 3.117 1 98.75 103 TYR B C 1
ATOM 2673 O O . TYR B 1 103 ? -9.469 19.484 2.959 1 98.75 103 TYR B O 1
ATOM 2681 N N . THR B 1 104 ? -10 21.484 2.189 1 98.62 104 THR B N 1
ATOM 2682 C CA . THR B 1 104 ? -9.219 21.406 0.959 1 98.62 104 THR B CA 1
ATOM 2683 C C . THR B 1 104 ? -8.016 22.344 1.026 1 98.62 104 THR B C 1
ATOM 2685 O O . THR B 1 104 ? -8.172 23.562 1.194 1 98.62 104 THR B O 1
ATOM 2688 N N . LEU B 1 105 ? -6.883 21.734 0.984 1 98.69 105 LEU B N 1
ATOM 2689 C CA . LEU B 1 105 ? -5.625 22.469 0.93 1 98.69 105 LEU B CA 1
ATOM 2690 C C . LEU B 1 105 ? -4.992 22.375 -0.454 1 98.69 105 LEU B C 1
ATOM 2692 O O . LEU B 1 105 ? -5.402 21.531 -1.267 1 98.69 105 LEU B O 1
ATOM 2696 N N . ALA B 1 106 ? -4.086 23.25 -0.717 1 98.25 106 ALA B N 1
ATOM 2697 C CA . ALA B 1 106 ? -3.283 23.188 -1.937 1 98.25 106 ALA B CA 1
ATOM 2698 C C . ALA B 1 106 ? -1.798 23.344 -1.626 1 98.25 106 ALA B C 1
ATOM 2700 O O . ALA B 1 106 ? -1.422 24.109 -0.737 1 98.25 106 ALA B O 1
ATOM 2701 N N . THR B 1 107 ? -0.998 22.578 -2.336 1 97.88 107 THR B N 1
ATOM 2702 C CA . THR B 1 107 ? 0.43 22.875 -2.242 1 97.88 107 THR B CA 1
ATOM 2703 C C . THR B 1 107 ? 0.759 24.203 -2.889 1 97.88 107 THR B C 1
ATOM 2705 O O . THR B 1 107 ? 0.194 24.562 -3.928 1 97.88 107 THR B O 1
ATOM 2708 N N . THR B 1 108 ? 1.688 24.906 -2.334 1 97.19 108 THR B N 1
ATOM 2709 C CA . THR B 1 108 ? 2 26.281 -2.75 1 97.19 108 THR B CA 1
ATOM 2710 C C . THR B 1 108 ? 3.057 26.281 -3.854 1 97.19 108 THR B C 1
ATOM 2712 O O . THR B 1 108 ? 3.297 27.312 -4.488 1 97.19 108 THR B O 1
ATOM 2715 N N . ARG B 1 109 ? 3.656 25.219 -4.027 1 95.69 109 ARG B N 1
ATOM 2716 C CA . ARG B 1 109 ? 4.77 25.016 -4.953 1 95.69 109 ARG B CA 1
ATOM 2717 C C . ARG B 1 109 ? 5.008 23.547 -5.215 1 95.69 109 ARG B C 1
ATOM 2719 O O . ARG B 1 109 ? 4.344 22.688 -4.629 1 95.69 109 ARG B O 1
ATOM 2726 N N . LYS B 1 110 ? 5.848 23.359 -6.141 1 96.12 110 LYS B N 1
ATOM 2727 C CA . LYS B 1 110 ? 6.324 21.984 -6.293 1 96.12 110 LYS B CA 1
ATOM 2728 C C . LYS B 1 110 ? 6.965 21.484 -5.008 1 96.12 110 LYS B C 1
ATOM 2730 O O . LYS B 1 110 ? 7.742 22.203 -4.371 1 96.12 110 LYS B O 1
ATOM 2735 N N . THR B 1 111 ? 6.535 20.344 -4.59 1 97.25 111 THR B N 1
ATOM 2736 C CA . THR B 1 111 ? 7.082 19.766 -3.361 1 97.25 111 THR B CA 1
ATOM 2737 C C . THR B 1 111 ? 7.852 18.484 -3.652 1 97.25 111 THR B C 1
ATOM 2739 O O . THR B 1 111 ? 7.547 17.781 -4.609 1 97.25 111 THR B O 1
ATOM 2742 N N . LYS B 1 112 ? 8.906 18.25 -2.943 1 97.44 112 LYS B N 1
ATOM 2743 C CA . LYS B 1 112 ? 9.695 17.016 -2.961 1 97.44 112 LYS B CA 1
ATOM 2744 C C . LYS B 1 112 ? 9.398 16.156 -1.743 1 97.44 112 LYS B C 1
ATOM 2746 O O . LYS B 1 112 ? 9.703 16.531 -0.611 1 97.44 112 LYS B O 1
ATOM 2751 N N . LEU B 1 113 ? 8.828 14.938 -1.966 1 98.62 113 LEU B N 1
ATOM 2752 C CA . LEU B 1 113 ? 8.312 14.102 -0.886 1 98.62 113 LEU B CA 1
ATOM 2753 C C . LEU B 1 113 ? 8.977 12.734 -0.895 1 98.62 113 LEU B C 1
ATOM 2755 O O . LEU B 1 113 ? 8.961 12.039 -1.915 1 98.62 113 LEU B O 1
ATOM 2759 N N . ILE B 1 114 ? 9.562 12.352 0.236 1 98.69 114 ILE B N 1
ATOM 2760 C CA . ILE B 1 114 ? 10.102 11 0.345 1 98.69 114 ILE B CA 1
ATOM 2761 C C . ILE B 1 114 ? 8.984 9.977 0.172 1 98.69 114 ILE B C 1
ATOM 2763 O O . ILE B 1 114 ? 7.891 10.148 0.714 1 98.69 114 ILE B O 1
ATOM 2767 N N . ASP B 1 115 ? 9.289 8.961 -0.605 1 98 115 ASP B N 1
ATOM 2768 C CA . ASP B 1 115 ? 8.328 7.914 -0.912 1 98 115 ASP B CA 1
ATOM 2769 C C . ASP B 1 115 ? 8.523 6.703 0 1 98 115 ASP B C 1
ATOM 2771 O O . ASP B 1 115 ? 9.352 5.836 -0.281 1 98 115 ASP B O 1
ATOM 2775 N N . ILE B 1 116 ? 7.723 6.527 1.009 1 98.19 116 ILE B N 1
ATOM 2776 C CA . ILE B 1 116 ? 7.926 5.535 2.055 1 98.19 116 ILE B CA 1
ATOM 2777 C C . ILE B 1 116 ? 7.699 4.133 1.487 1 98.19 116 ILE B C 1
ATOM 2779 O O . ILE B 1 116 ? 8.469 3.211 1.769 1 98.19 116 ILE B O 1
ATOM 2783 N N . PRO B 1 117 ? 6.691 3.912 0.654 1 95.88 117 PRO B N 1
ATOM 2784 C CA . PRO B 1 117 ? 6.496 2.561 0.125 1 95.88 117 PRO B CA 1
ATOM 2785 C C . PRO B 1 117 ? 7.723 2.033 -0.617 1 95.88 117 PRO B C 1
ATOM 2787 O O . PRO B 1 117 ? 8.023 0.838 -0.556 1 95.88 117 PRO B O 1
ATOM 2790 N N . LYS B 1 118 ? 8.453 2.861 -1.273 1 96.94 118 LYS B N 1
ATOM 2791 C CA . LYS B 1 118 ? 9.68 2.439 -1.944 1 96.94 118 LYS B CA 1
ATOM 2792 C C . LYS B 1 118 ? 10.844 2.383 -0.967 1 96.94 118 LYS B C 1
ATOM 2794 O O . LYS B 1 118 ? 11.633 1.435 -0.989 1 96.94 118 LYS B O 1
ATOM 2799 N N . LEU B 1 119 ? 10.93 3.346 -0.087 1 98.12 119 LEU B N 1
ATOM 2800 C CA . LEU B 1 119 ? 12.055 3.459 0.826 1 98.12 119 LEU B CA 1
ATOM 2801 C C . LEU B 1 119 ? 12.117 2.264 1.771 1 98.12 119 LEU B C 1
ATOM 2803 O O . LEU B 1 119 ? 13.195 1.747 2.059 1 98.12 119 LEU B O 1
ATOM 2807 N N . GLN B 1 120 ? 10.961 1.919 2.24 1 97.12 120 GLN B N 1
ATOM 2808 C CA . GLN B 1 120 ? 10.977 0.797 3.174 1 97.12 120 GLN B CA 1
ATOM 2809 C C . GLN B 1 120 ? 11.547 -0.456 2.518 1 97.12 120 GLN B C 1
ATOM 2811 O O . GLN B 1 120 ? 12.266 -1.225 3.158 1 97.12 120 GLN B O 1
ATOM 2816 N N . GLY B 1 121 ? 11.25 -0.653 1.228 1 95.75 121 GLY B N 1
ATOM 2817 C CA . GLY B 1 121 ? 11.828 -1.785 0.515 1 95.75 121 GLY B CA 1
ATOM 2818 C C . GLY B 1 121 ? 13.336 -1.714 0.396 1 95.75 121 GLY B C 1
ATOM 2819 O O . GLY B 1 121 ? 14.023 -2.723 0.566 1 95.75 121 GLY B O 1
ATOM 2820 N N . ILE B 1 122 ? 13.797 -0.547 0.133 1 96.56 122 ILE B N 1
ATOM 2821 C CA . ILE B 1 122 ? 15.227 -0.314 -0.03 1 96.56 122 ILE B CA 1
ATOM 2822 C C . ILE B 1 122 ? 15.945 -0.546 1.299 1 96.56 122 ILE B C 1
ATOM 2824 O O . ILE B 1 122 ? 17.062 -1.069 1.326 1 96.56 122 ILE B O 1
ATOM 2828 N N . LEU B 1 123 ? 15.234 -0.237 2.391 1 96.06 123 LEU B N 1
ATOM 2829 C CA . LEU B 1 123 ? 15.781 -0.394 3.732 1 96.06 123 LEU B CA 1
ATOM 2830 C C . LEU B 1 123 ? 15.555 -1.809 4.254 1 96.06 123 LEU B C 1
ATOM 2832 O O . LEU B 1 123 ? 15.969 -2.141 5.367 1 96.06 123 LEU B O 1
ATOM 2836 N N . HIS B 1 124 ? 14.836 -2.613 3.479 1 95.38 124 HIS B N 1
ATOM 2837 C CA . HIS B 1 124 ? 14.477 -3.98 3.842 1 95.38 124 HIS B CA 1
ATOM 2838 C C . HIS B 1 124 ? 13.656 -4.012 5.125 1 95.38 124 HIS B C 1
ATOM 2840 O O . HIS B 1 124 ? 13.875 -4.867 5.984 1 95.38 124 HIS B O 1
ATOM 2846 N N . ILE B 1 125 ? 12.836 -2.984 5.242 1 95.75 125 ILE B N 1
ATOM 2847 C CA . ILE B 1 125 ? 11.789 -2.902 6.258 1 95.75 125 ILE B CA 1
ATOM 2848 C C . ILE B 1 125 ? 10.445 -3.275 5.645 1 95.75 125 ILE B C 1
ATOM 2850 O O . ILE B 1 125 ? 10.094 -2.799 4.562 1 95.75 125 ILE B O 1
ATOM 2854 N N . THR B 1 126 ? 9.672 -4.152 6.316 1 96.38 126 THR B N 1
ATOM 2855 C CA . THR B 1 126 ? 8.422 -4.617 5.73 1 96.38 126 THR B CA 1
ATOM 2856 C C . THR B 1 126 ? 7.316 -3.576 5.918 1 96.38 126 THR B C 1
ATOM 2858 O O . THR B 1 126 ? 7.395 -2.738 6.82 1 96.38 126 THR B O 1
ATOM 2861 N N . ALA B 1 127 ? 6.344 -3.658 5.035 1 96.38 127 ALA B N 1
ATOM 2862 C CA . ALA B 1 127 ? 5.254 -2.686 5.043 1 96.38 127 ALA B CA 1
ATOM 2863 C C . ALA B 1 127 ? 4.523 -2.691 6.383 1 96.38 127 ALA B C 1
ATOM 2865 O O . ALA B 1 127 ? 4.148 -1.634 6.895 1 96.38 127 ALA B O 1
ATOM 2866 N N . ASP B 1 128 ? 4.312 -3.859 6.988 1 95.88 128 ASP B N 1
ATOM 2867 C CA . ASP B 1 128 ? 3.59 -3.936 8.258 1 95.88 128 ASP B CA 1
ATOM 2868 C C . ASP B 1 128 ? 4.391 -3.289 9.383 1 95.88 128 ASP B C 1
ATOM 2870 O O . ASP B 1 128 ? 3.82 -2.84 10.375 1 95.88 128 ASP B O 1
ATOM 2874 N N . GLN B 1 129 ? 5.746 -3.182 9.258 1 94.69 129 GLN B N 1
ATOM 2875 C CA . GLN B 1 129 ? 6.574 -2.537 10.266 1 94.69 129 GLN B CA 1
ATOM 2876 C C . GLN B 1 129 ? 6.398 -1.021 10.242 1 94.69 129 GLN B C 1
ATOM 2878 O O . GLN B 1 129 ? 6.395 -0.373 11.289 1 94.69 129 GLN B O 1
ATOM 2883 N N . VAL B 1 130 ? 6.172 -0.466 9.016 1 96.19 130 VAL B N 1
ATOM 2884 C CA . VAL B 1 130 ? 6.039 0.985 8.93 1 96.19 130 VAL B CA 1
ATOM 2885 C C . VAL B 1 130 ? 4.578 1.383 9.133 1 96.19 130 VAL B C 1
ATOM 2887 O O . VAL B 1 130 ? 4.273 2.559 9.336 1 96.19 130 VAL B O 1
ATOM 2890 N N . MET B 1 131 ? 3.678 0.427 9.156 1 96 131 MET B N 1
ATOM 2891 C CA . MET B 1 131 ? 2.26 0.74 9.312 1 96 131 MET B CA 1
ATOM 2892 C C . MET B 1 131 ? 1.728 0.208 10.641 1 96 131 MET B C 1
ATOM 2894 O O . MET B 1 131 ? 0.554 0.397 10.961 1 96 131 MET B O 1
ATOM 2898 N N . GLY B 1 132 ? 2.568 -0.394 11.406 1 93.19 132 GLY B N 1
ATOM 2899 C CA . GLY B 1 132 ? 2.141 -1.038 12.633 1 93.19 132 GLY B CA 1
ATOM 2900 C C . GLY B 1 132 ? 2.092 -0.091 13.82 1 93.19 132 GLY B C 1
ATOM 2901 O O . GLY B 1 132 ? 2.037 1.128 13.641 1 93.19 132 GLY B O 1
ATOM 2902 N N . LYS B 1 133 ? 2.068 -0.574 15.023 1 89.31 133 LYS B N 1
ATOM 2903 C CA . LYS B 1 133 ? 1.794 0.172 16.25 1 89.31 133 LYS B CA 1
ATOM 2904 C C . LYS B 1 133 ? 3.008 0.991 16.672 1 89.31 133 LYS B C 1
ATOM 2906 O O . LYS B 1 133 ? 2.865 2.037 17.312 1 89.31 133 LYS B O 1
ATOM 2911 N N . SER B 1 134 ? 4.18 0.512 16.328 1 93.5 134 SER B N 1
ATOM 2912 C CA . SER B 1 134 ? 5.379 1.26 16.688 1 93.5 134 SER B CA 1
ATOM 2913 C C . SER B 1 134 ? 5.684 2.348 15.664 1 93.5 134 SER B C 1
ATOM 2915 O O . SER B 1 134 ? 5.648 2.1 14.453 1 93.5 134 SER B O 1
ATOM 2917 N N . TYR B 1 135 ? 6.043 3.545 16.203 1 96.31 135 TYR B N 1
ATOM 2918 C CA . TYR B 1 135 ? 6.316 4.68 15.328 1 96.31 135 TYR B CA 1
ATOM 2919 C C . TYR B 1 135 ? 7.805 4.988 15.281 1 96.31 135 TYR B C 1
ATOM 2921 O O . TYR B 1 135 ? 8.227 5.965 14.656 1 96.31 135 TYR B O 1
ATOM 2929 N N . ASP B 1 136 ? 8.578 4.16 15.82 1 96.25 136 ASP B N 1
ATOM 2930 C CA . ASP B 1 136 ? 10 4.449 15.992 1 96.25 136 ASP B CA 1
ATOM 2931 C C . ASP B 1 136 ? 10.688 4.656 14.641 1 96.25 136 ASP B C 1
ATOM 2933 O O . ASP B 1 136 ? 11.359 5.664 14.43 1 96.25 136 ASP B O 1
ATOM 2937 N N . ILE B 1 137 ? 10.477 3.82 13.742 1 97.31 137 ILE B N 1
ATOM 2938 C CA . ILE B 1 137 ? 11.148 3.854 12.445 1 97.31 137 ILE B CA 1
ATOM 2939 C C . ILE B 1 137 ? 10.742 5.109 11.68 1 97.31 137 ILE B C 1
ATOM 2941 O O . ILE B 1 137 ? 11.594 5.879 11.242 1 97.31 137 ILE B O 1
ATOM 2945 N N . THR B 1 138 ? 9.461 5.34 11.578 1 98.25 138 THR B N 1
ATOM 2946 C CA . THR B 1 138 ? 8.953 6.422 10.742 1 98.25 138 THR B CA 1
ATOM 2947 C C . THR B 1 138 ? 9.281 7.777 11.359 1 98.25 138 THR B C 1
ATOM 2949 O O . THR B 1 138 ? 9.648 8.719 10.641 1 98.25 138 THR B O 1
ATOM 2952 N N . GLN B 1 139 ? 9.203 7.879 12.688 1 98.12 139 GLN B N 1
ATOM 2953 C CA . GLN B 1 139 ? 9.562 9.125 13.352 1 98.12 139 GLN B CA 1
ATOM 2954 C C . GLN B 1 139 ? 11.047 9.445 13.172 1 98.12 139 GLN B C 1
ATOM 2956 O O . GLN B 1 139 ? 11.422 10.602 12.977 1 98.12 139 GLN B O 1
ATOM 2961 N N . ASN B 1 140 ? 11.891 8.422 13.148 1 97.94 140 ASN B N 1
ATOM 2962 C CA . ASN B 1 140 ? 13.32 8.648 12.977 1 97.94 140 ASN B CA 1
ATOM 2963 C C . ASN B 1 140 ? 13.656 9.016 11.531 1 97.94 140 ASN B C 1
ATOM 2965 O O . ASN B 1 140 ? 14.594 9.773 11.289 1 97.94 140 ASN B O 1
ATOM 2969 N N . ILE B 1 141 ? 12.875 8.508 10.602 1 98.5 141 ILE B N 1
ATOM 2970 C CA . ILE B 1 141 ? 13.055 8.93 9.219 1 98.5 141 ILE B CA 1
ATOM 2971 C C . ILE B 1 141 ? 12.719 10.414 9.086 1 98.5 141 ILE B C 1
ATOM 2973 O O . ILE B 1 141 ? 13.43 11.164 8.414 1 98.5 141 ILE B O 1
ATOM 2977 N N . VAL B 1 142 ? 11.672 10.852 9.719 1 98.38 142 VAL B N 1
ATOM 2978 C CA . VAL B 1 142 ? 11.281 12.258 9.68 1 98.38 142 VAL B CA 1
ATOM 2979 C C . VAL B 1 142 ? 12.375 13.109 10.328 1 98.38 142 VAL B C 1
ATOM 2981 O O . VAL B 1 142 ? 12.781 14.133 9.773 1 98.38 142 VAL B O 1
ATOM 2984 N N . ASP B 1 143 ? 12.844 12.688 11.492 1 98.06 143 ASP B N 1
ATOM 2985 C CA . ASP B 1 143 ? 13.922 13.398 12.164 1 98.06 143 ASP B CA 1
ATOM 2986 C C . ASP B 1 143 ? 15.102 13.617 11.219 1 98.06 143 ASP B C 1
ATOM 2988 O O . ASP B 1 143 ? 15.555 14.75 11.031 1 98.06 143 ASP B O 1
ATOM 2992 N N . TRP B 1 144 ? 15.492 12.609 10.562 1 98.62 144 TRP B N 1
ATOM 2993 C CA . TRP B 1 144 ? 16.609 12.703 9.625 1 98.62 144 TRP B CA 1
ATOM 2994 C C . TRP B 1 144 ? 16.281 13.641 8.469 1 98.62 144 TRP B C 1
ATOM 2996 O O . TRP B 1 144 ? 17.047 14.547 8.156 1 98.62 144 TRP B O 1
ATOM 3006 N N . ALA B 1 145 ? 15.164 13.484 7.855 1 98.31 145 ALA B N 1
ATOM 3007 C CA . ALA B 1 145 ? 14.812 14.172 6.617 1 98.31 145 ALA B CA 1
ATOM 3008 C C . ALA B 1 145 ? 14.555 15.656 6.867 1 98.31 145 ALA B C 1
ATOM 3010 O O . ALA B 1 145 ? 14.906 16.5 6.039 1 98.31 145 ALA B O 1
ATOM 3011 N N . ALA B 1 146 ? 13.977 15.953 7.977 1 97.56 146 ALA B N 1
ATOM 3012 C CA . ALA B 1 146 ? 13.523 17.328 8.234 1 97.56 146 ALA B CA 1
ATOM 3013 C C . ALA B 1 146 ? 14.625 18.141 8.914 1 97.56 146 ALA B C 1
ATOM 3015 O O . ALA B 1 146 ? 14.688 19.359 8.75 1 97.56 146 ALA B O 1
ATOM 3016 N N . ASN B 1 147 ? 15.508 17.453 9.625 1 96.88 147 ASN B N 1
ATOM 3017 C CA . ASN B 1 147 ? 16.391 18.219 10.516 1 96.88 147 ASN B CA 1
ATOM 3018 C C . ASN B 1 147 ? 17.844 18.125 10.07 1 96.88 147 ASN B C 1
ATOM 3020 O O . ASN B 1 147 ? 18.703 18.844 10.594 1 96.88 147 ASN B O 1
ATOM 3024 N N . THR B 1 148 ? 18.156 17.281 9.164 1 96.81 148 THR B N 1
ATOM 3025 C CA . THR B 1 148 ? 19.516 17.234 8.648 1 96.81 148 THR B CA 1
ATOM 3026 C C . THR B 1 148 ? 19.797 18.406 7.723 1 96.81 148 THR B C 1
ATOM 3028 O O . THR B 1 148 ? 19.094 18.594 6.727 1 96.81 148 THR B O 1
ATOM 3031 N N . PRO B 1 149 ? 20.828 19.188 8.016 1 94.88 149 PRO B N 1
ATOM 3032 C CA . PRO B 1 149 ? 21.141 20.344 7.168 1 94.88 149 PRO B CA 1
ATOM 3033 C C . PRO B 1 149 ? 21.438 19.953 5.723 1 94.88 149 PRO B C 1
ATOM 3035 O O . PRO B 1 149 ? 22.094 18.938 5.48 1 94.88 149 PRO B O 1
ATOM 3038 N N . GLY B 1 150 ? 20.922 20.688 4.84 1 94.44 150 GLY B N 1
ATOM 3039 C CA . GLY B 1 150 ? 21.219 20.5 3.428 1 94.44 150 GLY B CA 1
ATOM 3040 C C . GLY B 1 150 ? 20.156 19.688 2.699 1 94.44 150 GLY B C 1
ATOM 3041 O O . GLY B 1 150 ? 20.094 19.719 1.468 1 94.44 150 GLY B O 1
ATOM 3042 N N . LEU B 1 151 ? 19.391 18.906 3.445 1 96.56 151 LEU B N 1
ATOM 3043 C CA . LEU B 1 151 ? 18.312 18.156 2.797 1 96.56 151 LEU B CA 1
ATOM 3044 C C . LEU B 1 151 ? 17.156 19.078 2.418 1 96.56 151 LEU B C 1
ATOM 3046 O O . LEU B 1 151 ? 16.844 20.016 3.146 1 96.56 151 LEU B O 1
ATOM 3050 N N . ASP B 1 152 ? 16.5 18.766 1.296 1 95.81 152 ASP B N 1
ATOM 3051 C CA . ASP B 1 152 ? 15.492 19.688 0.773 1 95.81 152 ASP B CA 1
ATOM 3052 C C . ASP B 1 152 ? 14.133 19.016 0.653 1 95.81 152 ASP B C 1
ATOM 3054 O O . ASP B 1 152 ? 13.344 19.344 -0.232 1 95.81 152 ASP B O 1
ATOM 3058 N N . TYR B 1 153 ? 13.852 18.031 1.392 1 97.62 153 TYR B N 1
ATOM 3059 C CA . TYR B 1 153 ? 12.547 17.375 1.381 1 97.62 153 TYR B CA 1
ATOM 3060 C C . TYR B 1 153 ? 11.492 18.234 2.049 1 97.62 153 TYR B C 1
ATOM 3062 O O . TYR B 1 153 ? 11.758 18.891 3.057 1 97.62 153 TYR B O 1
ATOM 3070 N N . ASP B 1 154 ? 10.25 18.172 1.545 1 98 154 ASP B N 1
ATOM 3071 C CA . ASP B 1 154 ? 9.133 18.969 2.061 1 98 154 ASP B CA 1
ATOM 3072 C C . ASP B 1 154 ? 8.188 18.094 2.889 1 98 154 ASP B C 1
ATOM 3074 O O . ASP B 1 154 ? 7.258 18.609 3.514 1 98 154 ASP B O 1
ATOM 3078 N N . GLY B 1 155 ? 8.406 16.812 2.842 1 98.5 155 GLY B N 1
ATOM 3079 C CA . GLY B 1 155 ? 7.543 15.883 3.551 1 98.5 155 GLY B CA 1
ATOM 3080 C C . GLY B 1 155 ? 7.773 14.438 3.148 1 98.5 155 GLY B C 1
ATOM 3081 O O . GLY B 1 155 ? 8.781 14.109 2.521 1 98.5 155 GLY B O 1
ATOM 3082 N N . ILE B 1 156 ? 6.867 13.57 3.592 1 98.69 156 ILE B N 1
ATOM 3083 C CA . ILE B 1 156 ? 6.883 12.141 3.311 1 98.69 156 ILE B CA 1
ATOM 3084 C C . ILE B 1 156 ? 5.492 11.688 2.871 1 98.69 156 ILE B C 1
ATOM 3086 O O . ILE B 1 156 ? 4.484 12.078 3.467 1 98.69 156 ILE B O 1
ATOM 3090 N N . THR B 1 157 ? 5.48 10.977 1.794 1 98.44 157 THR B N 1
ATOM 3091 C CA . THR B 1 157 ? 4.238 10.336 1.378 1 98.44 157 THR B CA 1
ATOM 3092 C C . THR B 1 157 ? 4.23 8.867 1.775 1 98.44 157 THR B C 1
ATOM 3094 O O . THR B 1 157 ? 5.266 8.195 1.726 1 98.44 157 THR B O 1
ATOM 3097 N N . TYR B 1 158 ? 3.078 8.367 2.195 1 98.12 158 TYR B N 1
ATOM 3098 C CA . TYR B 1 158 ? 2.943 7.012 2.707 1 98.12 158 TYR B CA 1
ATOM 3099 C C . TYR B 1 158 ? 1.543 6.469 2.445 1 98.12 158 TYR B C 1
ATOM 3101 O O . TYR B 1 158 ? 0.601 7.238 2.238 1 98.12 158 TYR B O 1
ATOM 3109 N N . SER B 1 159 ? 1.425 5.164 2.445 1 96.81 159 SER B N 1
ATOM 3110 C CA . SER B 1 159 ? 0.13 4.52 2.254 1 96.81 159 SER B CA 1
ATOM 3111 C C . SER B 1 159 ? -0.717 4.594 3.52 1 96.81 159 SER B C 1
ATOM 3113 O O . SER B 1 159 ? -0.206 4.41 4.625 1 96.81 159 SER B O 1
ATOM 3115 N N . SER B 1 160 ? -1.988 4.832 3.301 1 97.19 160 SER B N 1
ATOM 3116 C CA . SER B 1 160 ? -2.914 4.824 4.43 1 97.19 160 SER B CA 1
ATOM 3117 C C . SER B 1 160 ? -2.984 3.445 5.074 1 97.19 160 SER B C 1
ATOM 3119 O O . SER B 1 160 ? -3.02 2.43 4.379 1 97.19 160 SER B O 1
ATOM 3121 N N . ARG B 1 161 ? -3.035 3.422 6.398 1 96.88 161 ARG B N 1
ATOM 3122 C CA . ARG B 1 161 ? -3.18 2.209 7.195 1 96.88 161 ARG B CA 1
ATOM 3123 C C . ARG B 1 161 ? -4.617 1.696 7.16 1 96.88 161 ARG B C 1
ATOM 3125 O O . ARG B 1 161 ? -4.867 0.52 7.43 1 96.88 161 ARG B O 1
ATOM 3132 N N . HIS B 1 162 ? -5.578 2.518 6.773 1 96.81 162 HIS B N 1
ATOM 3133 C CA . HIS B 1 162 ? -6.977 2.217 7.055 1 96.81 162 HIS B CA 1
ATOM 3134 C C . HIS B 1 162 ? -7.789 2.127 5.77 1 96.81 162 HIS B C 1
ATOM 3136 O O . HIS B 1 162 ? -8.938 1.68 5.785 1 96.81 162 HIS B O 1
ATOM 3142 N N . TYR B 1 163 ? -7.227 2.514 4.68 1 96 163 TYR B N 1
ATOM 3143 C CA . TYR B 1 163 ? -7.91 2.426 3.395 1 96 163 TYR B CA 1
ATOM 3144 C C . TYR B 1 163 ? -6.922 2.541 2.24 1 96 163 TYR B C 1
ATOM 3146 O O . TYR B 1 163 ? -5.742 2.836 2.453 1 96 163 TYR B O 1
ATOM 3154 N N . TYR B 1 164 ? -7.418 2.209 1.018 1 94.5 164 TYR B N 1
ATOM 3155 C CA . TYR B 1 164 ? -6.586 2.361 -0.173 1 94.5 164 TYR B CA 1
ATOM 3156 C C . TYR B 1 164 ? -6.359 3.832 -0.496 1 94.5 164 TYR B C 1
ATOM 3158 O O . TYR B 1 164 ? -7.316 4.586 -0.687 1 94.5 164 TYR B O 1
ATOM 3166 N N . GLY B 1 165 ? -5.078 4.195 -0.558 1 96.44 165 GLY B N 1
ATOM 3167 C CA . GLY B 1 165 ? -4.754 5.574 -0.898 1 96.44 165 GLY B CA 1
ATOM 3168 C C . GLY B 1 165 ? -3.504 6.078 -0.204 1 96.44 165 GLY B C 1
ATOM 3169 O O . GLY B 1 165 ? -2.904 5.367 0.604 1 96.44 165 GLY B O 1
ATOM 3170 N N . MET B 1 166 ? -3.17 7.383 -0.5 1 97.5 166 MET B N 1
ATOM 3171 C CA . MET B 1 166 ? -1.912 7.953 -0.027 1 97.5 166 MET B CA 1
ATOM 3172 C C . MET B 1 166 ? -2.168 9.125 0.915 1 97.5 166 MET B C 1
ATOM 3174 O O . MET B 1 166 ? -3.121 9.883 0.724 1 97.5 166 MET B O 1
ATOM 3178 N N . CYS B 1 167 ? -1.315 9.242 1.868 1 98.25 167 CYS B N 1
ATOM 3179 C CA . CYS B 1 167 ? -1.225 10.367 2.791 1 98.25 167 CYS B CA 1
ATOM 3180 C C . CYS B 1 167 ? 0.128 11.055 2.678 1 98.25 167 CYS B C 1
ATOM 3182 O O . CYS B 1 167 ? 1.072 10.492 2.119 1 98.25 167 CYS B O 1
ATOM 3184 N N . THR B 1 168 ? 0.15 12.242 3.148 1 98.69 168 THR B N 1
ATOM 3185 C CA . THR B 1 168 ? 1.408 12.977 3.18 1 98.69 168 THR B CA 1
ATOM 3186 C C . THR B 1 168 ? 1.58 13.703 4.516 1 98.69 168 THR B C 1
ATOM 3188 O O . THR B 1 168 ? 0.624 14.266 5.047 1 98.69 168 THR B O 1
ATOM 3191 N N . ALA B 1 169 ? 2.693 13.625 5.09 1 98.75 169 ALA B N 1
ATOM 3192 C CA . ALA B 1 169 ? 3.143 14.445 6.215 1 98.75 169 ALA B CA 1
ATOM 3193 C C . ALA B 1 169 ? 4.078 15.555 5.746 1 98.75 169 ALA B C 1
ATOM 3195 O O . ALA B 1 169 ? 5.238 15.297 5.418 1 98.75 169 ALA B O 1
ATOM 3196 N N . PHE B 1 170 ? 3.57 16.75 5.75 1 98.62 170 PHE B N 1
ATOM 3197 C CA . PHE B 1 170 ? 4.336 17.906 5.289 1 98.62 170 PHE B CA 1
ATOM 3198 C C . PHE B 1 170 ? 5.012 18.609 6.457 1 98.62 170 PHE B C 1
ATOM 3200 O O . PHE B 1 170 ? 4.496 18.594 7.578 1 98.62 170 PHE B O 1
ATOM 3207 N N . TRP B 1 171 ? 6.145 19.188 6.188 1 98.31 171 TRP B N 1
ATOM 3208 C CA . TRP B 1 171 ? 6.742 20.125 7.137 1 98.31 171 TRP B CA 1
ATOM 3209 C C . TRP B 1 171 ? 7.23 21.375 6.43 1 98.31 171 TRP B C 1
ATOM 3211 O O . TRP B 1 171 ? 7.262 21.438 5.199 1 98.31 171 TRP B O 1
ATOM 3221 N N . CYS B 1 172 ? 7.473 22.391 7.309 1 93.81 172 CYS B N 1
ATOM 3222 C CA . CYS B 1 172 ? 8.008 23.656 6.809 1 93.81 172 CYS B CA 1
ATOM 3223 C C . CYS B 1 172 ? 9.516 23.719 7 1 93.81 172 CYS B C 1
ATOM 3225 O O . CYS B 1 172 ? 10.055 23.141 7.945 1 93.81 172 CYS B O 1
ATOM 3227 N N . ARG B 1 173 ? 10.078 24.328 6.105 1 86.38 173 ARG B N 1
ATOM 3228 C CA . ARG B 1 173 ? 11.5 24.625 6.215 1 86.38 173 ARG B CA 1
ATOM 3229 C C . ARG B 1 173 ? 11.734 26.125 6.348 1 86.38 173 ARG B C 1
ATOM 3231 O O . ARG B 1 173 ? 10.969 26.938 5.809 1 86.38 173 ARG B O 1
ATOM 3238 N N . LYS B 1 174 ? 12.859 26.391 6.98 1 81.56 174 LYS B N 1
ATOM 3239 C CA . LYS B 1 174 ? 13.203 27.797 7.176 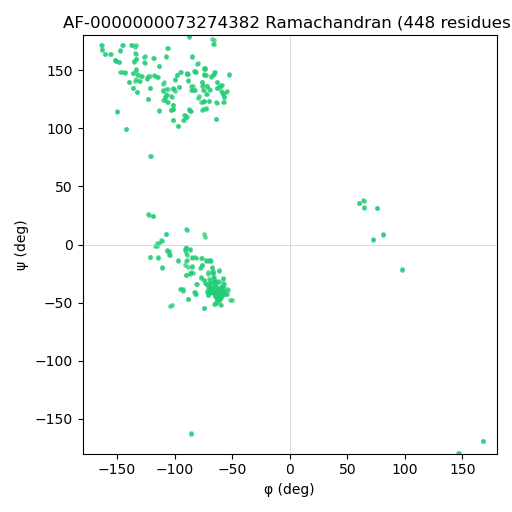1 81.56 174 LYS B CA 1
ATOM 3240 C C . LYS B 1 174 ? 13.422 28.5 5.836 1 81.56 174 LYS B C 1
ATOM 3242 O O . LYS B 1 174 ? 14.008 27.922 4.918 1 81.56 174 LYS B O 1
ATOM 3247 N N . HIS B 1 175 ? 12.891 29.672 5.637 1 85.69 175 HIS B N 1
ATOM 3248 C CA . HIS B 1 175 ? 13.102 30.594 4.527 1 85.69 175 HIS B CA 1
ATOM 3249 C C . HIS B 1 175 ? 12.43 30.094 3.252 1 85.69 175 HIS B C 1
ATOM 3251 O O . HIS B 1 175 ? 12.82 30.484 2.148 1 85.69 175 HIS B O 1
ATOM 3257 N N . ILE B 1 176 ? 11.758 29.047 3.354 1 88.25 176 ILE B N 1
ATOM 3258 C CA . ILE B 1 176 ? 10.977 28.547 2.23 1 88.25 176 ILE B CA 1
ATOM 3259 C C . ILE B 1 176 ? 9.484 28.719 2.521 1 88.25 176 ILE B C 1
ATOM 3261 O O . ILE B 1 176 ? 9.047 28.562 3.66 1 88.25 176 ILE B O 1
ATOM 3265 N N . ILE B 1 177 ? 8.805 29.125 1.525 1 92.56 177 ILE B N 1
ATOM 3266 C CA . ILE B 1 177 ? 7.363 29.25 1.671 1 92.56 177 ILE B CA 1
ATOM 3267 C C . ILE B 1 177 ? 6.766 27.938 2.156 1 92.56 177 ILE B C 1
ATOM 3269 O O . ILE B 1 177 ? 7.113 26.875 1.649 1 92.56 177 ILE B O 1
ATOM 3273 N N . PRO B 1 178 ? 5.914 28 3.182 1 95.44 178 PRO B N 1
ATOM 3274 C CA . PRO B 1 178 ? 5.277 26.75 3.625 1 95.44 178 PRO B CA 1
ATOM 3275 C C . PRO B 1 178 ? 4.59 26 2.488 1 95.44 178 PRO B C 1
ATOM 3277 O O . PRO B 1 178 ? 4.008 26.625 1.595 1 95.44 178 PRO B O 1
ATOM 3280 N N . PRO B 1 179 ? 4.59 24.734 2.541 1 97.69 179 PRO B N 1
ATOM 3281 C CA . PRO B 1 179 ? 4.152 23.938 1.395 1 97.69 179 PRO B CA 1
ATOM 3282 C C . PRO B 1 179 ? 2.635 23.906 1.238 1 97.69 179 PRO B C 1
ATOM 3284 O O . PRO B 1 179 ? 2.125 23.484 0.194 1 97.69 179 PRO B O 1
ATOM 3287 N N . LEU B 1 180 ? 1.859 24.359 2.221 1 98.12 180 LEU B N 1
ATOM 3288 C CA . LEU B 1 180 ? 0.41 24.219 2.15 1 98.12 180 LEU B CA 1
ATOM 3289 C C . LEU B 1 180 ? -0.288 25.547 2.396 1 98.12 180 LEU B C 1
ATOM 3291 O O . LEU B 1 180 ? 0.167 26.344 3.215 1 98.12 180 LEU B O 1
ATOM 3295 N N . VAL B 1 181 ? -1.319 25.688 1.724 1 97.81 181 VAL B N 1
ATOM 3296 C CA . VAL B 1 181 ? -2.229 26.797 1.984 1 97.81 181 VAL B CA 1
ATOM 3297 C C . VAL B 1 181 ? -3.664 26.297 2.064 1 97.81 181 VAL B C 1
ATOM 3299 O O . VAL B 1 181 ? -4.027 25.328 1.381 1 97.81 181 VAL B O 1
ATOM 3302 N N . ASP B 1 182 ? -4.414 26.891 2.869 1 98.25 182 ASP B N 1
ATOM 3303 C CA . ASP B 1 182 ? -5.824 26.547 3.02 1 98.25 182 ASP B CA 1
ATOM 3304 C C . ASP B 1 182 ? -6.66 27.156 1.896 1 98.25 182 ASP B C 1
ATOM 3306 O O . ASP B 1 182 ? -6.594 28.359 1.644 1 98.25 182 ASP B O 1
ATOM 3310 N N . ILE B 1 183 ? -7.453 26.375 1.209 1 98.25 183 ILE B N 1
ATOM 3311 C CA . ILE B 1 183 ? -8.258 26.828 0.08 1 98.25 183 ILE B CA 1
ATOM 3312 C C . ILE B 1 183 ? -9.711 26.969 0.506 1 98.25 183 ILE B C 1
ATOM 3314 O O . ILE B 1 183 ? -10.344 28 0.259 1 98.25 183 ILE B O 1
ATOM 3318 N N . SER B 1 184 ? -10.242 25.953 1.066 1 97.75 184 SER B N 1
ATOM 3319 C CA . SER B 1 184 ? -11.648 25.953 1.465 1 97.75 184 SER B CA 1
ATOM 3320 C C . SER B 1 184 ? -11.93 24.875 2.506 1 97.75 184 SER B C 1
ATOM 3322 O O . SER B 1 184 ? -11.094 24.016 2.756 1 97.75 184 SER B O 1
ATOM 3324 N N . HIS B 1 185 ? -13.039 25.031 3.131 1 97.81 185 HIS B N 1
ATOM 3325 C CA . HIS B 1 185 ? -13.562 23.984 4 1 97.81 185 HIS B CA 1
ATOM 3326 C C . HIS B 1 185 ? -15.086 24.031 4.082 1 97.81 185 HIS B C 1
ATOM 3328 O O . HIS B 1 185 ? -15.688 25.062 3.773 1 97.81 185 HIS B O 1
ATOM 3334 N N . CYS B 1 186 ? -15.672 22.969 4.441 1 97.12 186 CYS B N 1
ATOM 3335 C CA . CYS B 1 186 ? -17.094 22.906 4.734 1 97.12 186 CYS B CA 1
ATOM 3336 C C . CYS B 1 186 ? -17.406 21.75 5.672 1 97.12 186 CYS B C 1
ATOM 3338 O O . CYS B 1 186 ? -16.578 20.859 5.863 1 97.12 186 CYS B O 1
ATOM 3340 N N . SER B 1 187 ? -18.594 21.828 6.238 1 97.12 187 SER B N 1
ATOM 3341 C CA . SER B 1 187 ? -19.047 20.734 7.09 1 97.12 187 SER B CA 1
ATOM 3342 C C . SER B 1 187 ? -19.266 19.453 6.281 1 97.12 187 SER B C 1
ATOM 3344 O O . SER B 1 187 ? -19.641 19.516 5.109 1 97.12 187 SER B O 1
ATOM 3346 N N . LEU B 1 188 ? -18.984 18.328 6.938 1 96.75 188 LEU B N 1
ATOM 3347 C CA . LEU B 1 188 ? -19.062 17.031 6.273 1 96.75 188 LEU B CA 1
ATOM 3348 C C . LEU B 1 188 ? -20.422 16.828 5.629 1 96.75 188 LEU B C 1
ATOM 3350 O O . LEU B 1 188 ? -20.531 16.281 4.531 1 96.75 188 LEU B O 1
ATOM 3354 N N . ASP B 1 189 ? -21.5 17.281 6.32 1 93.75 189 ASP B N 1
ATOM 3355 C CA . ASP B 1 189 ? -22.844 17.031 5.836 1 93.75 189 ASP B CA 1
ATOM 3356 C C . ASP B 1 189 ? -23.141 17.844 4.578 1 93.75 189 ASP B C 1
ATOM 3358 O O . ASP B 1 189 ? -24.078 17.547 3.842 1 93.75 189 ASP B O 1
ATOM 3362 N N . LEU B 1 190 ? -22.297 18.812 4.285 1 96.19 190 LEU B N 1
ATOM 3363 C CA . LEU B 1 190 ? -22.469 19.641 3.098 1 96.19 190 LEU B CA 1
ATOM 3364 C C . LEU B 1 190 ? -21.438 19.281 2.031 1 96.19 190 LEU B C 1
ATOM 3366 O O . LEU B 1 190 ? -21.5 19.797 0.913 1 96.19 190 LEU B O 1
ATOM 3370 N N . TYR B 1 191 ? -20.547 18.453 2.312 1 98.12 191 TYR B N 1
ATOM 3371 C CA . TYR B 1 191 ? -19.453 18.125 1.417 1 98.12 191 TYR B CA 1
ATOM 3372 C C . TYR B 1 191 ? -19.922 17.219 0.282 1 98.12 191 TYR B C 1
ATOM 3374 O O . TYR B 1 191 ? -20.703 16.297 0.502 1 98.12 191 TYR B O 1
ATOM 3382 N N . THR B 1 192 ? -19.453 17.531 -0.939 1 98.25 192 THR B N 1
ATOM 3383 C CA . THR B 1 192 ? -19.625 16.672 -2.113 1 98.25 192 THR B CA 1
ATOM 3384 C C . THR B 1 192 ? -18.312 16.594 -2.906 1 98.25 192 THR B C 1
ATOM 3386 O O . THR B 1 192 ? -17.516 17.531 -2.875 1 98.25 192 THR B O 1
ATOM 3389 N N . ASP B 1 193 ? -18.078 15.469 -3.514 1 98.19 193 ASP B N 1
ATOM 3390 C CA . ASP B 1 193 ? -16.859 15.258 -4.289 1 98.19 193 ASP B CA 1
ATOM 3391 C C . ASP B 1 193 ? -17.141 14.422 -5.531 1 98.19 193 ASP B C 1
ATOM 3393 O O . ASP B 1 193 ? -17.984 13.516 -5.504 1 98.19 193 ASP B O 1
ATOM 3397 N N . CYS B 1 194 ? -16.391 14.664 -6.602 1 98.19 194 CYS B N 1
ATOM 3398 C CA . CYS B 1 194 ? -16.672 13.977 -7.859 1 98.19 194 CYS B CA 1
ATOM 3399 C C . CYS B 1 194 ? -15.492 13.086 -8.258 1 98.19 194 CYS B C 1
ATOM 3401 O O . CYS B 1 194 ? -15.531 12.438 -9.305 1 98.19 194 CYS B O 1
ATOM 3403 N N . LYS B 1 195 ? -14.461 13.125 -7.418 1 97.38 195 LYS B N 1
ATOM 3404 C CA . LYS B 1 195 ? -13.336 12.234 -7.715 1 97.38 195 LYS B CA 1
ATOM 3405 C C . LYS B 1 195 ? -13.711 10.773 -7.492 1 97.38 195 LYS B C 1
ATOM 3407 O O . LYS B 1 195 ? -14.211 10.414 -6.422 1 97.38 195 LYS B O 1
ATOM 3412 N N . LYS B 1 196 ? -13.375 9.953 -8.43 1 96.44 196 LYS B N 1
ATOM 3413 C CA . LYS B 1 196 ? -13.805 8.555 -8.414 1 96.44 196 LYS B CA 1
ATOM 3414 C C . LYS B 1 196 ? -13.172 7.793 -7.262 1 96.44 196 LYS B C 1
ATOM 3416 O O . LYS B 1 196 ? -13.719 6.789 -6.801 1 96.44 196 LYS B O 1
ATOM 3421 N N . GLU B 1 197 ? -12.07 8.234 -6.789 1 96.75 197 GLU B N 1
ATOM 3422 C CA . GLU B 1 197 ? -11.383 7.59 -5.672 1 96.75 197 GLU B CA 1
ATOM 3423 C C . GLU B 1 197 ? -12.25 7.59 -4.418 1 96.75 197 GLU B C 1
ATOM 3425 O O . GLU B 1 197 ? -12.078 6.742 -3.539 1 96.75 197 GLU B O 1
ATOM 3430 N N . ASN B 1 198 ? -13.195 8.508 -4.371 1 98.12 198 ASN B N 1
ATOM 3431 C CA . ASN B 1 198 ? -14.07 8.602 -3.209 1 98.12 198 ASN B CA 1
ATOM 3432 C C . ASN B 1 198 ? -15.25 7.633 -3.314 1 98.12 198 ASN B C 1
ATOM 3434 O O . ASN B 1 198 ? -15.977 7.422 -2.342 1 98.12 198 ASN B O 1
ATOM 3438 N N . PHE B 1 199 ? -15.445 7.039 -4.457 1 97.44 199 PHE B N 1
ATOM 3439 C CA . PHE B 1 199 ? -16.656 6.262 -4.734 1 97.44 199 PHE B CA 1
ATOM 3440 C C . PHE B 1 199 ? -16.469 4.812 -4.297 1 97.44 199 PHE B C 1
ATOM 3442 O O . PHE B 1 199 ? -15.383 4.254 -4.41 1 97.44 199 PHE B O 1
ATOM 3449 N N . PRO B 1 200 ? -17.578 4.227 -3.721 1 95.62 200 PRO B N 1
ATOM 3450 C CA . PRO B 1 200 ? -17.531 2.764 -3.629 1 95.62 200 PRO B CA 1
ATOM 3451 C C . PRO B 1 200 ? -17.578 2.086 -4.996 1 95.62 200 PRO B C 1
ATOM 3453 O O . PRO B 1 200 ? -17.703 2.762 -6.02 1 95.62 200 PRO B O 1
ATOM 3456 N N . GLN B 1 201 ? -17.469 0.709 -4.953 1 91.88 201 GLN B N 1
ATOM 3457 C CA . GLN B 1 201 ? -17.578 -0.069 -6.184 1 91.88 201 GLN B CA 1
ATOM 3458 C C . GLN B 1 201 ? -18.906 0.161 -6.875 1 91.88 201 GLN B C 1
ATOM 3460 O O . GLN B 1 201 ? -19.953 0.159 -6.23 1 91.88 201 GLN B O 1
ATOM 3465 N N . ASN B 1 202 ? -18.922 0.438 -8.18 1 90.94 202 ASN B N 1
ATOM 3466 C CA . ASN B 1 202 ? -20.109 0.512 -9.023 1 90.94 202 ASN B CA 1
ATOM 3467 C C . ASN B 1 202 ? -21.031 1.649 -8.602 1 90.94 202 ASN B C 1
ATOM 3469 O O . ASN B 1 202 ? -22.25 1.511 -8.641 1 90.94 202 ASN B O 1
ATOM 3473 N N . TRP B 1 203 ? -20.516 2.723 -8.086 1 95.62 203 TRP B N 1
ATOM 3474 C CA . TRP B 1 203 ? -21.281 3.902 -7.695 1 95.62 203 TRP B CA 1
ATOM 3475 C C . TRP B 1 203 ? -21.953 4.539 -8.906 1 95.62 203 TRP B C 1
ATOM 3477 O O . TRP B 1 203 ? -21.281 4.914 -9.867 1 95.62 203 TRP B O 1
ATOM 3487 N N . PRO B 1 204 ? -23.312 4.711 -8.961 1 95.75 204 PRO B N 1
ATOM 3488 C CA . PRO B 1 204 ? -24.016 5.078 -10.188 1 95.75 204 PRO B CA 1
ATOM 3489 C C . PRO B 1 204 ? -24.141 6.59 -10.367 1 95.75 204 PRO B C 1
ATOM 3491 O O . PRO B 1 204 ? -24.672 7.051 -11.383 1 95.75 204 PRO B O 1
ATOM 3494 N N . TYR B 1 205 ? -23.672 7.395 -9.422 1 97.69 205 TYR B N 1
ATOM 3495 C CA . TYR B 1 205 ? -23.859 8.844 -9.469 1 97.69 205 TYR B CA 1
ATOM 3496 C C . TYR B 1 205 ? -22.562 9.547 -9.836 1 97.69 205 TYR B C 1
ATOM 3498 O O . TYR B 1 205 ? -21.5 8.93 -9.852 1 97.69 205 TYR B O 1
ATOM 3506 N N . GLN B 1 206 ? -22.688 10.836 -10.125 1 98.06 206 GLN B N 1
ATOM 3507 C CA . GLN B 1 206 ? -21.547 11.617 -10.586 1 98.06 206 GLN B CA 1
ATOM 3508 C C . GLN B 1 206 ? -20.75 12.188 -9.406 1 98.06 206 GLN B C 1
ATOM 3510 O O . GLN B 1 206 ? -19.609 12.609 -9.57 1 98.06 206 GLN B O 1
ATOM 3515 N N . ASP B 1 207 ? -21.469 12.32 -8.344 1 98.56 207 ASP B N 1
ATOM 3516 C CA . ASP B 1 207 ? -20.828 12.812 -7.137 1 98.56 207 ASP B CA 1
ATOM 3517 C C . ASP B 1 207 ? -21.219 11.977 -5.922 1 98.56 207 ASP B C 1
ATOM 3519 O O . ASP B 1 207 ? -22.031 11.062 -6.031 1 98.56 207 ASP B O 1
ATOM 3523 N N . ILE B 1 208 ? -20.547 12.195 -4.801 1 98.5 208 ILE B N 1
ATOM 3524 C CA . ILE B 1 208 ? -20.828 11.508 -3.547 1 98.5 208 ILE B CA 1
ATOM 3525 C C . ILE B 1 208 ? -20.734 12.492 -2.385 1 98.5 208 ILE B C 1
ATOM 3527 O O . ILE B 1 208 ? -19.875 13.375 -2.377 1 98.5 208 ILE B O 1
ATOM 3531 N N . THR B 1 209 ? -21.625 12.367 -1.446 1 98.19 209 THR B N 1
ATOM 3532 C CA . THR B 1 209 ? -21.625 13.266 -0.297 1 98.19 209 THR B CA 1
ATOM 3533 C C . THR B 1 209 ? -20.656 12.773 0.777 1 98.19 209 THR B C 1
ATOM 3535 O O . THR B 1 209 ? -20.25 11.609 0.759 1 98.19 209 THR B O 1
ATOM 3538 N N . GLY B 1 210 ? -20.328 13.695 1.664 1 97.88 210 GLY B N 1
ATOM 3539 C CA . GLY B 1 210 ? -19.5 13.305 2.791 1 97.88 210 GLY B CA 1
ATOM 3540 C C . GLY B 1 210 ? -20.078 12.156 3.59 1 97.88 210 GLY B C 1
ATOM 3541 O O . GLY B 1 210 ? -19.359 11.219 3.955 1 97.88 210 GLY B O 1
ATOM 3542 N N . LEU B 1 211 ? -21.359 12.188 3.822 1 97.06 211 LEU B N 1
ATOM 3543 C CA . LEU B 1 211 ? -22.016 11.141 4.586 1 97.06 211 LEU B CA 1
ATOM 3544 C C . LEU B 1 211 ? -22 9.82 3.818 1 97.06 211 LEU B C 1
ATOM 3546 O O . LEU B 1 211 ? -21.797 8.758 4.41 1 97.06 211 LEU B O 1
ATOM 3550 N N . GLU B 1 212 ? -22.141 9.906 2.516 1 97.31 212 GLU B N 1
ATOM 3551 C CA . GLU B 1 212 ? -22.141 8.695 1.698 1 97.31 212 GLU B CA 1
ATOM 3552 C C . GLU B 1 212 ? -20.734 8.086 1.632 1 97.31 212 GLU B C 1
ATOM 3554 O O . GLU B 1 212 ? -20.594 6.867 1.557 1 97.31 212 GLU B O 1
ATOM 3559 N N . ILE B 1 213 ? -19.703 8.898 1.641 1 98.12 213 ILE B N 1
ATOM 3560 C CA . ILE B 1 213 ? -18.344 8.367 1.719 1 98.12 213 ILE B CA 1
ATOM 3561 C C . ILE B 1 213 ? -18.203 7.496 2.967 1 98.12 213 ILE B C 1
ATOM 3563 O O . ILE B 1 213 ? -17.672 6.391 2.904 1 98.12 213 ILE B O 1
ATOM 3567 N N . ILE B 1 214 ? -18.75 7.945 4.062 1 97.19 214 ILE B N 1
ATOM 3568 C CA . ILE B 1 214 ? -18.625 7.254 5.34 1 97.19 214 ILE B CA 1
ATOM 3569 C C . ILE B 1 214 ? -19.469 5.977 5.316 1 97.19 214 ILE B C 1
ATOM 3571 O O . ILE B 1 214 ? -18.984 4.906 5.707 1 97.19 214 ILE B O 1
ATOM 3575 N N . THR B 1 215 ? -20.672 6.012 4.738 1 95.75 215 THR B N 1
ATOM 3576 C CA . THR B 1 215 ? -21.609 4.895 4.848 1 95.75 215 THR B CA 1
ATOM 3577 C C . THR B 1 215 ? -21.438 3.939 3.668 1 95.75 215 THR B C 1
ATOM 3579 O O . THR B 1 215 ? -21.453 2.719 3.842 1 95.75 215 THR B O 1
ATOM 3582 N N . GLU B 1 216 ? -21.234 4.523 2.459 1 96.62 216 GLU B N 1
ATOM 3583 C CA . GLU B 1 216 ? -21.25 3.693 1.259 1 96.62 216 GLU B CA 1
ATOM 3584 C C . GLU B 1 216 ? -19.844 3.242 0.876 1 96.62 216 GLU B C 1
ATOM 3586 O O . GLU B 1 216 ? -19.656 2.109 0.431 1 96.62 216 GLU B O 1
ATOM 3591 N N . THR B 1 217 ? -18.906 4.109 1.043 1 97.44 217 THR B N 1
ATOM 3592 C CA . THR B 1 217 ? -17.562 3.752 0.644 1 97.44 217 THR B CA 1
ATOM 3593 C C . THR B 1 217 ? -16.828 3.055 1.786 1 97.44 217 THR B C 1
ATOM 3595 O O . THR B 1 217 ? -16.266 1.97 1.603 1 97.44 217 THR B O 1
ATOM 3598 N N . LEU B 1 218 ? -16.906 3.627 2.998 1 96.44 218 LEU B N 1
ATOM 3599 C CA . LEU B 1 218 ? -16.109 3.119 4.117 1 96.44 218 LEU B CA 1
ATOM 3600 C C . LEU B 1 218 ? -16.938 2.166 4.973 1 96.44 218 LEU B C 1
ATOM 3602 O O . LEU B 1 218 ? -16.391 1.483 5.848 1 96.44 218 LEU B O 1
ATOM 3606 N N . HIS B 1 219 ? -18.25 2.133 4.805 1 95 219 HIS B N 1
ATOM 3607 C CA . HIS B 1 219 ? -19.156 1.163 5.398 1 95 219 HIS B CA 1
ATOM 3608 C C . HIS B 1 219 ? -19.172 1.287 6.918 1 95 219 HIS B C 1
ATOM 3610 O O . HIS B 1 219 ? -19.188 0.278 7.629 1 95 219 HIS B O 1
ATOM 3616 N N . PHE B 1 220 ? -19.094 2.479 7.328 1 94.88 220 PHE B N 1
ATOM 3617 C CA . PHE B 1 220 ? -19.406 2.754 8.727 1 94.88 220 PHE B CA 1
ATOM 3618 C C . PHE B 1 220 ? -20.906 2.889 8.945 1 94.88 220 PHE B C 1
ATOM 3620 O O . PHE B 1 220 ? -21.625 3.371 8.07 1 94.88 220 PHE B O 1
ATOM 3627 N N . LYS B 1 221 ? -21.391 2.525 10.117 1 91.81 221 LYS B N 1
ATOM 3628 C CA . LYS B 1 221 ? -22.781 2.764 10.508 1 91.81 221 LYS B CA 1
ATOM 3629 C C . LYS B 1 221 ? -22.906 4.047 11.328 1 91.81 221 LYS B C 1
ATOM 3631 O O . LYS B 1 221 ? -22.047 4.344 12.164 1 91.81 221 LYS B O 1
ATOM 3636 N N . ILE B 1 222 ? -23.906 4.746 10.945 1 92.94 222 ILE B N 1
ATOM 3637 C CA . ILE B 1 222 ? -24.172 5.992 11.656 1 92.94 222 ILE B CA 1
ATOM 3638 C C . ILE B 1 222 ? -25.406 5.828 12.547 1 92.94 222 ILE B C 1
ATOM 3640 O O . ILE B 1 222 ? -26.422 5.285 12.109 1 92.94 222 ILE B O 1
ATOM 3644 N N . ASN B 1 223 ? -25.266 6.176 13.781 1 88.75 223 ASN B N 1
ATOM 3645 C CA . ASN B 1 223 ? -26.406 6.227 14.703 1 88.75 223 ASN B CA 1
ATOM 3646 C C . ASN B 1 223 ? -27.109 7.578 14.648 1 88.75 223 ASN B C 1
ATOM 3648 O O . ASN B 1 223 ? -26.547 8.602 15.031 1 88.75 223 ASN B O 1
ATOM 3652 N N . ASP B 1 224 ? -28.344 7.617 14.234 1 79.56 224 ASP B N 1
ATOM 3653 C CA . ASP B 1 224 ? -29.109 8.852 14.055 1 79.56 224 ASP B CA 1
ATOM 3654 C C . ASP B 1 224 ? -29.859 9.219 15.328 1 79.56 224 ASP B C 1
ATOM 3656 O O . ASP B 1 224 ? -30.469 10.289 15.422 1 79.56 224 ASP B O 1
ATOM 3660 N N . ASN B 1 225 ? -30.062 8.344 16.266 1 66.75 225 ASN B N 1
ATOM 3661 C CA . ASN B 1 225 ? -30.922 8.586 17.422 1 66.75 225 ASN B CA 1
ATOM 3662 C C . ASN B 1 225 ? -30.25 9.523 18.422 1 66.75 225 ASN B C 1
ATOM 3664 O O . ASN B 1 225 ? -30.766 9.734 19.531 1 66.75 225 ASN B O 1
ATOM 3668 N N . GLU B 1 226 ? -29.156 10.133 18.141 1 48.25 226 GLU B N 1
ATOM 3669 C CA . GLU B 1 226 ? -28.781 11.023 19.234 1 48.25 226 GLU B CA 1
ATOM 3670 C C . GLU B 1 226 ? -29.234 12.453 18.969 1 48.25 226 GLU B C 1
ATOM 3672 O O . GLU B 1 226 ? -29.328 12.875 17.812 1 48.25 226 GLU B O 1
#

Organism: Proteus mirabilis (strain HI4320) (NCBI:txid529507)

Foldseek 3Di:
DDDLVVLLVVVVVCVVVVNFDKDWDFKDKWKAKDLADDPFLDDFFQDQDPVPDDLQHANVSPWGKRKTFRDPLLNVQLVVVVVCVVPVPDAAAPVSLQRMKMWMKIFPGTFIAGECVVVCVVVVHDLCRSLDDDSVNNNSVNNSQQPPPPHRHQWYKDARSGDGGIMIIGTDDPPDDRGMDTDDMDRQQADKDQDCVLAAPPRPDRIAGSVCSVCPVNNHDYDHPD/DDDLVVLLVVVVVCVVVVNFDKDWDFKDKWKAKDLADDPFLDDFFQDQDPVPDDLQHANVSPWGKRKTFRDPLLNVQLVVVVVCVVPVPDAAAPVSLQRMKMWMKIFPGTFIAGECVVVCVVVVHDLCRSLDDDSVNNNSVNNSQQPPPPHRHQWYKDARSGDGGIMIIGTDDPPDDRGMDTDDMDRQQPDKDQDCVLAAPPRPDRIDGSVCSVCPVSNHDYDHPD

Sequence (452 aa):
MVNKKNLHKELAQLEAEGHIPYKIQEENQQKRWQWKHYTSGVHYFAPTDPLEMGRYNDPTGITGICYTADYAVVAIAESLGRHYQHNKAFILGLSDLKKAQIYTLATTRKTKLIDIPKLQGILHITADQVMGKSYDITQNIVDWAANTPGLDYDGITYSSRHYYGMCTAFWCRKHIIPPLVDISHCSLDLYTDCKKENFPQNWPYQDITGLEIITETLHFKINDNEMVNKKNLHKELAQLEAEGHIPYKIQEENQQKRWQWKHYTSGVHYFAPTDPLEMGRYNDPTGITGICYTADYAVVAIAESLGRHYQHNKAFILGLSDLKKAQIYTLATTRKTKLIDIPKLQGILHITADQVMGKSYDITQNIVDWAANTPGLDYDGITYSSRHYYGMCTAFWCRKHIIPPLVDISHCSLDLYTDCKKENFPQNWPYQDITGLEIITETLHFKINDNE

Secondary structure (DSSP, 8-state):
---HHHHHHHHHHHHHTT---EEEEPS-EEEEEESS--S-S---B---SGGG--TT--TTS-S-BEEEESSHHHHHHHHHHHHHHH-TT--EEHHHHHH-EEEEEEESS-EEEEEHHHHHHHTT--HHHHHSS--HHHHHHHHHHHHSTT----EEEEE-SSSSSEEEEE---TTS--SEEEEEEEEGGG-EE--GGGS-TT--SS-EEHHHIIIIIS---EE---/---HHHHHHHHHHHHHTT---EEEEPS-EEEEEESS--S-S---B---SGGG--TT--TTS-S-BEEEESSHHHHHHHHHHHHHHH-TT--EEHHHHHH-EEEEEEESS-EEEEEHHHHHHHTT--HHHHHSS--HHHHHHHHHHHHSTT----EEEEE-SSSSSEEEEE---TTS--SEEEEEEEEGGG-EE--GGGS-TT--SS-EEHHHIIIIIS---EE---

Nearest PDB structures (foldseek):
  8gug-assembly1_A-2  TM=7.040E-01  e=7.625E-04  Vibrio parahaemolyticus RIMD 2210633
  8gug-assembly1_A-2  TM=7.040E-01  e=7.208E-04  Vibrio parahaemolyticus RIMD 2210633

pLDDT: mean 95.01, std 5.99, range [48.25, 98.81]

InterPro domains:
  IPR014914 RES domain [PF08808] (44-174)